Protein AF-A0A9P6XFN0-F1 (afdb_monomer_lite)

Foldseek 3Di:
DQVVVCVVVLADDLVQLLLQLLLVLVVLVVCVVQQKAQQADDSVQWDADQLGHTDGHDSVVMDRHDVPDFDQAQDYDLLQFALCNLVSHGDGNLSVLSSSLQRSQCNHRSDGQQDDPDSVSSNVCLNDNDGDHDPPDDPQSVVLSNQSSDNDSVSHQQSDPCRSVSSCPGPSNPVDDSVCSVLVVDRRPDRDDPPDPVQPVVDDPCVSVDDPPDDPPDDDDDPPVVCVVCVPPDPDPQPPQPPPPPPPDDDDDDDDDDDDDDDDDDDDDDDDDDDDDDDDDDDDDDDDDDDDDDDDDDDDDDDDDDDDDDPDPDDPDDDDDPDDDPVVVPPDDDDDPAPCVSSVLGLLVVLLVVLVVVCVVCVVPDDPPDDPPDDPPVVPPPPPLPDFDFDDQVVVCVVSVHNDDPVSVVSSVVSLVSQSPHDPPRDPVSVVVNVVGGDDPPPPPPPPPQQAADPQRWQWFWFFFAFKIKIKTKHFAQQFEAEQNHGLCVLDVDVVLSCLLCVLCVLVVNNRTIYMYMYMDDDDSSRHSLRNLQGVNNSVCNVPVVCVVSCVVSVSNDHDPDYQAAADPQAPRNPHHDDDDPD

Structure (mmCIF, N/CA/C/O backbone):
data_AF-A0A9P6XFN0-F1
#
_entry.id   AF-A0A9P6XFN0-F1
#
loop_
_atom_site.group_PDB
_atom_site.id
_atom_site.type_symbol
_atom_site.label_atom_id
_atom_site.label_alt_id
_atom_site.label_comp_id
_atom_site.label_asym_id
_atom_site.label_entity_id
_atom_site.label_seq_id
_atom_site.pdbx_PDB_ins_code
_atom_site.Cartn_x
_atom_site.Cartn_y
_atom_site.Cartn_z
_atom_site.occupancy
_atom_site.B_iso_or_equiv
_atom_site.auth_seq_id
_atom_site.auth_comp_id
_atom_site.auth_asym_id
_atom_site.auth_atom_id
_atom_site.pdbx_PDB_model_num
ATOM 1 N N . MET A 1 1 ? 27.141 -10.778 -26.499 1.00 54.28 1 MET A N 1
ATOM 2 C CA . MET A 1 1 ? 27.944 -9.956 -27.437 1.00 54.28 1 MET A CA 1
ATOM 3 C C . MET A 1 1 ? 28.769 -8.831 -26.780 1.00 54.28 1 MET A C 1
ATOM 5 O O . MET A 1 1 ? 29.895 -9.132 -26.425 1.00 54.28 1 MET A O 1
ATOM 9 N N . PHE A 1 2 ? 28.316 -7.580 -26.555 1.00 58.19 2 PHE A N 1
ATOM 10 C CA . PHE A 1 2 ? 29.213 -6.512 -26.017 1.00 58.19 2 PHE A CA 1
ATOM 11 C C . PHE A 1 2 ? 29.704 -6.796 -24.589 1.00 58.19 2 PHE A C 1
ATOM 13 O O . PHE A 1 2 ? 30.880 -6.642 -24.286 1.00 58.19 2 PHE A O 1
ATOM 20 N N . THR A 1 3 ? 28.809 -7.280 -23.727 1.00 56.69 3 THR A N 1
ATOM 21 C CA . THR A 1 3 ? 29.100 -7.700 -22.348 1.00 56.69 3 THR A CA 1
ATOM 22 C C . THR A 1 3 ? 30.159 -8.798 -22.304 1.00 56.69 3 THR A C 1
ATOM 24 O O . THR A 1 3 ? 31.064 -8.771 -21.483 1.00 56.69 3 THR A O 1
ATOM 27 N N . GLU A 1 4 ? 30.061 -9.747 -23.227 1.00 57.72 4 GLU A N 1
ATOM 28 C CA . GLU A 1 4 ? 30.961 -10.889 -23.337 1.00 57.72 4 GLU A CA 1
ATOM 29 C C . GLU A 1 4 ? 32.335 -10.462 -23.850 1.00 57.72 4 GLU A C 1
ATOM 31 O O . GLU A 1 4 ? 33.343 -10.892 -23.310 1.00 57.72 4 GLU A O 1
ATOM 36 N N . ILE A 1 5 ? 32.392 -9.512 -24.786 1.00 60.41 5 ILE A N 1
ATOM 37 C CA . ILE A 1 5 ? 33.644 -8.874 -25.207 1.00 60.41 5 ILE A CA 1
ATOM 38 C C . ILE A 1 5 ? 34.283 -8.113 -24.031 1.00 60.41 5 ILE A C 1
ATOM 40 O O . ILE A 1 5 ? 35.482 -8.254 -23.804 1.00 60.41 5 ILE A O 1
ATOM 44 N N . CYS A 1 6 ? 33.505 -7.367 -23.234 1.00 58.19 6 CYS A N 1
ATOM 45 C CA . CYS A 1 6 ? 34.009 -6.724 -22.012 1.00 58.19 6 CYS A CA 1
ATOM 46 C C . CYS A 1 6 ? 34.572 -7.746 -21.003 1.00 58.19 6 CYS A C 1
ATOM 48 O O . CYS A 1 6 ? 35.574 -7.474 -20.343 1.00 58.19 6 CYS A O 1
ATOM 50 N N . ILE A 1 7 ? 33.937 -8.918 -20.881 1.00 56.66 7 ILE A N 1
ATOM 51 C CA . ILE A 1 7 ? 34.341 -9.998 -19.966 1.00 56.66 7 ILE A CA 1
ATOM 52 C C . ILE A 1 7 ? 35.586 -10.741 -20.482 1.00 56.66 7 ILE A C 1
ATOM 54 O O . ILE A 1 7 ? 36.475 -11.059 -19.688 1.00 56.66 7 ILE A O 1
ATOM 58 N N . LEU A 1 8 ? 35.667 -10.996 -21.790 1.00 55.03 8 LEU A N 1
ATOM 59 C CA . LEU A 1 8 ? 36.766 -11.710 -22.445 1.00 55.03 8 LEU A CA 1
ATOM 60 C C . LEU A 1 8 ? 38.043 -10.863 -22.509 1.00 55.03 8 LEU A C 1
ATOM 62 O O . LEU A 1 8 ? 39.114 -11.354 -22.154 1.00 55.03 8 LEU A O 1
ATOM 66 N N . GLU A 1 9 ? 37.935 -9.588 -22.891 1.00 60.16 9 GLU A N 1
ATOM 67 C CA . GLU A 1 9 ? 39.082 -8.669 -22.980 1.00 60.16 9 GLU A CA 1
ATOM 68 C C . GLU A 1 9 ? 39.552 -8.181 -21.599 1.00 60.16 9 GLU A C 1
ATOM 70 O O . GLU A 1 9 ? 40.695 -7.749 -21.450 1.00 60.16 9 GLU A O 1
ATOM 75 N N . ARG A 1 10 ? 38.693 -8.262 -20.569 1.00 61.78 10 ARG A N 1
ATOM 76 C CA . ARG A 1 10 ? 38.857 -7.725 -19.199 1.00 61.78 10 ARG A CA 1
ATOM 77 C C . ARG A 1 10 ? 39.078 -6.208 -19.108 1.00 61.78 10 ARG A C 1
ATOM 79 O O . ARG A 1 10 ? 38.571 -5.600 -18.175 1.00 61.78 10 ARG A O 1
ATOM 86 N N . MET A 1 11 ? 39.824 -5.589 -20.020 1.00 75.62 11 MET A N 1
ATOM 87 C CA . MET A 1 11 ? 40.107 -4.154 -20.096 1.00 75.62 11 MET A CA 1
ATOM 88 C C . MET A 1 11 ? 40.271 -3.747 -21.563 1.00 75.62 11 MET A C 1
ATOM 90 O O . MET A 1 11 ? 41.107 -4.305 -22.270 1.00 75.62 11 MET A O 1
ATOM 94 N N . PHE A 1 12 ? 39.546 -2.727 -22.020 1.00 81.31 12 PHE A N 1
ATOM 95 C CA . PHE A 1 12 ? 39.750 -2.198 -23.365 1.00 81.31 12 PHE A CA 1
ATOM 96 C C . PHE A 1 12 ? 40.944 -1.250 -23.430 1.00 81.31 12 PHE A C 1
ATOM 98 O O . PHE A 1 12 ? 41.208 -0.469 -22.513 1.00 81.31 12 PHE A O 1
ATOM 105 N N . SER A 1 13 ? 41.620 -1.242 -24.581 1.00 86.00 13 SER A N 1
ATOM 106 C CA . SER A 1 13 ? 42.547 -0.160 -24.902 1.00 86.00 13 SER A CA 1
ATOM 107 C C . SER A 1 13 ? 41.789 1.168 -25.017 1.00 86.00 13 SER A C 1
ATOM 109 O O . SER A 1 13 ? 40.619 1.211 -25.410 1.00 86.00 13 SER A O 1
ATOM 111 N N . GLU A 1 14 ? 42.455 2.284 -24.710 1.00 87.38 14 GLU A N 1
ATOM 112 C CA . GLU A 1 14 ? 41.813 3.603 -24.783 1.00 87.38 14 GLU A CA 1
ATOM 113 C C . GLU A 1 14 ? 41.296 3.936 -26.188 1.00 87.38 14 GLU A C 1
ATOM 115 O O . GLU A 1 14 ? 40.333 4.687 -26.317 1.00 87.38 14 GLU A O 1
ATOM 120 N N . ASP A 1 15 ? 41.920 3.400 -27.241 1.00 87.69 15 ASP A N 1
ATOM 121 C CA . ASP A 1 15 ? 41.473 3.612 -28.617 1.00 87.69 15 ASP A CA 1
ATOM 122 C C . ASP A 1 15 ? 40.148 2.879 -28.906 1.00 87.69 15 ASP A C 1
ATOM 124 O O . ASP A 1 15 ? 39.245 3.487 -29.484 1.00 87.69 15 ASP A O 1
ATOM 128 N N . VAL A 1 16 ? 39.986 1.642 -28.419 1.00 88.62 16 VAL A N 1
ATOM 129 C CA . VAL A 1 16 ? 38.734 0.869 -28.523 1.00 88.62 16 VAL A CA 1
ATOM 130 C C . VAL A 1 16 ? 37.634 1.494 -27.664 1.00 88.62 16 VAL A C 1
ATOM 132 O O . VAL A 1 16 ? 36.535 1.755 -28.155 1.00 88.62 16 VAL A O 1
ATOM 135 N N . ALA A 1 17 ? 37.938 1.804 -26.399 1.00 89.94 17 ALA A N 1
ATOM 136 C CA . ALA A 1 17 ? 36.980 2.424 -25.488 1.00 89.94 17 ALA A CA 1
ATOM 137 C C . ALA A 1 17 ? 36.488 3.775 -26.023 1.00 89.94 17 ALA A C 1
ATOM 139 O O . ALA A 1 17 ? 35.295 4.062 -25.975 1.00 89.94 17 ALA A O 1
ATOM 140 N N . ARG A 1 18 ? 37.380 4.595 -26.592 1.00 92.44 18 ARG A N 1
ATOM 141 C CA . ARG A 1 18 ? 37.016 5.894 -27.173 1.00 92.44 18 ARG A CA 1
ATOM 142 C C . ARG A 1 18 ? 36.014 5.771 -28.315 1.00 92.44 18 ARG A C 1
ATOM 144 O O . ARG A 1 18 ? 35.121 6.610 -28.389 1.00 92.44 18 ARG A O 1
ATOM 151 N N . PHE A 1 19 ? 36.163 4.772 -29.185 1.00 90.88 19 PHE A N 1
ATOM 152 C CA . PHE A 1 19 ? 35.249 4.561 -30.308 1.00 90.88 19 PHE A CA 1
ATOM 153 C C . PHE A 1 19 ? 33.827 4.271 -29.810 1.00 90.88 19 PHE A C 1
ATOM 155 O O . PHE A 1 19 ? 32.903 5.025 -30.106 1.00 90.88 19 PHE A O 1
ATOM 162 N N . TYR A 1 20 ? 33.664 3.256 -28.960 1.00 90.50 20 TYR A N 1
ATOM 163 C CA . TYR A 1 20 ? 32.345 2.866 -28.455 1.00 90.50 20 TYR A CA 1
ATOM 164 C C . TYR A 1 20 ? 31.723 3.903 -27.520 1.00 90.50 20 TYR A C 1
ATOM 166 O O . TYR A 1 20 ? 30.520 4.147 -27.579 1.00 90.50 20 TYR A O 1
ATOM 174 N N . LEU A 1 21 ? 32.528 4.585 -26.698 1.00 92.75 21 LEU A N 1
ATOM 175 C CA . LEU A 1 21 ? 32.042 5.705 -25.890 1.00 92.75 21 LEU A CA 1
ATOM 176 C C . LEU A 1 21 ? 31.565 6.873 -26.762 1.00 92.75 21 LEU A C 1
ATOM 178 O O . LEU A 1 21 ? 30.620 7.560 -26.383 1.00 92.75 21 LEU A O 1
ATOM 182 N N . ALA A 1 22 ? 32.177 7.106 -27.926 1.00 92.50 22 ALA A N 1
ATOM 183 C CA . ALA A 1 22 ? 31.711 8.134 -28.849 1.00 92.50 22 ALA A CA 1
ATOM 184 C C . ALA A 1 22 ? 30.362 7.761 -29.493 1.00 92.50 22 ALA A C 1
ATOM 186 O O . ALA A 1 22 ? 29.479 8.615 -29.576 1.00 92.50 22 ALA A O 1
ATOM 187 N N . GLU A 1 23 ? 30.157 6.497 -29.874 1.00 91.31 23 GLU A N 1
ATOM 188 C CA . GLU A 1 23 ? 28.864 6.020 -30.397 1.00 91.31 23 GLU A CA 1
ATOM 189 C C . GLU A 1 23 ? 27.754 6.098 -29.347 1.00 91.31 23 GLU A C 1
ATOM 191 O O . GLU A 1 23 ? 26.661 6.601 -29.615 1.00 91.31 23 GLU A O 1
ATOM 196 N N . LEU A 1 24 ? 28.056 5.674 -28.119 1.00 91.44 24 LEU A N 1
ATOM 197 C CA . LEU A 1 24 ? 27.133 5.769 -26.992 1.00 91.44 24 LEU A CA 1
ATOM 198 C C . LEU A 1 24 ? 26.755 7.217 -26.677 1.00 91.44 24 LEU A C 1
ATOM 200 O O . LEU A 1 24 ? 25.596 7.496 -26.373 1.00 91.44 24 LEU A O 1
ATOM 204 N N . LEU A 1 25 ? 27.703 8.152 -26.783 1.00 93.06 25 LEU A N 1
ATOM 205 C CA . LEU A 1 25 ? 27.431 9.570 -26.566 1.00 93.06 25 LEU A CA 1
ATOM 206 C C . LEU A 1 25 ? 26.485 10.143 -27.635 1.00 93.06 25 LEU A C 1
ATOM 208 O O . LEU A 1 25 ? 25.581 10.897 -27.282 1.00 93.06 25 LEU A O 1
ATOM 212 N N . LEU A 1 26 ? 26.644 9.756 -28.908 1.00 91.31 26 LEU A N 1
ATOM 213 C CA . LEU A 1 26 ? 25.718 10.133 -29.988 1.00 91.31 26 LEU A CA 1
ATOM 214 C C . LEU A 1 26 ? 24.315 9.551 -29.764 1.00 91.31 26 LEU A C 1
ATOM 216 O O . LEU A 1 26 ? 23.311 10.231 -29.984 1.00 91.31 26 LEU A O 1
ATOM 220 N N . ALA A 1 27 ? 24.230 8.308 -29.290 1.00 89.94 27 ALA A N 1
ATOM 221 C CA . ALA A 1 27 ? 22.952 7.681 -28.973 1.00 89.94 27 ALA A CA 1
ATOM 222 C C . ALA A 1 27 ? 22.237 8.402 -27.814 1.00 89.94 27 ALA A C 1
ATOM 224 O O . ALA A 1 27 ? 21.047 8.711 -27.917 1.00 89.94 27 ALA A O 1
ATOM 225 N N . LEU A 1 28 ? 22.962 8.737 -26.739 1.00 89.94 28 LEU A N 1
ATOM 226 C CA . LEU A 1 28 ? 22.424 9.515 -25.618 1.00 89.94 28 LEU A CA 1
ATOM 227 C C . LEU A 1 28 ? 21.982 10.916 -26.046 1.00 89.94 28 LEU A C 1
ATOM 229 O O . LEU A 1 28 ? 20.913 11.362 -25.639 1.00 89.94 28 LEU A O 1
ATOM 233 N N . GLU A 1 29 ? 22.759 11.590 -26.893 1.00 90.44 29 GLU A N 1
ATOM 234 C CA . GLU A 1 29 ? 22.402 12.898 -27.445 1.00 90.44 29 GLU A CA 1
ATOM 235 C C . GLU A 1 29 ? 21.069 12.863 -28.186 1.00 90.44 29 GLU A C 1
ATOM 237 O O . GLU A 1 29 ? 20.204 13.708 -27.948 1.00 90.44 29 GLU A O 1
ATOM 242 N N . HIS A 1 30 ? 20.878 11.859 -29.041 1.00 88.12 30 HIS A N 1
ATOM 243 C CA . HIS A 1 30 ? 19.638 11.692 -29.783 1.00 88.12 30 HIS A CA 1
ATOM 244 C C . HIS A 1 30 ? 18.440 11.464 -28.849 1.00 88.12 30 HIS A C 1
ATOM 246 O O . HIS A 1 30 ? 17.406 12.121 -28.989 1.00 88.12 30 HIS A O 1
ATOM 252 N N . LEU A 1 31 ? 18.587 10.595 -27.843 1.00 86.44 31 LEU A N 1
ATOM 253 C CA . LEU A 1 31 ? 17.541 10.358 -26.841 1.00 86.44 31 LEU A CA 1
ATOM 254 C C . LEU A 1 31 ? 17.223 11.626 -26.044 1.00 86.44 31 LEU A C 1
ATOM 256 O O . LEU A 1 31 ? 16.056 11.974 -25.848 1.00 86.44 31 LEU A O 1
ATOM 260 N N . HIS A 1 32 ? 18.256 12.356 -25.630 1.00 87.00 32 HIS A N 1
ATOM 261 C CA . HIS A 1 32 ? 18.117 13.597 -24.880 1.00 87.00 32 HIS A CA 1
ATOM 262 C C . HIS A 1 32 ? 17.456 14.692 -25.720 1.00 87.00 32 HIS A C 1
ATOM 264 O O . HIS A 1 32 ? 16.636 15.433 -25.173 1.00 87.00 32 HIS A O 1
ATOM 270 N N . ALA A 1 33 ? 17.731 14.779 -27.022 1.00 84.69 33 ALA A N 1
ATOM 271 C CA . ALA A 1 33 ? 17.059 15.701 -27.941 1.00 84.69 33 ALA A CA 1
ATOM 272 C C . ALA A 1 33 ? 15.552 15.410 -28.059 1.00 84.69 33 ALA A C 1
ATOM 274 O O . ALA A 1 33 ? 14.748 16.337 -28.117 1.00 84.69 33 ALA A O 1
ATOM 275 N N . LEU A 1 34 ? 15.157 14.136 -27.988 1.00 83.81 34 LEU A N 1
ATOM 276 C CA . LEU A 1 34 ? 13.753 13.700 -27.944 1.00 83.81 34 LEU A CA 1
ATOM 277 C C . LEU A 1 34 ? 13.107 13.830 -26.551 1.00 83.81 34 LEU A C 1
ATOM 279 O O . LEU A 1 34 ? 11.956 13.441 -26.356 1.00 83.81 34 LEU A O 1
ATOM 283 N N . GLY A 1 35 ? 13.836 14.352 -25.561 1.00 79.50 35 GLY A N 1
ATOM 284 C CA . GLY A 1 35 ? 13.353 14.487 -24.187 1.00 79.50 35 GLY A CA 1
ATOM 285 C C . GLY A 1 35 ? 13.335 13.176 -23.397 1.00 79.50 35 GLY A C 1
ATOM 286 O O . GLY A 1 35 ? 12.745 13.131 -22.323 1.00 79.50 35 GLY A O 1
ATOM 287 N N . ILE A 1 36 ? 13.977 12.112 -23.875 1.00 81.12 36 ILE A N 1
ATOM 288 C CA . ILE A 1 36 ? 14.002 10.798 -23.221 1.00 81.12 36 ILE A CA 1
ATOM 289 C C . ILE A 1 36 ? 15.226 10.705 -22.301 1.00 81.12 36 ILE A C 1
ATOM 291 O O . ILE A 1 36 ? 16.336 11.027 -22.712 1.00 81.12 36 ILE A O 1
ATOM 295 N N . VAL A 1 37 ? 15.029 10.252 -21.059 1.00 84.25 37 VAL A N 1
ATOM 296 C CA . VAL A 1 37 ? 16.111 9.876 -20.128 1.00 84.25 37 VAL A CA 1
ATOM 297 C C . VAL A 1 37 ? 16.214 8.353 -20.109 1.00 84.25 37 VAL A C 1
ATOM 299 O O . VAL A 1 37 ? 15.202 7.681 -19.876 1.00 84.25 37 VAL A O 1
ATOM 302 N N . TYR A 1 38 ? 17.403 7.809 -20.356 1.00 82.75 38 TYR A N 1
ATOM 303 C CA . TYR A 1 38 ? 17.604 6.376 -20.581 1.00 82.75 38 TYR A CA 1
ATOM 304 C C . TYR A 1 38 ? 17.648 5.563 -19.277 1.00 82.75 38 TYR A C 1
ATOM 306 O O . TYR A 1 38 ? 16.896 4.602 -19.129 1.00 82.75 38 TYR A O 1
ATOM 314 N N . ARG A 1 39 ? 18.433 6.009 -18.288 1.00 81.69 39 ARG A N 1
ATOM 315 C CA . ARG A 1 39 ? 18.479 5.535 -16.887 1.00 81.69 39 ARG A CA 1
ATOM 316 C C . ARG A 1 39 ? 18.977 4.110 -16.624 1.00 81.69 39 ARG A C 1
ATOM 318 O O . ARG A 1 39 ? 19.095 3.757 -15.452 1.00 81.69 39 ARG A O 1
ATOM 325 N N . ASP A 1 40 ? 19.300 3.318 -17.643 1.00 80.56 40 ASP A N 1
ATOM 326 C CA . ASP A 1 40 ? 19.864 1.968 -17.465 1.00 80.56 40 ASP A CA 1
ATOM 327 C C . ASP A 1 40 ? 21.045 1.705 -18.411 1.00 80.56 40 ASP A C 1
ATOM 329 O O . ASP A 1 40 ? 21.101 0.702 -19.119 1.00 80.56 40 ASP A O 1
ATOM 333 N N . LEU A 1 41 ? 21.990 2.651 -18.464 1.00 84.44 41 LEU A N 1
ATOM 334 C CA . LEU A 1 41 ? 23.224 2.486 -19.232 1.00 84.44 41 LEU A CA 1
ATOM 335 C C . LEU A 1 41 ? 24.211 1.599 -18.477 1.00 84.44 41 LEU A C 1
ATOM 337 O O . LEU A 1 41 ? 24.763 2.000 -17.452 1.00 84.44 41 LEU A O 1
ATOM 341 N N . LYS A 1 42 ? 24.409 0.399 -19.022 1.00 83.25 42 LYS A N 1
ATOM 342 C CA . LYS A 1 42 ? 25.270 -0.668 -18.512 1.00 83.25 42 LYS A CA 1
ATOM 343 C C . LYS A 1 42 ? 25.703 -1.582 -19.675 1.00 83.25 42 LYS A C 1
ATOM 345 O O . LYS A 1 42 ? 25.005 -1.597 -20.695 1.00 83.25 42 LYS A O 1
ATOM 350 N N . PRO A 1 43 ? 26.818 -2.325 -19.559 1.00 80.31 43 PRO A N 1
ATOM 351 C CA . PRO A 1 43 ? 27.337 -3.156 -20.648 1.00 80.31 43 PRO A CA 1
ATOM 352 C C . PRO A 1 43 ? 26.348 -4.207 -21.174 1.00 80.31 43 PRO A C 1
ATOM 354 O O . PRO A 1 43 ? 26.451 -4.616 -22.327 1.00 80.31 43 PRO A O 1
ATOM 357 N N . GLU A 1 44 ? 25.395 -4.655 -20.354 1.00 77.88 44 GLU A N 1
ATOM 358 C CA . GLU A 1 44 ? 24.369 -5.633 -20.737 1.00 77.88 44 GLU A CA 1
ATOM 359 C C . GLU A 1 44 ? 23.357 -5.067 -21.743 1.00 77.88 44 GLU A C 1
ATOM 361 O O . GLU A 1 44 ? 22.824 -5.814 -22.557 1.00 77.88 44 GLU A O 1
ATOM 366 N N . ASN A 1 45 ? 23.115 -3.751 -21.716 1.00 82.81 45 ASN A N 1
ATOM 367 C CA . ASN A 1 45 ? 22.128 -3.092 -22.579 1.00 82.81 45 ASN A CA 1
ATOM 368 C C . ASN A 1 45 ? 22.752 -2.473 -23.843 1.00 82.81 45 ASN A C 1
ATOM 370 O O . ASN A 1 45 ? 22.038 -1.925 -24.688 1.00 82.81 45 ASN A O 1
ATOM 374 N N . CYS A 1 46 ? 24.075 -2.552 -23.979 1.00 83.75 46 CYS A N 1
ATOM 375 C CA . CYS A 1 46 ? 24.799 -2.191 -25.190 1.00 83.75 46 CYS A CA 1
ATOM 376 C C . CYS A 1 46 ? 24.993 -3.466 -26.017 1.00 83.75 46 CYS A C 1
ATOM 378 O O . CYS A 1 46 ? 25.632 -4.403 -25.553 1.00 83.75 46 CYS A O 1
ATOM 380 N N . LEU A 1 47 ? 24.454 -3.532 -27.231 1.00 81.62 47 LEU A N 1
ATOM 381 C CA . LEU A 1 47 ? 24.701 -4.629 -28.172 1.00 81.62 47 LEU A CA 1
ATOM 382 C C . LEU A 1 47 ? 25.606 -4.153 -29.308 1.00 81.62 47 LEU A C 1
ATOM 384 O O . LEU A 1 47 ? 25.730 -2.953 -29.528 1.00 81.62 47 LEU A O 1
ATOM 388 N N . LEU A 1 48 ? 26.227 -5.088 -30.026 1.00 79.94 48 LEU A N 1
ATOM 389 C CA . LEU A 1 48 ? 26.906 -4.800 -31.290 1.00 79.94 48 LEU A CA 1
ATOM 390 C C . LEU A 1 48 ? 26.071 -5.359 -32.442 1.00 79.94 48 LEU A C 1
ATOM 392 O O . LEU A 1 48 ? 25.500 -6.444 -32.313 1.00 79.94 48 LEU A O 1
ATOM 396 N N . ASP A 1 49 ? 25.981 -4.616 -33.541 1.00 77.62 49 ASP A N 1
ATOM 397 C CA . ASP A 1 49 ? 25.447 -5.135 -34.800 1.00 77.62 49 ASP A CA 1
ATOM 398 C C . ASP A 1 49 ? 26.483 -6.000 -35.546 1.00 77.62 49 ASP A C 1
ATOM 400 O O . ASP A 1 49 ? 27.638 -6.110 -35.134 1.00 77.62 49 ASP A O 1
ATOM 404 N N . GLU A 1 50 ? 26.070 -6.636 -36.647 1.00 75.25 50 GLU A N 1
ATOM 405 C CA . GLU A 1 50 ? 26.937 -7.495 -37.477 1.00 75.25 50 GLU A CA 1
ATOM 406 C C . GLU A 1 50 ? 28.186 -6.756 -37.988 1.00 75.25 50 GLU A C 1
ATOM 408 O O . GLU A 1 50 ? 29.250 -7.350 -38.156 1.00 75.25 50 GLU A O 1
ATOM 413 N N . ALA A 1 51 ? 28.077 -5.442 -38.197 1.00 76.38 51 ALA A N 1
ATOM 414 C CA . ALA A 1 51 ? 29.189 -4.615 -38.636 1.00 76.38 51 ALA A CA 1
ATOM 415 C C . ALA A 1 51 ? 30.137 -4.235 -37.486 1.00 76.38 51 ALA A C 1
ATOM 417 O O . ALA A 1 51 ? 31.282 -3.884 -37.770 1.00 76.38 51 ALA A O 1
ATOM 418 N N . GLY A 1 52 ? 29.707 -4.347 -36.223 1.00 77.94 52 GLY A N 1
ATOM 419 C CA . GLY A 1 52 ? 30.478 -4.014 -35.021 1.00 77.94 52 GLY A CA 1
ATOM 420 C C . GLY A 1 52 ? 30.155 -2.646 -34.410 1.00 77.94 52 GLY A C 1
ATOM 421 O O . GLY A 1 52 ? 30.942 -2.153 -33.606 1.00 77.94 52 GLY A O 1
ATOM 422 N N . HIS A 1 53 ? 29.038 -2.012 -34.775 1.00 84.25 53 HIS A N 1
ATOM 423 C CA . HIS A 1 53 ? 28.584 -0.740 -34.198 1.00 84.25 53 HIS A CA 1
ATOM 424 C C . HIS A 1 53 ? 27.658 -0.949 -33.000 1.00 84.25 53 HIS A C 1
ATOM 426 O O . HIS A 1 53 ? 26.886 -1.911 -32.950 1.00 84.25 53 HIS A O 1
ATOM 432 N N . VAL A 1 54 ? 27.687 -0.018 -32.046 1.00 85.06 54 VAL A N 1
ATOM 433 C CA . VAL A 1 54 ? 26.879 -0.110 -30.825 1.00 85.06 54 VAL A CA 1
ATOM 434 C C . VAL A 1 54 ? 25.406 0.214 -31.075 1.00 85.06 54 VAL A C 1
ATOM 436 O O . VAL A 1 54 ? 25.044 1.231 -31.669 1.00 85.06 54 VAL A O 1
ATOM 439 N N . LEU A 1 55 ? 24.538 -0.633 -30.525 1.00 82.06 55 LEU A N 1
ATOM 440 C CA . LEU A 1 55 ? 23.094 -0.461 -30.445 1.00 82.06 55 LEU A CA 1
ATOM 441 C C . LEU A 1 55 ? 22.658 -0.442 -28.977 1.00 82.06 55 LEU A C 1
ATOM 443 O O . LEU A 1 55 ? 22.943 -1.370 -28.222 1.00 82.06 55 LEU A O 1
ATOM 447 N N . LEU A 1 56 ? 21.933 0.602 -28.570 1.00 83.38 56 LEU A N 1
ATOM 448 C CA . LEU A 1 56 ? 21.277 0.636 -27.261 1.00 83.38 56 LEU A CA 1
ATOM 449 C C . LEU A 1 56 ? 19.975 -0.164 -27.301 1.00 83.38 56 LEU A C 1
ATOM 451 O O . LEU A 1 56 ? 19.155 0.005 -28.207 1.00 83.38 56 LEU A O 1
ATOM 455 N N . THR A 1 57 ? 19.778 -1.009 -26.297 1.00 76.12 57 THR A N 1
ATOM 456 C CA . THR A 1 57 ? 18.614 -1.893 -26.157 1.00 76.12 57 THR A CA 1
ATOM 457 C C . THR A 1 57 ? 18.004 -1.781 -24.762 1.00 76.12 57 THR A C 1
ATOM 459 O O . THR A 1 57 ? 18.568 -1.135 -23.901 1.00 76.12 57 THR A O 1
ATOM 462 N N . ASP A 1 58 ? 16.833 -2.375 -24.529 1.00 70.50 58 ASP A N 1
ATOM 463 C CA . ASP A 1 58 ? 16.129 -2.319 -23.236 1.00 70.50 58 ASP A CA 1
ATOM 464 C C . ASP A 1 58 ? 15.765 -0.898 -22.743 1.00 70.50 58 ASP A C 1
ATOM 466 O O . ASP A 1 58 ? 16.310 -0.328 -21.799 1.00 70.50 58 ASP A O 1
ATOM 470 N N . PHE A 1 59 ? 14.724 -0.335 -23.360 1.00 71.69 59 PHE A N 1
ATOM 471 C CA . PHE A 1 59 ? 14.103 0.924 -22.935 1.00 71.69 59 PHE A CA 1
ATOM 472 C C . PHE A 1 59 ? 13.123 0.751 -21.758 1.00 71.69 59 PHE A C 1
ATOM 474 O O . PHE A 1 59 ? 12.377 1.688 -21.450 1.00 71.69 59 PHE A O 1
ATOM 481 N N . GLY A 1 60 ? 13.105 -0.408 -21.082 1.00 53.44 60 GLY A N 1
ATOM 482 C CA . GLY A 1 60 ? 12.143 -0.744 -20.024 1.00 53.44 60 GLY A CA 1
ATOM 483 C C . GLY A 1 60 ? 12.196 0.180 -18.801 1.00 53.44 60 GLY A C 1
ATOM 484 O O . GLY A 1 60 ? 11.202 0.331 -18.088 1.00 53.44 60 GLY A O 1
ATOM 485 N N . LEU A 1 61 ? 13.329 0.856 -18.592 1.00 58.41 61 LEU A N 1
ATOM 486 C CA . LEU A 1 61 ? 13.526 1.864 -17.547 1.00 58.41 61 LEU A CA 1
ATOM 487 C C . LEU A 1 61 ? 13.635 3.297 -18.093 1.00 58.41 61 LEU A C 1
ATOM 489 O O . LEU A 1 61 ? 13.841 4.227 -17.310 1.00 58.41 61 LEU A O 1
ATOM 493 N N . SER A 1 62 ? 13.438 3.522 -19.391 1.00 59.81 62 SER A N 1
ATOM 494 C CA . SER A 1 62 ? 13.475 4.868 -19.976 1.00 59.81 62 SER A CA 1
ATOM 495 C C . SER A 1 62 ? 12.241 5.698 -19.588 1.00 59.81 62 SER A C 1
ATOM 497 O O . SER A 1 62 ? 11.186 5.160 -19.236 1.00 59.81 62 SER A O 1
ATOM 499 N N . LYS A 1 63 ? 12.357 7.031 -19.575 1.00 62.53 63 LYS A N 1
ATOM 500 C CA . LYS A 1 63 ? 11.227 7.927 -19.270 1.00 62.53 63 LYS A CA 1
ATOM 501 C C . LYS A 1 63 ? 11.267 9.198 -20.108 1.00 62.53 63 LYS A C 1
ATOM 503 O O . LYS A 1 63 ? 12.302 9.851 -20.196 1.00 62.53 63 LYS A O 1
ATOM 508 N N . VAL A 1 64 ? 10.114 9.573 -20.665 1.00 61.75 64 VAL A N 1
ATOM 509 C CA . VAL A 1 64 ? 9.923 10.855 -21.355 1.00 61.75 64 VAL A CA 1
ATOM 510 C C . VAL A 1 64 ? 9.870 11.969 -20.308 1.00 61.75 64 VAL A C 1
ATOM 512 O O . VAL A 1 64 ? 8.992 11.992 -19.442 1.00 61.75 64 VAL A O 1
ATOM 515 N N . SER A 1 65 ? 10.842 12.868 -20.364 1.00 47.03 65 SER A N 1
ATOM 516 C CA . SER A 1 65 ? 10.888 14.100 -19.590 1.00 47.03 65 SER A CA 1
ATOM 517 C C . SER A 1 65 ? 10.086 15.164 -20.336 1.00 47.03 65 SER A C 1
ATOM 519 O O . SER A 1 65 ? 10.554 15.736 -21.317 1.00 47.03 65 SER A O 1
ATOM 521 N N . ILE A 1 66 ? 8.851 15.405 -19.895 1.00 43.31 66 ILE A N 1
ATOM 522 C CA . ILE A 1 66 ? 8.083 16.587 -20.308 1.00 43.31 66 ILE A CA 1
ATOM 523 C C . ILE A 1 66 ? 8.810 17.803 -19.719 1.00 43.31 66 ILE A C 1
ATOM 525 O O . ILE A 1 66 ? 9.195 17.758 -18.548 1.00 43.31 66 ILE A O 1
ATOM 529 N N . GLU A 1 67 ? 9.047 18.858 -20.501 1.00 37.22 67 GLU A N 1
ATOM 530 C CA . GLU A 1 67 ? 9.782 20.048 -20.047 1.00 37.22 67 GLU A CA 1
ATOM 531 C C . GLU A 1 67 ? 9.269 20.537 -18.676 1.00 37.22 67 GLU A C 1
ATOM 533 O O . GLU A 1 67 ? 8.102 20.881 -18.512 1.00 37.22 67 GLU A O 1
ATOM 538 N N . GLY A 1 68 ? 10.141 20.498 -17.658 1.00 44.00 68 GLY A N 1
ATOM 539 C CA . GLY A 1 68 ? 9.832 20.876 -16.268 1.00 44.00 68 GLY A CA 1
ATOM 540 C C . GLY A 1 68 ? 9.483 19.727 -15.305 1.00 44.00 68 GLY A C 1
ATOM 541 O O . GLY A 1 68 ? 9.468 19.935 -14.090 1.00 44.00 68 GLY A O 1
ATOM 542 N N . SER A 1 69 ? 9.271 18.502 -15.791 1.00 36.56 69 SER A N 1
ATOM 543 C CA . SER A 1 69 ? 8.952 17.328 -14.963 1.00 36.56 69 SER A CA 1
ATOM 544 C C . SER A 1 69 ? 10.219 16.664 -14.404 1.00 36.56 69 SER A C 1
ATOM 546 O O . SER A 1 69 ? 10.845 15.819 -15.046 1.00 36.56 69 SER A O 1
ATOM 548 N N . ARG A 1 70 ? 10.561 16.983 -13.155 1.00 46.81 70 ARG A N 1
ATOM 549 C CA . ARG A 1 70 ? 11.582 16.263 -12.378 1.00 46.81 70 ARG A CA 1
ATOM 550 C C . ARG A 1 70 ? 11.042 14.918 -11.871 1.00 46.81 70 ARG A C 1
ATOM 552 O O . ARG A 1 70 ? 9.874 14.820 -11.499 1.00 46.81 70 ARG A O 1
ATOM 559 N N . THR A 1 71 ? 11.869 13.869 -11.869 1.00 49.28 71 THR A N 1
ATOM 560 C CA . THR A 1 71 ? 11.430 12.495 -11.540 1.00 49.28 71 THR A CA 1
ATOM 561 C C . THR A 1 71 ? 12.138 11.937 -10.297 1.00 49.28 71 THR A C 1
ATOM 563 O O . THR A 1 71 ? 13.289 12.281 -10.066 1.00 49.28 71 THR A O 1
ATOM 566 N N . ASN A 1 72 ? 11.450 11.092 -9.503 1.00 47.22 72 ASN A N 1
ATOM 567 C CA . ASN A 1 72 ? 11.902 10.608 -8.176 1.00 47.22 72 ASN A CA 1
ATOM 568 C C . ASN A 1 72 ? 11.948 9.067 -8.033 1.00 47.22 72 ASN A C 1
ATOM 570 O O . ASN A 1 72 ? 11.944 8.537 -6.921 1.00 47.22 72 ASN A O 1
ATOM 574 N N . THR A 1 73 ? 11.933 8.316 -9.137 1.00 45.75 73 THR A N 1
ATOM 575 C CA . THR A 1 73 ? 11.893 6.841 -9.100 1.00 45.75 73 THR A CA 1
ATOM 576 C C . THR A 1 73 ? 13.306 6.262 -8.991 1.00 45.75 73 THR A C 1
ATOM 578 O O . THR A 1 73 ? 14.166 6.622 -9.792 1.00 45.75 73 THR A O 1
ATOM 581 N N . VAL A 1 74 ? 13.533 5.357 -8.031 1.00 50.66 74 VAL A N 1
ATOM 582 C CA . VAL A 1 74 ? 14.791 4.600 -7.875 1.00 50.66 74 VAL A CA 1
ATOM 583 C C . VAL A 1 74 ? 14.733 3.360 -8.773 1.00 50.66 74 VAL A C 1
ATOM 585 O O . VAL A 1 74 ? 13.978 2.436 -8.480 1.00 50.66 74 VAL A O 1
ATOM 588 N N . CYS A 1 75 ? 15.493 3.342 -9.868 1.00 49.16 75 CYS A N 1
ATOM 589 C CA . CYS A 1 75 ? 15.593 2.218 -10.811 1.00 49.16 75 CYS A CA 1
ATOM 590 C C . CYS A 1 75 ? 17.024 2.108 -11.384 1.00 49.16 75 CYS A C 1
ATOM 592 O O . CYS A 1 75 ? 17.720 3.121 -11.425 1.00 49.16 75 CYS A O 1
ATOM 594 N N . GLY A 1 76 ? 17.461 0.896 -11.771 1.00 56.28 76 GLY A N 1
ATOM 595 C CA . GLY A 1 76 ? 18.791 0.590 -12.348 1.00 56.28 76 GLY A CA 1
ATOM 596 C C . GLY A 1 76 ? 19.602 -0.487 -11.593 1.00 56.28 76 GLY A C 1
ATOM 597 O O . GLY A 1 76 ? 19.202 -0.942 -10.515 1.00 56.28 76 GLY A O 1
ATOM 598 N N . THR A 1 77 ? 20.763 -0.889 -12.122 1.00 64.38 77 THR A N 1
ATOM 599 C CA . THR A 1 77 ? 21.758 -1.709 -11.393 1.00 64.38 77 THR A CA 1
ATOM 600 C C . THR A 1 77 ? 22.531 -0.829 -10.403 1.00 64.38 77 THR A C 1
ATOM 602 O O . THR A 1 77 ? 23.073 0.209 -10.776 1.00 64.38 77 THR A O 1
ATOM 605 N N . ALA A 1 78 ? 22.594 -1.224 -9.123 1.00 72.94 78 ALA A N 1
ATOM 606 C CA . ALA A 1 78 ? 23.057 -0.365 -8.020 1.00 72.94 78 ALA A CA 1
ATOM 607 C C . ALA A 1 78 ? 24.460 0.254 -8.198 1.00 72.94 78 ALA A C 1
ATOM 609 O O . ALA A 1 78 ? 24.740 1.269 -7.570 1.00 72.94 78 ALA A O 1
ATOM 610 N N . GLU A 1 79 ? 25.327 -0.338 -9.024 1.00 82.62 79 GLU A N 1
ATOM 611 C CA . GLU A 1 79 ? 26.700 0.132 -9.267 1.00 82.62 79 GLU A CA 1
ATOM 612 C C . GLU A 1 79 ? 26.780 1.317 -10.245 1.00 82.62 79 GLU A C 1
ATOM 614 O O . GLU A 1 79 ? 27.723 2.104 -10.169 1.00 82.62 79 GLU A O 1
ATOM 619 N N . TYR A 1 80 ? 25.773 1.482 -11.108 1.00 85.56 80 TYR A N 1
ATOM 620 C CA . TYR A 1 80 ? 25.721 2.527 -12.138 1.00 85.56 80 TYR A CA 1
ATOM 621 C C . TYR A 1 80 ? 24.862 3.726 -11.714 1.00 85.56 80 TYR A C 1
ATOM 623 O O . TYR A 1 80 ? 24.951 4.795 -12.311 1.00 85.56 80 TYR A O 1
ATOM 631 N N . MET A 1 81 ? 24.055 3.586 -10.657 1.00 86.69 81 MET A N 1
ATOM 632 C CA . MET A 1 81 ? 23.138 4.637 -10.206 1.00 86.69 81 MET A CA 1
ATOM 633 C C . MET A 1 81 ? 23.861 5.928 -9.798 1.00 86.69 81 MET A C 1
ATOM 635 O O . MET A 1 81 ? 24.821 5.914 -9.025 1.00 86.69 81 MET A O 1
ATOM 639 N N . ALA A 1 82 ? 23.326 7.063 -10.255 1.00 88.19 82 ALA A N 1
ATOM 640 C CA . ALA A 1 82 ? 23.791 8.383 -9.849 1.00 88.19 82 ALA A CA 1
ATOM 641 C C . ALA A 1 82 ? 23.433 8.697 -8.376 1.00 88.19 82 ALA A C 1
ATOM 643 O O . ALA A 1 82 ? 22.383 8.255 -7.891 1.00 88.19 82 ALA A O 1
ATOM 644 N N . PRO A 1 83 ? 24.249 9.488 -7.649 1.00 88.69 83 PRO A N 1
ATOM 645 C CA . PRO A 1 83 ? 23.999 9.850 -6.251 1.00 88.69 83 PRO A CA 1
ATOM 646 C C . PRO A 1 83 ? 22.609 10.449 -6.003 1.00 88.69 83 PRO A C 1
ATOM 648 O O . PRO A 1 83 ? 21.962 10.130 -5.009 1.00 88.69 83 PRO A O 1
ATOM 651 N N . GLU A 1 84 ? 22.121 11.285 -6.915 1.00 87.50 84 GLU A N 1
ATOM 652 C CA . GLU A 1 84 ? 20.808 11.929 -6.846 1.00 87.50 84 GLU A CA 1
ATOM 653 C C . GLU A 1 84 ? 19.635 10.938 -6.943 1.00 87.50 84 GLU A C 1
ATOM 655 O O . GLU A 1 84 ? 18.634 11.119 -6.245 1.00 87.50 84 GLU A O 1
ATOM 660 N N . ILE A 1 85 ? 19.784 9.847 -7.708 1.00 84.81 85 ILE A N 1
ATOM 661 C CA . ILE A 1 85 ? 18.795 8.758 -7.772 1.00 84.81 85 ILE A CA 1
ATOM 662 C C . ILE A 1 85 ? 18.725 8.061 -6.407 1.00 84.81 85 ILE A C 1
ATOM 664 O O . ILE A 1 85 ? 17.636 7.814 -5.887 1.00 84.81 85 ILE A O 1
ATOM 668 N N . LEU A 1 86 ? 19.879 7.797 -5.784 1.00 84.31 86 LEU A N 1
ATOM 669 C CA . LEU A 1 86 ? 19.962 7.154 -4.465 1.00 84.31 86 LEU A CA 1
ATOM 670 C C . LEU A 1 86 ? 19.399 8.029 -3.341 1.00 84.31 86 LEU A C 1
ATOM 672 O O . LEU A 1 86 ? 18.767 7.522 -2.412 1.00 84.31 86 LEU A O 1
ATOM 676 N N . LEU A 1 87 ? 19.608 9.342 -3.435 1.00 82.69 87 LEU A N 1
ATOM 677 C CA . LEU A 1 87 ? 19.096 10.332 -2.488 1.00 82.69 87 LEU A CA 1
ATOM 678 C C . LEU A 1 87 ? 17.610 10.660 -2.706 1.00 82.69 87 LEU A C 1
ATOM 680 O O . LEU A 1 87 ? 17.053 11.440 -1.936 1.00 82.69 87 LEU A O 1
ATOM 684 N N . LYS A 1 88 ? 16.961 10.057 -3.717 1.00 78.12 88 LYS A N 1
ATOM 685 C CA . LYS A 1 88 ? 15.559 10.311 -4.098 1.00 78.12 88 LYS A CA 1
ATOM 686 C C . LYS A 1 88 ? 15.277 11.794 -4.350 1.00 78.12 88 LYS A C 1
ATOM 688 O O . LYS A 1 88 ? 14.188 12.286 -4.053 1.00 78.12 88 LYS A O 1
ATOM 693 N N . VAL A 1 89 ? 16.275 12.503 -4.869 1.00 77.00 89 VAL A N 1
ATOM 694 C CA . VAL A 1 89 ? 16.149 13.905 -5.255 1.00 77.00 89 VAL A CA 1
ATOM 695 C C . VAL A 1 89 ? 15.716 13.959 -6.711 1.00 77.00 89 VAL A C 1
ATOM 697 O O . VAL A 1 89 ? 16.145 13.153 -7.528 1.00 77.00 89 VAL A O 1
ATOM 700 N N . ASN A 1 90 ? 14.891 14.949 -7.023 1.00 73.50 90 ASN A N 1
ATOM 701 C CA . ASN A 1 90 ? 14.501 15.319 -8.373 1.00 73.50 90 ASN A CA 1
ATOM 702 C C . ASN A 1 90 ? 15.718 15.406 -9.314 1.00 73.50 90 ASN A C 1
ATOM 704 O O . ASN A 1 90 ? 16.542 16.312 -9.167 1.00 73.50 90 ASN A O 1
ATOM 708 N N . TYR A 1 91 ? 15.789 14.512 -10.299 1.00 78.44 91 TYR A N 1
ATOM 709 C CA . TYR A 1 91 ? 16.889 14.438 -11.265 1.00 78.44 91 TYR A CA 1
ATOM 710 C C . TYR A 1 91 ? 16.427 14.683 -12.713 1.00 78.44 91 TYR A C 1
ATOM 712 O O . TYR A 1 91 ? 15.228 14.647 -13.009 1.00 78.44 91 TYR A O 1
ATOM 720 N N . ASP A 1 92 ? 17.387 14.955 -13.600 1.00 79.25 92 ASP A N 1
ATOM 721 C CA . ASP A 1 92 ? 17.205 15.270 -15.024 1.00 79.25 92 ASP A CA 1
ATOM 722 C C . ASP A 1 92 ? 18.099 14.377 -15.916 1.00 79.25 92 ASP A C 1
ATOM 724 O O . ASP A 1 92 ? 18.565 13.326 -15.481 1.00 79.25 92 ASP A O 1
ATOM 728 N N . LYS A 1 93 ? 18.334 14.781 -17.171 1.00 85.06 93 LYS A N 1
ATOM 729 C CA . LYS A 1 93 ? 19.162 14.060 -18.157 1.00 85.06 93 LYS A CA 1
ATOM 730 C C . LYS A 1 93 ? 20.618 13.840 -17.698 1.00 85.06 93 LYS A C 1
ATOM 732 O O . LYS A 1 93 ? 21.292 12.956 -18.221 1.00 85.06 93 LYS A O 1
ATOM 737 N N . SER A 1 94 ? 21.104 14.586 -16.699 1.00 87.19 94 SER A N 1
ATOM 738 C CA . SER A 1 94 ? 22.480 14.479 -16.185 1.00 87.19 94 SER A CA 1
ATOM 739 C C . SER A 1 94 ? 22.799 13.144 -15.500 1.00 87.19 94 SER A C 1
ATOM 741 O O . SER A 1 94 ? 23.980 12.826 -15.318 1.00 87.19 94 SER A O 1
ATOM 743 N N . VAL A 1 95 ? 21.786 12.344 -15.144 1.00 88.94 95 VAL A N 1
ATOM 744 C CA . VAL A 1 95 ? 21.987 10.992 -14.591 1.00 88.94 95 VAL A CA 1
ATOM 745 C C . VAL A 1 95 ? 22.589 10.034 -15.615 1.00 88.94 95 VAL A C 1
ATOM 747 O O . VAL A 1 95 ? 23.423 9.210 -15.246 1.00 88.94 95 VAL A O 1
ATOM 750 N N . ASP A 1 96 ? 22.245 10.192 -16.897 1.00 89.88 96 ASP A N 1
ATOM 751 C CA . ASP A 1 96 ? 22.776 9.348 -17.973 1.00 89.88 96 ASP A CA 1
ATOM 752 C C . ASP A 1 96 ? 24.270 9.635 -18.219 1.00 89.88 96 ASP A C 1
ATOM 754 O O . ASP A 1 96 ? 25.042 8.757 -18.603 1.00 89.88 96 ASP A O 1
ATOM 758 N N . LEU A 1 97 ? 24.710 10.863 -17.926 1.00 92.19 97 LEU A N 1
ATOM 759 C CA . LEU A 1 97 ? 26.111 11.283 -18.033 1.00 92.19 97 LEU A CA 1
ATOM 760 C C . LEU A 1 97 ? 26.957 10.740 -16.877 1.00 92.19 97 LEU A C 1
ATOM 762 O O . LEU A 1 97 ? 28.135 10.429 -17.058 1.00 92.19 97 LEU A O 1
ATOM 766 N N . TRP A 1 98 ? 26.350 10.572 -15.697 1.00 93.12 98 TRP A N 1
ATOM 767 C CA . TRP A 1 98 ? 26.977 9.830 -14.606 1.00 93.12 98 TRP A CA 1
ATOM 768 C C . TRP A 1 98 ? 27.156 8.360 -14.988 1.00 93.12 98 TRP A C 1
ATOM 770 O O . TRP A 1 98 ? 28.270 7.846 -14.889 1.00 93.12 98 TRP A O 1
ATOM 780 N N . THR A 1 99 ? 26.099 7.694 -15.469 1.00 91.94 99 THR A N 1
ATOM 781 C CA . THR A 1 99 ? 26.183 6.285 -15.895 1.00 91.94 99 THR A CA 1
ATOM 782 C C . THR A 1 99 ? 27.184 6.100 -17.035 1.00 91.94 99 THR A C 1
ATOM 784 O O . THR A 1 99 ? 27.947 5.139 -17.021 1.00 91.94 99 THR A O 1
ATOM 787 N N . PHE A 1 100 ? 27.268 7.058 -17.963 1.00 93.88 100 PHE A N 1
ATOM 788 C CA . PHE A 1 100 ? 28.281 7.087 -19.020 1.00 93.88 100 PHE A CA 1
ATOM 789 C C . PHE A 1 100 ? 29.707 7.144 -18.452 1.00 93.88 100 PHE A C 1
ATOM 791 O O . PHE A 1 100 ? 30.592 6.427 -18.914 1.00 93.88 100 PHE A O 1
ATOM 798 N N . GLY A 1 101 ? 29.931 7.935 -17.398 1.00 94.00 101 GLY A N 1
ATOM 799 C CA . GLY A 1 101 ? 31.209 7.974 -16.684 1.00 94.00 101 GLY A CA 1
ATOM 800 C C . GLY A 1 101 ? 31.548 6.668 -15.954 1.00 94.00 101 GLY A C 1
ATOM 801 O O . GLY A 1 101 ? 32.715 6.277 -15.924 1.00 94.00 101 GLY A O 1
ATOM 802 N N . ILE A 1 102 ? 30.553 5.979 -15.382 1.00 93.56 102 ILE A N 1
ATOM 803 C CA . ILE A 1 102 ? 30.754 4.664 -14.747 1.00 93.56 102 ILE A CA 1
ATOM 804 C C . ILE A 1 102 ? 31.139 3.625 -15.802 1.00 93.56 102 ILE A C 1
ATOM 806 O O . ILE A 1 102 ? 32.111 2.900 -15.602 1.00 93.56 102 ILE A O 1
ATOM 810 N N . LEU A 1 103 ? 30.440 3.613 -16.939 1.00 91.94 103 LEU A N 1
ATOM 811 C CA . LEU A 1 103 ? 30.730 2.719 -18.056 1.00 91.94 103 LEU A CA 1
ATOM 812 C C . LEU A 1 103 ? 32.121 2.984 -18.650 1.00 91.94 103 LEU A C 1
ATOM 814 O O . LEU A 1 103 ? 32.874 2.047 -18.885 1.00 91.94 103 LEU A O 1
ATOM 818 N N . MET A 1 104 ? 32.514 4.253 -18.817 1.00 93.56 104 MET A N 1
ATOM 819 C CA . MET A 1 104 ? 33.876 4.612 -19.230 1.00 93.56 104 MET A CA 1
ATOM 820 C C . MET A 1 104 ? 34.928 4.068 -18.258 1.00 93.56 104 MET A C 1
ATOM 822 O O . MET A 1 104 ? 35.956 3.554 -18.691 1.00 93.56 104 MET A O 1
ATOM 826 N N . TYR A 1 105 ? 34.695 4.190 -16.949 1.00 92.81 105 TYR A N 1
ATOM 827 C CA . TYR A 1 105 ? 35.624 3.672 -15.946 1.00 92.81 105 TYR A CA 1
ATOM 828 C C . TYR A 1 105 ? 35.743 2.148 -16.045 1.00 92.81 105 TYR A C 1
ATOM 830 O O . TYR A 1 105 ? 36.853 1.620 -16.049 1.00 92.81 105 TYR A O 1
ATOM 838 N N . GLU A 1 106 ? 34.616 1.452 -16.163 1.00 91.00 106 GLU A N 1
ATOM 839 C CA . GLU A 1 106 ? 34.575 -0.003 -16.279 1.00 91.00 106 GLU A CA 1
ATOM 840 C C . GLU A 1 106 ? 35.265 -0.499 -17.551 1.00 91.00 106 GLU A C 1
ATOM 842 O O . GLU A 1 106 ? 36.108 -1.383 -17.477 1.00 91.00 106 GLU A O 1
ATOM 847 N N . MET A 1 107 ? 35.024 0.132 -18.700 1.00 88.75 107 MET A N 1
ATOM 848 C CA . MET A 1 107 ? 35.704 -0.216 -19.952 1.00 88.75 107 MET A CA 1
ATOM 849 C C . MET A 1 107 ? 37.231 -0.063 -19.866 1.00 88.75 107 MET A C 1
ATOM 851 O O . MET A 1 107 ? 37.959 -0.828 -20.493 1.00 88.75 107 MET A O 1
ATOM 855 N N . LEU A 1 108 ? 37.722 0.914 -19.094 1.00 89.88 108 LEU A N 1
ATOM 856 C CA . LEU A 1 108 ? 39.154 1.205 -18.950 1.00 89.88 108 LEU A CA 1
ATOM 857 C C . LEU A 1 108 ? 39.850 0.417 -17.830 1.00 89.88 108 LEU A C 1
ATOM 859 O O . LEU A 1 108 ? 41.078 0.362 -17.814 1.00 89.88 108 LEU A O 1
ATOM 863 N N . THR A 1 109 ? 39.106 -0.134 -16.867 1.00 86.81 109 THR A N 1
ATOM 864 C CA . THR A 1 109 ? 39.674 -0.780 -15.663 1.00 86.81 109 THR A CA 1
ATOM 865 C C . THR A 1 109 ? 39.201 -2.211 -15.427 1.00 86.81 109 THR A C 1
ATOM 867 O O . THR A 1 109 ? 39.819 -2.912 -14.629 1.00 86.81 109 THR A O 1
ATOM 870 N N . GLY A 1 110 ? 38.133 -2.641 -16.098 1.00 84.19 110 GLY A N 1
ATOM 871 C CA . GLY A 1 110 ? 37.487 -3.944 -15.935 1.00 84.19 110 GLY A CA 1
ATOM 872 C C . GLY A 1 110 ? 36.499 -4.044 -14.770 1.00 84.19 110 GLY A C 1
ATOM 873 O O . GLY A 1 110 ? 35.804 -5.048 -14.652 1.00 84.19 110 GLY A O 1
ATOM 874 N N . ASP A 1 111 ? 36.406 -3.023 -13.913 1.00 84.06 111 ASP A N 1
ATOM 875 C CA . ASP A 1 111 ? 35.537 -3.014 -12.731 1.00 84.06 111 ASP A CA 1
ATOM 876 C C . ASP A 1 111 ? 34.870 -1.647 -12.534 1.00 84.06 111 ASP A C 1
ATOM 878 O O . ASP A 1 111 ? 35.386 -0.618 -12.955 1.00 84.06 111 ASP A O 1
ATOM 882 N N . THR A 1 112 ? 33.736 -1.592 -11.829 1.00 89.44 112 THR A N 1
ATOM 883 C CA . THR A 1 112 ? 33.089 -0.310 -11.500 1.00 89.44 112 THR A CA 1
ATOM 884 C C . THR A 1 112 ? 33.785 0.386 -10.309 1.00 89.44 112 THR A C 1
ATOM 886 O O . THR A 1 112 ? 34.227 -0.267 -9.357 1.00 89.44 112 THR A O 1
ATOM 889 N N . PRO A 1 113 ? 33.858 1.735 -10.269 1.00 88.81 113 PRO A N 1
ATOM 890 C CA . PRO A 1 113 ? 34.705 2.468 -9.309 1.00 88.81 113 PRO A CA 1
ATOM 891 C C . PRO A 1 113 ? 34.252 2.355 -7.843 1.00 88.81 113 PRO A C 1
ATOM 893 O O . PRO A 1 113 ? 35.023 2.608 -6.904 1.00 88.81 113 PRO A O 1
ATOM 896 N N . PHE A 1 114 ? 32.982 2.005 -7.630 1.00 90.19 114 PHE A N 1
ATOM 897 C CA . PHE A 1 114 ? 32.352 1.931 -6.312 1.00 90.19 114 PHE A CA 1
ATOM 898 C C . PHE A 1 114 ? 31.928 0.509 -5.919 1.00 90.19 114 PHE A C 1
ATOM 900 O O . PHE A 1 114 ? 31.301 0.353 -4.866 1.00 90.19 114 PHE A O 1
ATOM 907 N N . ARG A 1 115 ? 32.301 -0.519 -6.701 1.00 84.12 115 ARG A N 1
ATOM 908 C CA . ARG A 1 115 ? 32.017 -1.927 -6.391 1.00 84.12 115 ARG A CA 1
ATOM 909 C C . ARG A 1 115 ? 32.526 -2.298 -5.001 1.00 84.12 115 ARG A C 1
ATOM 911 O O . ARG A 1 115 ? 33.607 -1.895 -4.563 1.00 84.12 115 ARG A O 1
ATOM 918 N N . SER A 1 116 ? 31.725 -3.072 -4.280 1.00 83.19 116 SER A N 1
ATOM 919 C CA . SER A 1 116 ? 32.092 -3.608 -2.973 1.00 83.19 116 SER A CA 1
ATOM 920 C C . SER A 1 116 ? 31.376 -4.931 -2.720 1.00 83.19 116 SER A C 1
ATOM 922 O O . SER A 1 116 ? 30.393 -5.252 -3.381 1.00 83.19 116 SER A O 1
ATOM 924 N N . SER A 1 117 ? 31.820 -5.679 -1.709 1.00 76.94 117 SER A N 1
ATOM 925 C CA . SER A 1 117 ? 31.252 -6.991 -1.373 1.00 76.94 117 SER A CA 1
ATOM 926 C C . SER A 1 117 ? 29.800 -6.966 -0.880 1.00 76.94 117 SER A C 1
ATOM 928 O O . SER A 1 117 ? 29.174 -8.016 -0.771 1.00 76.94 117 SER A O 1
ATOM 930 N N . ASN A 1 118 ? 29.245 -5.797 -0.541 1.00 78.44 118 ASN A N 1
ATOM 931 C CA . ASN A 1 118 ? 27.879 -5.683 -0.035 1.00 78.44 118 ASN A CA 1
ATOM 932 C C . ASN A 1 118 ? 27.160 -4.502 -0.689 1.00 78.44 118 ASN A C 1
ATOM 934 O O . ASN A 1 118 ? 27.649 -3.377 -0.632 1.00 78.44 118 ASN A O 1
ATOM 938 N N . LYS A 1 119 ? 25.940 -4.733 -1.191 1.00 77.06 119 LYS A N 1
ATOM 939 C CA . LYS A 1 119 ? 25.077 -3.700 -1.790 1.00 77.06 119 LYS A CA 1
ATOM 940 C C . LYS A 1 119 ? 25.012 -2.421 -0.947 1.00 77.06 119 LYS A C 1
ATOM 942 O O . LYS A 1 119 ? 25.178 -1.332 -1.480 1.00 77.06 119 LYS A O 1
ATOM 947 N N . LYS A 1 120 ? 24.861 -2.524 0.380 1.00 79.38 120 LYS A N 1
ATOM 948 C CA . LYS A 1 120 ? 24.802 -1.347 1.270 1.00 79.38 120 LYS A CA 1
ATOM 949 C C . LYS A 1 120 ? 26.118 -0.560 1.306 1.00 79.38 120 LYS A C 1
ATOM 951 O O . LYS A 1 120 ? 26.091 0.664 1.378 1.00 79.38 120 LYS A O 1
ATOM 956 N N . LYS A 1 121 ? 27.258 -1.255 1.243 1.00 84.44 121 LYS A N 1
ATOM 957 C CA . LYS A 1 121 ? 28.588 -0.630 1.187 1.00 84.44 121 LYS A CA 1
ATOM 958 C C . LYS A 1 121 ? 28.832 0.035 -0.170 1.00 84.44 121 LYS A C 1
ATOM 960 O O . LYS A 1 121 ? 29.411 1.114 -0.195 1.00 84.44 121 LYS A O 1
ATOM 965 N N . THR A 1 122 ? 28.334 -0.548 -1.260 1.00 84.94 122 THR A N 1
ATOM 966 C CA . THR A 1 122 ? 28.404 0.037 -2.610 1.00 84.94 122 THR A CA 1
ATOM 967 C C . THR A 1 122 ? 27.612 1.342 -2.680 1.00 84.94 122 THR A C 1
ATOM 969 O O . THR A 1 122 ? 28.141 2.359 -3.117 1.00 84.94 122 THR A O 1
ATOM 972 N N . LEU A 1 123 ? 26.387 1.359 -2.143 1.00 86.69 123 LEU A N 1
ATOM 973 C CA . LEU A 1 123 ? 25.575 2.579 -2.062 1.00 86.69 123 LEU A CA 1
ATOM 974 C C . LEU A 1 123 ? 26.261 3.680 -1.235 1.00 86.69 123 LEU A C 1
ATOM 976 O O . LEU A 1 123 ? 26.306 4.837 -1.651 1.00 86.69 123 LEU A O 1
ATOM 980 N N . ASP A 1 124 ? 26.841 3.330 -0.082 1.00 87.12 124 ASP A N 1
ATOM 981 C CA . ASP A 1 124 ? 27.573 4.297 0.749 1.00 87.12 124 ASP A CA 1
ATOM 982 C C . ASP A 1 124 ? 28.858 4.791 0.055 1.00 87.12 124 ASP A C 1
ATOM 984 O O . ASP A 1 124 ? 29.227 5.962 0.173 1.00 87.12 124 ASP A O 1
ATOM 988 N N . ALA A 1 125 ? 29.509 3.933 -0.738 1.00 87.62 125 ALA A N 1
ATOM 989 C CA . ALA A 1 125 ? 30.670 4.300 -1.540 1.00 87.62 125 ALA A CA 1
ATOM 990 C C . ALA A 1 125 ? 30.311 5.312 -2.638 1.00 87.62 125 ALA A C 1
ATOM 992 O O . ALA A 1 125 ? 31.000 6.328 -2.751 1.00 87.62 125 ALA A O 1
ATOM 993 N N . ILE A 1 126 ? 29.209 5.105 -3.366 1.00 89.75 126 ILE A N 1
ATOM 994 C CA . ILE A 1 126 ? 28.708 6.055 -4.374 1.00 89.75 126 ILE A CA 1
ATOM 995 C C . ILE A 1 126 ? 28.477 7.435 -3.739 1.00 89.75 126 ILE A C 1
ATOM 997 O O . ILE A 1 126 ? 28.911 8.459 -4.272 1.00 89.75 126 ILE A O 1
ATOM 1001 N N . LEU A 1 127 ? 27.883 7.480 -2.543 1.00 88.62 127 LEU A N 1
ATOM 1002 C CA . LEU A 1 127 ? 27.591 8.738 -1.851 1.00 88.62 127 LEU A CA 1
ATOM 1003 C C . LEU A 1 127 ? 28.835 9.399 -1.244 1.00 88.62 127 LEU A C 1
ATOM 1005 O O . LEU A 1 127 ? 29.012 10.609 -1.383 1.00 88.62 127 LEU A O 1
ATOM 1009 N N . LYS A 1 128 ? 29.769 8.650 -0.641 1.00 87.38 128 LYS A N 1
ATOM 1010 C CA . LYS A 1 128 ? 30.844 9.232 0.199 1.00 87.38 128 LYS A CA 1
ATOM 1011 C C . LYS A 1 128 ? 32.273 9.005 -0.292 1.00 87.38 128 LYS A C 1
ATOM 1013 O O . LYS A 1 128 ? 33.096 9.908 -0.160 1.00 87.38 128 LYS A O 1
ATOM 1018 N N . LYS A 1 129 ? 32.581 7.872 -0.929 1.00 90.19 129 LYS A N 1
ATOM 1019 C CA . LYS A 1 129 ? 33.952 7.525 -1.355 1.00 90.19 129 LYS A CA 1
ATOM 1020 C C . LYS A 1 129 ? 34.445 8.458 -2.469 1.00 90.19 129 LYS A C 1
ATOM 1022 O O . LYS A 1 129 ? 33.677 8.821 -3.359 1.00 90.19 129 LYS A O 1
ATOM 1027 N N . LYS A 1 130 ? 35.715 8.868 -2.415 1.00 88.38 130 LYS A N 1
ATOM 1028 C CA . LYS A 1 130 ? 36.374 9.605 -3.509 1.00 88.38 130 LYS A CA 1
ATOM 1029 C C . LYS A 1 130 ? 36.735 8.637 -4.642 1.00 88.38 130 LYS A C 1
ATOM 1031 O O . LYS A 1 130 ? 37.102 7.496 -4.363 1.00 88.38 130 LYS A O 1
ATOM 1036 N N . LEU A 1 131 ? 36.634 9.096 -5.889 1.00 90.81 131 LEU A N 1
ATOM 1037 C CA . LEU A 1 131 ? 37.006 8.316 -7.071 1.00 90.81 131 LEU A CA 1
ATOM 1038 C C . LEU A 1 131 ? 38.505 7.983 -7.031 1.00 90.81 131 LEU A C 1
ATOM 1040 O O . LEU A 1 131 ? 39.325 8.875 -6.822 1.00 90.81 131 LEU A O 1
ATOM 1044 N N . GLN A 1 132 ? 38.843 6.709 -7.220 1.00 89.81 132 GLN A N 1
ATOM 1045 C CA . GLN A 1 132 ? 40.221 6.223 -7.306 1.00 89.81 132 GLN A CA 1
ATOM 1046 C C . GLN A 1 132 ? 40.476 5.774 -8.741 1.00 89.81 132 GLN A C 1
ATOM 1048 O O . GLN A 1 132 ? 39.795 4.869 -9.219 1.00 89.81 132 GLN A O 1
ATOM 1053 N N . ILE A 1 133 ? 41.417 6.417 -9.434 1.00 89.69 133 ILE A N 1
ATOM 1054 C CA . ILE A 1 133 ? 41.745 6.098 -10.827 1.00 89.69 133 ILE A CA 1
ATOM 1055 C C . ILE A 1 133 ? 43.157 5.502 -10.874 1.00 89.69 133 ILE A C 1
ATOM 1057 O O . ILE A 1 133 ? 44.089 6.154 -10.394 1.00 89.69 133 ILE A O 1
ATOM 1061 N N . PRO A 1 134 ? 43.338 4.297 -11.439 1.00 88.81 134 PRO A N 1
ATOM 1062 C CA . PRO A 1 134 ? 44.650 3.675 -11.568 1.00 88.81 134 PRO A CA 1
ATOM 1063 C C . PRO A 1 134 ? 45.674 4.525 -12.335 1.00 88.81 134 PRO A C 1
ATOM 1065 O O . PRO A 1 134 ? 45.337 5.352 -13.189 1.00 88.81 134 PRO A O 1
ATOM 1068 N N . TYR A 1 135 ? 46.961 4.310 -12.050 1.00 88.25 135 TYR A N 1
ATOM 1069 C CA . TYR A 1 135 ? 48.045 5.095 -12.647 1.00 88.25 135 TYR A CA 1
ATOM 1070 C C . TYR A 1 135 ? 48.168 4.886 -14.163 1.00 88.25 135 TYR A C 1
ATOM 1072 O O . TYR A 1 135 ? 48.533 5.837 -14.849 1.00 88.25 135 TYR A O 1
ATOM 1080 N N . TYR A 1 136 ? 47.792 3.708 -14.672 1.00 87.69 136 TYR A N 1
ATOM 1081 C CA . TYR A 1 136 ? 47.910 3.320 -16.081 1.00 87.69 136 TYR A CA 1
ATOM 1082 C C . TYR A 1 136 ? 46.925 4.023 -17.033 1.00 87.69 136 TYR A C 1
ATOM 1084 O O . TYR A 1 136 ? 47.103 3.947 -18.242 1.00 87.69 136 TYR A O 1
ATOM 1092 N N . ILE A 1 137 ? 45.913 4.729 -16.516 1.00 90.50 137 ILE A N 1
ATOM 1093 C CA . ILE A 1 137 ? 44.972 5.507 -17.339 1.00 90.50 137 ILE A CA 1
ATOM 1094 C C . ILE A 1 137 ? 45.599 6.849 -17.743 1.00 90.50 137 ILE A C 1
ATOM 1096 O O . ILE A 1 137 ? 46.235 7.514 -16.912 1.00 90.50 137 ILE A O 1
ATOM 1100 N N . SER A 1 138 ? 45.403 7.283 -18.991 1.00 93.19 138 SER A N 1
ATOM 1101 C CA . SER A 1 138 ? 45.943 8.547 -19.499 1.00 93.19 138 SER A CA 1
ATOM 1102 C C . SER A 1 138 ? 45.407 9.772 -18.751 1.00 93.19 138 SER A C 1
ATOM 1104 O O . SER A 1 138 ? 44.337 9.761 -18.138 1.00 93.19 138 SER A O 1
ATOM 1106 N N . ALA A 1 139 ? 46.166 10.871 -18.796 1.00 92.44 139 ALA A N 1
ATOM 1107 C CA . ALA A 1 139 ? 45.769 12.129 -18.162 1.00 92.44 139 ALA A CA 1
ATOM 1108 C C . ALA A 1 139 ? 44.456 12.687 -18.745 1.00 92.44 139 ALA A C 1
ATOM 1110 O O . ALA A 1 139 ? 43.631 13.209 -17.997 1.00 92.44 139 ALA A O 1
ATOM 1111 N N . ASP A 1 140 ? 44.235 12.523 -20.054 1.00 93.12 140 ASP A N 1
ATOM 1112 C CA . ASP A 1 140 ? 43.007 12.964 -20.721 1.00 93.12 140 ASP A CA 1
ATOM 1113 C C . ASP A 1 140 ? 41.797 12.111 -20.309 1.00 93.12 140 ASP A C 1
ATOM 1115 O O . ASP A 1 140 ? 40.728 12.653 -20.033 1.00 93.12 140 ASP A O 1
ATOM 1119 N N . ALA A 1 141 ? 41.948 10.788 -20.199 1.00 93.00 141 ALA A N 1
ATOM 1120 C CA . ALA A 1 141 ? 40.879 9.922 -19.703 1.00 93.00 141 ALA A CA 1
ATOM 1121 C C . ALA A 1 141 ? 40.563 10.192 -18.218 1.00 93.00 141 ALA A C 1
ATOM 1123 O O . ALA A 1 141 ? 39.394 10.267 -17.833 1.00 93.00 141 ALA A O 1
ATOM 1124 N N . LYS A 1 142 ? 41.594 10.423 -17.391 1.00 93.44 142 LYS A N 1
ATOM 1125 C CA . LYS A 1 142 ? 41.456 10.833 -15.981 1.00 93.44 142 LYS A CA 1
ATOM 1126 C C . LYS A 1 142 ? 40.678 12.138 -15.831 1.00 93.44 142 LYS A C 1
ATOM 1128 O O . LYS A 1 142 ? 39.761 12.196 -15.013 1.00 93.44 142 LYS A O 1
ATOM 1133 N N . ASP A 1 143 ? 41.024 13.169 -16.602 1.00 94.44 143 ASP A N 1
ATOM 1134 C CA . ASP A 1 143 ? 40.341 14.470 -16.554 1.00 94.44 143 ASP A CA 1
ATOM 1135 C C . ASP A 1 143 ? 38.855 14.330 -16.921 1.00 94.44 143 ASP A C 1
ATOM 1137 O O . ASP A 1 143 ? 37.990 14.838 -16.203 1.00 94.44 143 ASP A O 1
ATOM 1141 N N . LEU A 1 144 ? 38.541 13.553 -17.964 1.00 94.69 144 LEU A N 1
ATOM 1142 C CA . LEU A 1 144 ? 37.157 13.296 -18.365 1.00 94.69 144 LEU A CA 1
ATOM 1143 C C . LEU A 1 144 ? 36.364 12.563 -17.268 1.00 94.69 144 LEU A C 1
ATOM 1145 O O . LEU A 1 144 ? 35.279 13.011 -16.889 1.00 94.69 144 LEU A O 1
ATOM 1149 N N . LEU A 1 145 ? 36.927 11.490 -16.700 1.00 94.75 145 LEU A N 1
ATOM 1150 C CA . LEU A 1 145 ? 36.307 10.712 -15.620 1.00 94.75 145 LEU A CA 1
ATOM 1151 C C . LEU A 1 145 ? 36.036 11.557 -14.370 1.00 94.75 145 LEU A C 1
ATOM 1153 O O . LEU A 1 145 ? 34.944 11.495 -13.807 1.00 94.75 145 LEU A O 1
ATOM 1157 N N . ILE A 1 146 ? 36.998 12.382 -13.946 1.00 93.56 146 ILE A N 1
ATOM 1158 C CA . ILE A 1 146 ? 36.849 13.258 -12.772 1.00 93.56 146 ILE A CA 1
ATOM 1159 C C . ILE A 1 146 ? 35.711 14.262 -12.977 1.00 93.56 146 ILE A C 1
ATOM 1161 O O . ILE A 1 146 ? 35.007 14.599 -12.023 1.00 93.56 146 ILE A O 1
ATOM 1165 N N . ARG A 1 147 ? 35.531 14.757 -14.204 1.00 93.06 147 ARG A N 1
ATOM 1166 C CA . ARG A 1 147 ? 34.502 15.744 -14.546 1.00 93.06 147 ARG A CA 1
ATOM 1167 C C . ARG A 1 147 ? 33.105 15.129 -14.699 1.00 93.06 147 ARG A C 1
ATOM 1169 O O . ARG A 1 147 ? 32.136 15.762 -14.273 1.00 93.06 147 ARG A O 1
ATOM 1176 N N . LEU A 1 148 ? 33.003 13.918 -15.252 1.00 92.62 148 LEU A N 1
ATOM 1177 C CA . LEU A 1 148 ? 31.745 13.167 -15.397 1.00 92.62 148 LEU A CA 1
ATOM 1178 C C . LEU A 1 148 ? 31.255 12.575 -14.066 1.00 92.62 148 LEU A C 1
ATOM 1180 O O . LEU A 1 148 ? 30.065 12.618 -13.768 1.00 92.62 148 LEU A O 1
ATOM 1184 N N . LEU A 1 149 ? 32.160 12.087 -13.213 1.00 93.25 149 LEU A N 1
ATOM 1185 C CA . LEU A 1 149 ? 31.825 11.445 -11.932 1.00 93.25 149 LEU A CA 1
ATOM 1186 C C . LEU A 1 149 ? 31.804 12.426 -10.748 1.00 93.25 149 LEU A C 1
ATOM 1188 O O . LEU A 1 149 ? 32.091 12.073 -9.597 1.00 93.25 149 LEU A O 1
ATOM 1192 N N . ARG A 1 150 ? 31.421 13.683 -11.003 1.00 92.06 150 ARG A N 1
ATOM 1193 C CA . ARG A 1 150 ? 31.121 14.649 -9.939 1.00 92.06 150 ARG A CA 1
ATOM 1194 C C . ARG A 1 150 ? 29.767 14.336 -9.316 1.00 92.06 150 ARG A C 1
ATOM 1196 O O . ARG A 1 150 ? 28.747 14.255 -10.000 1.00 92.06 150 ARG A O 1
ATOM 1203 N N . LYS A 1 151 ? 29.756 14.185 -7.990 1.00 89.31 151 LYS A N 1
ATOM 1204 C CA . LYS A 1 151 ? 28.551 13.799 -7.237 1.00 89.31 151 LYS A CA 1
ATOM 1205 C C . LYS A 1 151 ? 27.459 14.858 -7.258 1.00 89.31 151 LYS A C 1
ATOM 1207 O O . LYS A 1 151 ? 26.289 14.514 -7.236 1.00 89.31 151 LYS A O 1
ATOM 1212 N N . ASN A 1 152 ? 27.844 16.132 -7.295 1.00 88.12 152 ASN A N 1
ATOM 1213 C CA . ASN A 1 152 ? 26.899 17.225 -7.463 1.00 88.12 152 ASN A CA 1
ATOM 1214 C C . ASN A 1 152 ? 26.607 17.407 -8.968 1.00 88.12 152 ASN A C 1
ATOM 1216 O O . ASN A 1 152 ? 27.542 17.738 -9.705 1.00 88.12 152 ASN A O 1
ATOM 1220 N N . PRO A 1 153 ? 25.354 17.214 -9.422 1.00 87.25 153 PRO A N 1
ATOM 1221 C CA . PRO A 1 153 ? 24.996 17.294 -10.836 1.00 87.25 153 PRO A CA 1
ATOM 1222 C C . PRO A 1 153 ? 25.221 18.690 -11.428 1.00 87.25 153 PRO A C 1
ATOM 1224 O O . PRO A 1 153 ? 25.630 18.791 -12.577 1.00 87.25 153 PRO A O 1
ATOM 1227 N N . ASN A 1 154 ? 25.074 19.770 -10.651 1.00 84.88 154 ASN A N 1
ATOM 1228 C CA . ASN A 1 154 ? 25.197 21.146 -11.160 1.00 84.88 154 ASN A CA 1
ATOM 1229 C C . ASN A 1 154 ? 26.616 21.512 -11.621 1.00 84.88 154 ASN A C 1
ATOM 1231 O O . ASN A 1 154 ? 26.796 22.431 -12.407 1.00 84.88 154 ASN A O 1
ATOM 1235 N N . VAL A 1 155 ? 27.631 20.819 -11.101 1.00 88.12 155 VAL A N 1
ATOM 1236 C CA . VAL A 1 155 ? 29.045 21.034 -11.458 1.00 88.12 155 VAL A CA 1
ATOM 1237 C C . VAL A 1 155 ? 29.605 19.893 -12.306 1.00 88.12 155 VAL A C 1
ATOM 1239 O O . VAL A 1 155 ? 30.814 19.869 -12.561 1.00 88.12 155 VAL A O 1
ATOM 1242 N N . ARG A 1 156 ? 28.759 18.921 -12.671 1.00 91.88 156 ARG A N 1
ATOM 1243 C CA . ARG A 1 156 ? 29.098 17.754 -13.486 1.00 91.88 156 ARG A CA 1
ATOM 1244 C C . ARG A 1 156 ? 29.177 18.169 -14.950 1.00 91.88 156 ARG A C 1
ATOM 1246 O O . ARG A 1 156 ? 28.335 18.919 -15.442 1.00 91.88 156 ARG A O 1
ATOM 1253 N N . LEU A 1 157 ? 30.203 17.685 -15.643 1.00 86.81 157 LEU A N 1
ATOM 1254 C CA . LEU A 1 157 ? 30.353 17.956 -17.067 1.00 86.81 157 LEU A CA 1
ATOM 1255 C C . LEU A 1 157 ? 29.173 17.352 -17.825 1.00 86.81 157 LEU A C 1
ATOM 1257 O O . LEU A 1 157 ? 28.897 16.163 -17.693 1.00 86.81 157 LEU A O 1
ATOM 1261 N N . GLY A 1 158 ? 28.496 18.194 -18.601 1.00 81.19 158 GLY A N 1
ATOM 1262 C CA . GLY A 1 158 ? 27.368 17.781 -19.418 1.00 81.19 158 GLY A CA 1
ATOM 1263 C C . GLY A 1 158 ? 25.977 18.145 -18.881 1.00 81.19 158 GLY A C 1
ATOM 1264 O O . GLY A 1 158 ? 25.008 18.019 -19.618 1.00 81.19 158 GLY A O 1
ATOM 1265 N N . SER A 1 159 ? 25.863 18.655 -17.650 1.00 80.38 159 SER A N 1
ATOM 1266 C CA . SER A 1 159 ? 24.568 19.057 -17.059 1.00 80.38 159 SER A CA 1
ATOM 1267 C C . SER A 1 159 ? 24.029 20.411 -17.546 1.00 80.38 159 SER A C 1
ATOM 1269 O O . SER A 1 159 ? 22.917 20.802 -17.204 1.00 80.38 159 SER A O 1
ATOM 1271 N N . GLU A 1 160 ? 24.823 21.164 -18.305 1.00 78.25 160 GLU A N 1
ATOM 1272 C CA . GLU A 1 160 ? 24.433 22.456 -18.879 1.00 78.25 160 GLU A CA 1
ATOM 1273 C C . GLU A 1 160 ? 23.685 22.270 -20.214 1.00 78.25 160 GLU A C 1
ATOM 1275 O O . GLU A 1 160 ? 23.730 21.193 -20.804 1.00 78.25 160 GLU A O 1
ATOM 1280 N N . LYS A 1 161 ? 23.021 23.322 -20.725 1.00 69.88 161 LYS A N 1
ATOM 1281 C CA . LYS A 1 161 ? 22.200 23.249 -21.955 1.00 69.88 161 LYS A CA 1
ATOM 1282 C C . LYS A 1 161 ? 22.958 22.710 -23.182 1.00 69.88 161 LYS A C 1
ATOM 1284 O O . LYS A 1 161 ? 22.392 21.905 -23.908 1.00 69.88 161 LYS A O 1
ATOM 1289 N N . ASP A 1 162 ? 24.238 23.061 -23.333 1.00 73.75 162 ASP A N 1
ATOM 1290 C CA . ASP A 1 162 ? 25.133 22.565 -24.400 1.00 73.75 162 ASP A CA 1
ATOM 1291 C C . ASP A 1 162 ? 26.137 21.522 -23.873 1.00 73.75 162 ASP A C 1
ATOM 1293 O O . ASP A 1 162 ? 27.293 21.431 -24.298 1.00 73.75 162 ASP A O 1
ATOM 1297 N N . GLY A 1 163 ? 25.734 20.767 -22.854 1.00 80.75 163 GLY A N 1
ATOM 1298 C CA . GLY A 1 163 ? 26.629 19.912 -22.089 1.00 80.75 163 GLY A CA 1
ATOM 1299 C C . GLY A 1 163 ? 27.285 18.788 -22.898 1.00 80.75 163 GLY A C 1
ATOM 1300 O O . GLY A 1 163 ? 28.466 18.504 -22.692 1.00 80.75 163 GLY A O 1
ATOM 1301 N N . ILE A 1 164 ? 26.552 18.174 -23.829 1.00 86.81 164 ILE A N 1
ATOM 1302 C CA . ILE A 1 164 ? 27.061 17.072 -24.660 1.00 86.81 164 ILE A CA 1
ATOM 1303 C C . ILE A 1 164 ? 28.136 17.567 -25.634 1.00 86.81 164 ILE A C 1
ATOM 1305 O O . ILE A 1 164 ? 29.170 16.916 -25.777 1.00 86.81 164 ILE A O 1
ATOM 1309 N N . GLU A 1 165 ? 27.971 18.758 -26.214 1.00 88.50 165 GLU A N 1
ATOM 1310 C CA . GLU A 1 165 ? 28.985 19.375 -27.081 1.00 88.50 165 GLU A CA 1
ATOM 1311 C C . GLU A 1 165 ? 30.308 19.609 -26.334 1.00 88.50 165 GLU A C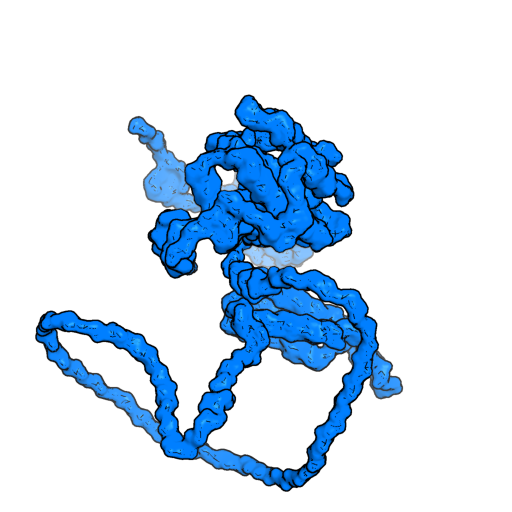 1
ATOM 1313 O O . GLU A 1 165 ? 31.394 19.331 -26.850 1.00 88.50 165 GLU A O 1
ATOM 1318 N N . LYS A 1 166 ? 30.244 20.003 -25.054 1.00 88.62 166 LYS A N 1
ATOM 1319 C CA . LYS A 1 166 ? 31.446 20.117 -24.212 1.00 88.62 166 LYS A CA 1
ATOM 1320 C C . LYS A 1 166 ? 32.138 18.770 -23.993 1.00 88.62 166 LYS A C 1
ATOM 1322 O O . LYS A 1 166 ? 33.369 18.736 -23.957 1.00 88.62 166 LYS A O 1
ATOM 1327 N N . ILE A 1 167 ? 31.388 17.671 -23.890 1.00 92.25 167 ILE A N 1
ATOM 1328 C CA . ILE A 1 167 ? 31.960 16.319 -23.793 1.00 92.25 167 ILE A CA 1
ATOM 1329 C C . ILE A 1 167 ? 32.615 15.935 -25.125 1.00 92.25 167 ILE A C 1
ATOM 1331 O O . ILE A 1 167 ? 33.756 15.473 -25.116 1.00 92.25 167 ILE A O 1
ATOM 1335 N N . LYS A 1 168 ? 31.962 16.203 -26.265 1.00 91.44 168 LYS A N 1
ATOM 1336 C CA . LYS A 1 168 ? 32.526 15.939 -27.601 1.00 91.44 168 LYS A CA 1
ATOM 1337 C C . LYS A 1 168 ? 33.829 16.693 -27.864 1.00 91.44 168 LYS A C 1
ATOM 1339 O O . LYS A 1 168 ? 34.745 16.143 -28.470 1.00 91.44 168 LYS A O 1
ATOM 1344 N N . SER A 1 169 ? 33.933 17.932 -27.381 1.00 90.81 169 SER A N 1
ATOM 1345 C CA . SER A 1 169 ? 35.135 18.767 -27.532 1.00 90.81 169 SER A CA 1
ATOM 1346 C C . SER A 1 169 ? 36.303 18.373 -26.612 1.00 90.81 169 SER A C 1
ATOM 1348 O O . SER A 1 169 ? 37.389 18.952 -26.692 1.00 90.81 169 SER A O 1
ATOM 1350 N N . HIS A 1 170 ? 36.106 17.406 -25.711 1.00 94.44 170 HIS A N 1
ATOM 1351 C CA . HIS A 1 170 ? 37.130 16.995 -24.759 1.00 94.44 170 HIS A CA 1
ATOM 1352 C C . HIS A 1 170 ? 38.344 16.351 -25.454 1.00 94.44 170 HIS A C 1
ATOM 1354 O O . HIS A 1 170 ? 38.196 15.567 -26.391 1.00 94.44 170 HIS A O 1
ATOM 1360 N N . ARG A 1 171 ? 39.559 16.588 -24.930 1.00 93.38 171 ARG A N 1
ATOM 1361 C CA . ARG A 1 171 ? 40.825 16.050 -25.486 1.00 93.38 171 ARG A CA 1
ATOM 1362 C C . ARG A 1 171 ? 40.829 14.531 -25.649 1.00 93.38 171 ARG A C 1
ATOM 1364 O O . ARG A 1 171 ? 41.453 14.019 -26.575 1.00 93.38 171 ARG A O 1
ATOM 1371 N N . PHE A 1 172 ? 40.090 13.827 -24.792 1.00 93.75 172 PHE A N 1
ATOM 1372 C CA . PHE A 1 172 ? 39.902 12.381 -24.896 1.00 93.75 172 PHE A CA 1
ATOM 1373 C C . PHE A 1 172 ? 39.323 11.969 -26.257 1.00 93.75 172 PHE A C 1
ATOM 1375 O O . PHE A 1 172 ? 39.777 10.975 -26.803 1.00 93.75 172 PHE A O 1
ATOM 1382 N N . PHE A 1 173 ? 38.410 12.741 -26.854 1.00 93.44 173 PHE A N 1
ATOM 1383 C CA . PHE A 1 173 ? 37.782 12.425 -28.143 1.00 93.44 173 PHE A CA 1
ATOM 1384 C C . PHE A 1 173 ? 38.461 13.081 -29.356 1.00 93.44 173 PHE A C 1
ATOM 1386 O O . PHE A 1 173 ? 37.949 12.980 -30.466 1.00 93.44 173 PHE A O 1
ATOM 1393 N N . ARG A 1 174 ? 39.647 13.690 -29.202 1.00 89.44 174 ARG A N 1
ATOM 1394 C CA . ARG A 1 174 ? 40.336 14.435 -30.282 1.00 89.44 174 ARG A CA 1
ATOM 1395 C C . ARG A 1 174 ? 40.575 13.651 -31.581 1.00 89.44 174 ARG A C 1
ATOM 1397 O O . ARG A 1 174 ? 40.761 14.258 -32.625 1.00 89.44 174 ARG A O 1
ATOM 1404 N N . LYS A 1 175 ? 40.648 12.316 -31.497 1.00 86.88 175 LYS A N 1
ATOM 1405 C CA . LYS A 1 175 ? 40.895 11.418 -32.637 1.00 86.88 175 LYS A CA 1
ATOM 1406 C C . LYS A 1 175 ? 39.607 10.998 -33.367 1.00 86.88 175 LYS A C 1
ATOM 1408 O O . LYS A 1 175 ? 39.699 10.298 -34.366 1.00 86.88 175 LYS A O 1
ATOM 1413 N N . ILE A 1 176 ? 38.428 11.352 -32.851 1.00 90.56 176 ILE A N 1
ATOM 1414 C CA . ILE A 1 176 ? 37.138 10.917 -33.395 1.00 90.56 176 ILE A CA 1
ATOM 1415 C C . ILE A 1 176 ? 36.601 11.960 -34.371 1.00 90.56 176 ILE A C 1
ATOM 1417 O O . ILE A 1 176 ? 36.455 13.132 -34.025 1.00 90.56 176 ILE A O 1
ATOM 1421 N N . ASN A 1 177 ? 36.242 11.512 -35.574 1.00 90.56 177 ASN A N 1
ATOM 1422 C CA . ASN A 1 177 ? 35.456 12.309 -36.502 1.00 90.56 177 ASN A CA 1
ATOM 1423 C C . ASN A 1 177 ? 33.960 12.056 -36.266 1.00 90.56 177 ASN A C 1
ATOM 1425 O O . ASN A 1 177 ? 33.394 11.070 -36.732 1.00 90.56 177 ASN A O 1
ATOM 1429 N N . TRP A 1 178 ? 33.308 12.969 -35.546 1.00 89.62 178 TRP A N 1
ATOM 1430 C CA . TRP A 1 178 ? 31.897 12.845 -35.167 1.00 89.62 178 TRP A CA 1
ATOM 1431 C C . TRP A 1 178 ? 30.932 12.757 -36.357 1.00 89.62 178 TRP A C 1
ATOM 1433 O O . TRP A 1 178 ? 29.888 12.120 -36.240 1.00 89.62 178 TRP A O 1
ATOM 1443 N N . LYS A 1 179 ? 31.264 13.375 -37.501 1.00 88.25 179 LYS A N 1
ATOM 1444 C CA . LYS A 1 179 ? 30.407 13.343 -38.699 1.00 88.25 179 LYS A CA 1
ATOM 1445 C C . LYS A 1 179 ? 30.427 11.970 -39.362 1.00 88.25 179 LYS A C 1
ATOM 1447 O O . LYS A 1 179 ? 29.371 11.437 -39.682 1.00 88.25 179 LYS A O 1
ATOM 1452 N N . GLU A 1 180 ? 31.618 11.403 -39.527 1.00 86.19 180 GLU A N 1
ATOM 1453 C CA . GLU A 1 180 ? 31.797 10.059 -40.086 1.00 86.19 180 GLU A CA 1
ATOM 1454 C C . GLU A 1 180 ? 31.220 8.986 -39.155 1.00 86.19 180 GLU A C 1
ATOM 1456 O O . GLU A 1 180 ? 30.578 8.040 -39.612 1.00 86.19 180 GLU A O 1
ATOM 1461 N N . LEU A 1 181 ? 31.368 9.172 -37.838 1.00 87.44 181 LEU A N 1
ATOM 1462 C CA . LEU A 1 181 ? 30.802 8.263 -36.846 1.00 87.44 181 LEU A CA 1
ATOM 1463 C C . LEU A 1 181 ? 29.266 8.253 -36.903 1.00 87.44 181 LEU A C 1
ATOM 1465 O O . LEU A 1 181 ? 28.658 7.188 -36.935 1.00 87.44 181 LEU A O 1
ATOM 1469 N N . ALA A 1 182 ? 28.632 9.427 -37.002 1.00 85.12 182 ALA A N 1
ATOM 1470 C CA . ALA A 1 182 ? 27.178 9.537 -37.140 1.00 85.12 182 ALA A CA 1
ATOM 1471 C C . ALA A 1 182 ? 26.649 8.931 -38.454 1.00 85.12 182 ALA A C 1
ATOM 1473 O O . ALA A 1 182 ? 25.532 8.418 -38.487 1.00 85.12 182 ALA A O 1
ATOM 1474 N N . GLN A 1 183 ? 27.449 8.968 -39.523 1.00 85.06 183 GLN A N 1
ATOM 1475 C CA . GLN A 1 183 ? 27.133 8.359 -40.821 1.00 85.06 183 GLN A CA 1
ATOM 1476 C C . GLN A 1 183 ? 27.487 6.865 -40.895 1.00 85.06 183 GLN A C 1
ATOM 1478 O O . GLN A 1 183 ? 27.235 6.242 -41.924 1.00 85.06 183 GLN A O 1
ATOM 1483 N N . ARG A 1 184 ? 28.054 6.287 -39.823 1.00 82.81 184 ARG A N 1
ATOM 1484 C CA . ARG A 1 184 ? 28.543 4.898 -39.757 1.00 82.81 184 ARG A CA 1
ATOM 1485 C C . ARG A 1 184 ? 29.568 4.556 -40.848 1.00 82.81 184 ARG A C 1
ATOM 1487 O O . ARG A 1 184 ? 29.622 3.430 -41.330 1.00 82.81 184 ARG A O 1
ATOM 1494 N N . THR A 1 185 ? 30.387 5.528 -41.256 1.00 79.19 185 THR A N 1
ATOM 1495 C CA . THR A 1 185 ? 31.438 5.322 -42.271 1.00 79.19 185 THR A CA 1
ATOM 1496 C C . THR A 1 185 ? 32.786 4.940 -41.660 1.00 79.19 185 THR A C 1
ATOM 1498 O O . THR A 1 185 ? 33.669 4.465 -42.371 1.00 79.19 185 THR A O 1
ATOM 1501 N N . CYS A 1 186 ? 32.970 5.142 -40.351 1.00 79.69 186 CYS A N 1
ATOM 1502 C CA . CYS A 1 186 ? 34.168 4.705 -39.636 1.00 79.69 186 CYS A CA 1
ATOM 1503 C C . CYS A 1 186 ? 34.169 3.182 -39.445 1.00 79.69 186 CYS A C 1
ATOM 1505 O O . CYS A 1 186 ? 33.156 2.603 -39.067 1.00 79.69 186 CYS A O 1
ATOM 1507 N N . THR A 1 187 ? 35.321 2.535 -39.624 1.00 80.25 187 THR A N 1
ATOM 1508 C CA . THR A 1 187 ? 35.461 1.097 -39.363 1.00 80.25 187 THR A CA 1
ATOM 1509 C C . THR A 1 187 ? 35.503 0.817 -37.855 1.00 80.25 187 THR A C 1
ATOM 1511 O O . THR A 1 187 ? 36.414 1.327 -37.193 1.00 80.25 187 THR A O 1
ATOM 1514 N N . PRO A 1 188 ? 34.586 0.000 -37.306 1.00 83.69 188 PRO A N 1
ATOM 1515 C CA . PRO A 1 188 ? 34.593 -0.333 -35.887 1.00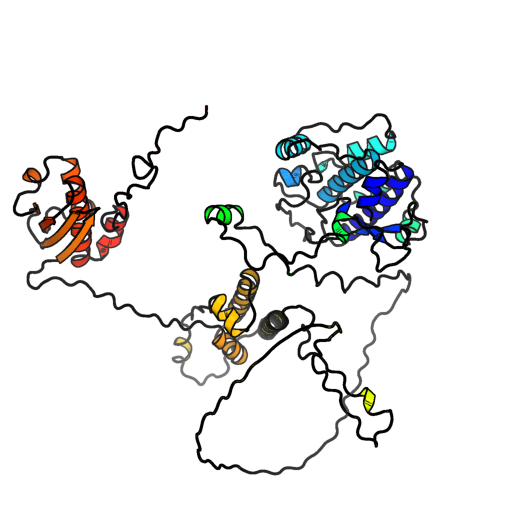 83.69 188 PRO A CA 1
ATOM 1516 C C . PRO A 1 188 ? 35.772 -1.251 -35.527 1.00 83.69 188 PRO A C 1
ATOM 1518 O O . PRO A 1 188 ? 36.208 -2.056 -36.357 1.00 83.69 188 PRO A O 1
ATOM 1521 N N . PRO A 1 189 ? 36.307 -1.132 -34.298 1.00 82.19 189 PRO A N 1
ATOM 1522 C CA . PRO A 1 189 ? 37.526 -1.819 -33.887 1.00 82.19 189 PRO A CA 1
ATOM 1523 C C . PRO A 1 189 ? 37.332 -3.312 -33.596 1.00 82.19 189 PRO A C 1
ATOM 1525 O O . PRO A 1 189 ? 38.298 -4.064 -33.685 1.00 82.19 189 PRO A O 1
ATOM 1528 N N . ILE A 1 190 ? 36.116 -3.749 -33.246 1.00 77.94 190 ILE A N 1
ATOM 1529 C CA . ILE A 1 190 ? 35.802 -5.161 -32.996 1.00 77.94 190 ILE A CA 1
ATOM 1530 C C . ILE A 1 190 ? 34.662 -5.551 -33.926 1.00 77.94 190 ILE A C 1
ATOM 1532 O O . ILE A 1 190 ? 33.599 -4.938 -33.894 1.00 77.94 190 ILE A O 1
ATOM 1536 N N . ARG A 1 191 ? 34.892 -6.571 -34.753 1.00 70.25 191 ARG A N 1
ATOM 1537 C CA . ARG A 1 191 ? 33.865 -7.156 -35.616 1.00 70.25 191 ARG A CA 1
ATOM 1538 C C . ARG A 1 191 ? 33.503 -8.537 -35.080 1.00 70.25 191 ARG A C 1
ATOM 1540 O O . ARG A 1 191 ? 34.406 -9.371 -34.984 1.00 70.25 191 ARG A O 1
ATOM 1547 N N . PRO A 1 192 ? 32.239 -8.782 -34.704 1.00 66.94 192 PRO A N 1
ATOM 1548 C CA . PRO A 1 192 ? 31.822 -10.103 -34.258 1.00 66.94 192 PRO A CA 1
ATOM 1549 C C . PRO A 1 192 ? 31.923 -11.096 -35.424 1.00 66.94 192 PRO A C 1
ATOM 1551 O O . PRO A 1 192 ? 31.534 -10.789 -36.549 1.00 66.94 192 PRO A O 1
ATOM 1554 N N . ILE A 1 193 ? 32.460 -12.290 -35.168 1.00 63.03 193 ILE A N 1
ATOM 1555 C CA . ILE A 1 193 ? 32.499 -13.366 -36.164 1.00 63.03 193 ILE A CA 1
ATOM 1556 C C . ILE A 1 193 ? 31.154 -14.089 -36.079 1.00 63.03 193 ILE A C 1
ATOM 1558 O O . ILE A 1 193 ? 30.847 -14.704 -35.061 1.00 63.03 193 ILE A O 1
ATOM 1562 N N . VAL A 1 194 ? 30.329 -13.982 -37.121 1.00 60.59 194 VAL A N 1
ATOM 1563 C CA . VAL A 1 194 ? 29.040 -14.683 -37.206 1.00 60.59 194 VAL A CA 1
ATOM 1564 C C . VAL A 1 194 ? 29.168 -15.786 -38.252 1.00 60.59 194 VAL A C 1
ATOM 1566 O O . VAL A 1 194 ? 29.126 -15.519 -39.449 1.00 60.59 194 VAL A O 1
ATOM 1569 N N . THR A 1 195 ? 29.380 -17.021 -37.799 1.00 58.53 195 THR A N 1
ATOM 1570 C CA . THR A 1 195 ? 29.502 -18.208 -38.662 1.00 58.53 195 THR A CA 1
ATOM 1571 C C . THR A 1 195 ? 28.140 -18.804 -39.022 1.00 58.53 195 THR A C 1
ATOM 1573 O O . THR A 1 195 ? 27.918 -19.137 -40.184 1.00 58.53 195 THR A O 1
ATOM 1576 N N . ASP A 1 196 ? 27.203 -18.861 -38.069 1.00 54.38 196 ASP A N 1
ATOM 1577 C CA . ASP A 1 196 ? 25.802 -19.241 -38.296 1.00 54.38 196 ASP A CA 1
ATOM 1578 C C . ASP A 1 196 ? 24.858 -18.414 -37.389 1.00 54.38 196 ASP A C 1
ATOM 1580 O O . ASP A 1 196 ? 24.961 -18.492 -36.158 1.00 54.38 196 ASP A O 1
ATOM 1584 N N . PRO A 1 197 ? 23.914 -17.629 -37.949 1.00 57.53 197 PRO A N 1
ATOM 1585 C CA . PRO A 1 197 ? 22.928 -16.873 -37.173 1.00 57.53 197 PRO A CA 1
ATOM 1586 C C . PRO A 1 197 ? 22.059 -17.736 -36.245 1.00 57.53 197 PRO A C 1
ATOM 1588 O O . PRO A 1 197 ? 21.562 -17.228 -35.239 1.00 57.53 197 PRO A O 1
ATOM 1591 N N . ALA A 1 198 ? 21.856 -19.021 -36.563 1.00 53.88 198 ALA A N 1
ATOM 1592 C CA . ALA A 1 198 ? 21.009 -19.921 -35.780 1.00 53.88 198 ALA A CA 1
ATOM 1593 C C . ALA A 1 198 ? 21.707 -20.497 -34.535 1.00 53.88 198 ALA A C 1
ATOM 1595 O O . ALA A 1 198 ? 21.026 -20.895 -33.590 1.00 53.88 198 ALA A O 1
ATOM 1596 N N . LEU A 1 199 ? 23.044 -20.534 -34.518 1.00 54.00 199 LEU A N 1
ATOM 1597 C CA . LEU A 1 199 ? 23.826 -21.140 -33.434 1.00 54.00 199 LEU A CA 1
ATOM 1598 C C . LEU A 1 199 ? 24.087 -20.189 -32.256 1.00 54.00 199 LEU A C 1
ATOM 1600 O O . LEU A 1 199 ? 24.518 -20.648 -31.202 1.00 54.00 199 LEU A O 1
ATOM 1604 N N . ALA A 1 200 ? 23.799 -18.887 -32.406 1.00 57.66 200 ALA A N 1
ATOM 1605 C CA . ALA A 1 200 ? 23.952 -17.875 -31.353 1.00 57.66 200 ALA A CA 1
ATOM 1606 C C . ALA A 1 200 ? 25.326 -17.920 -30.640 1.00 57.66 200 ALA A C 1
ATOM 1608 O O . ALA A 1 200 ? 25.422 -17.668 -29.444 1.00 57.66 200 ALA A O 1
ATOM 1609 N N . GLU A 1 201 ? 26.399 -18.202 -31.385 1.00 56.72 201 GLU A N 1
ATOM 1610 C CA . GLU A 1 201 ? 27.747 -18.519 -30.869 1.00 56.72 201 GLU A CA 1
ATOM 1611 C C . GLU A 1 201 ? 28.441 -17.358 -30.125 1.00 56.72 201 GLU A C 1
ATOM 1613 O O . GLU A 1 201 ? 29.465 -17.557 -29.483 1.00 56.72 201 GLU A O 1
ATOM 1618 N N . ASN A 1 202 ? 27.881 -16.145 -30.198 1.00 54.47 202 ASN A N 1
ATOM 1619 C CA . ASN A 1 202 ? 28.373 -14.919 -29.550 1.00 54.47 202 ASN A CA 1
ATOM 1620 C C . ASN A 1 202 ? 27.537 -14.516 -28.311 1.00 54.47 202 ASN A C 1
ATOM 1622 O O . ASN A 1 202 ? 27.402 -13.319 -27.991 1.00 54.47 202 ASN A O 1
ATOM 1626 N N . PHE A 1 203 ? 26.881 -15.504 -27.703 1.00 57.66 203 PHE A N 1
ATOM 1627 C CA . PHE A 1 203 ? 26.127 -15.395 -26.462 1.00 57.66 203 PHE A CA 1
ATOM 1628 C C . PHE A 1 203 ? 26.626 -16.448 -25.472 1.00 57.66 203 PHE A C 1
ATOM 1630 O O . PHE A 1 203 ? 26.901 -17.581 -25.861 1.00 57.66 203 PHE A O 1
ATOM 1637 N N . ASP A 1 204 ? 26.672 -16.073 -24.192 1.00 55.00 204 ASP A N 1
ATOM 1638 C CA . ASP A 1 204 ? 27.167 -16.923 -23.109 1.00 55.00 204 ASP A CA 1
ATOM 1639 C C . ASP A 1 204 ? 26.503 -18.312 -23.133 1.00 55.00 204 ASP A C 1
ATOM 1641 O O . ASP A 1 204 ? 25.275 -18.440 -23.197 1.00 55.00 204 ASP A O 1
ATOM 1645 N N . ASP A 1 205 ? 27.331 -19.353 -23.031 1.00 54.69 205 ASP A N 1
ATOM 1646 C CA . ASP A 1 205 ? 26.931 -20.756 -22.926 1.00 54.69 205 ASP A CA 1
ATOM 1647 C C . ASP A 1 205 ? 25.891 -20.991 -21.818 1.00 54.69 205 ASP A C 1
ATOM 1649 O O . ASP A 1 205 ? 25.065 -21.898 -21.923 1.00 54.69 205 ASP A O 1
ATOM 1653 N N . GLN A 1 206 ? 25.903 -20.186 -20.749 1.00 53.03 206 GLN A N 1
ATOM 1654 C CA . GLN A 1 206 ? 24.879 -20.244 -19.703 1.00 53.03 206 GLN A CA 1
ATOM 1655 C C . GLN A 1 206 ? 23.485 -19.871 -20.213 1.00 53.03 206 GLN A C 1
ATOM 1657 O O . GLN A 1 206 ? 22.511 -20.447 -19.736 1.00 53.03 206 GLN A O 1
ATOM 1662 N N . PHE A 1 207 ? 23.389 -18.948 -21.172 1.00 51.50 207 PHE A N 1
ATOM 1663 C CA . PHE A 1 207 ? 22.129 -18.471 -21.746 1.00 51.50 207 PHE A CA 1
ATOM 1664 C C . PHE A 1 207 ? 21.636 -19.389 -22.871 1.00 51.50 207 PHE A C 1
ATOM 1666 O O . PHE A 1 207 ? 20.444 -19.674 -22.964 1.00 51.50 207 PHE A O 1
ATOM 1673 N N . THR A 1 208 ? 22.544 -19.905 -23.705 1.00 55.69 208 THR A N 1
ATOM 1674 C CA . THR A 1 208 ? 22.198 -20.798 -24.828 1.00 55.69 208 THR A CA 1
ATOM 1675 C C . THR A 1 208 ? 21.919 -22.239 -24.386 1.00 55.69 208 THR A C 1
ATOM 1677 O O . THR A 1 208 ? 21.138 -22.938 -25.034 1.00 55.69 208 THR A O 1
ATOM 1680 N N . LYS A 1 209 ? 22.503 -22.689 -23.265 1.00 58.47 209 LYS A N 1
ATOM 1681 C CA . LYS A 1 209 ? 22.256 -24.018 -22.663 1.00 58.47 209 LYS A CA 1
ATOM 1682 C C . LYS A 1 209 ? 21.206 -23.989 -21.554 1.00 58.47 209 LYS A C 1
ATOM 1684 O O . LYS A 1 209 ? 20.895 -25.041 -20.984 1.00 58.47 209 LYS A O 1
ATOM 1689 N N . GLU A 1 210 ? 20.656 -22.819 -21.227 1.00 46.97 210 GLU A N 1
ATOM 1690 C CA . GLU A 1 210 ? 19.553 -22.732 -20.280 1.00 46.97 210 GLU A CA 1
ATOM 1691 C C . GLU A 1 210 ? 18.319 -23.409 -20.886 1.00 46.97 210 GLU A C 1
ATOM 1693 O O . GLU A 1 210 ? 17.810 -23.024 -21.938 1.00 46.97 210 GLU A O 1
ATOM 1698 N N . ILE A 1 211 ? 17.822 -24.455 -20.222 1.00 49.78 211 ILE A N 1
ATOM 1699 C CA . ILE A 1 211 ? 16.520 -25.031 -20.561 1.00 49.78 211 ILE A CA 1
ATOM 1700 C C . ILE A 1 211 ? 15.512 -23.898 -20.409 1.00 49.78 211 ILE A C 1
ATOM 1702 O O . ILE A 1 211 ? 15.440 -23.323 -19.321 1.00 49.78 211 ILE A O 1
ATOM 1706 N N . ILE A 1 212 ? 14.740 -23.605 -21.463 1.00 44.75 212 ILE A N 1
ATOM 1707 C CA . ILE A 1 212 ? 13.633 -22.644 -21.422 1.00 44.75 212 ILE A CA 1
ATOM 1708 C C . ILE A 1 212 ? 12.701 -23.072 -20.284 1.00 44.75 212 ILE A C 1
ATOM 1710 O O . ILE A 1 212 ? 11.852 -23.951 -20.429 1.00 44.75 212 ILE A O 1
ATOM 1714 N N . LYS A 1 213 ? 12.904 -22.487 -19.107 1.00 41.53 213 LYS A N 1
ATOM 1715 C CA . LYS A 1 213 ? 11.997 -22.610 -17.981 1.00 41.53 213 LYS A CA 1
ATOM 1716 C C . LYS A 1 213 ? 10.960 -21.540 -18.206 1.00 41.53 213 LYS A C 1
ATOM 1718 O O . LYS A 1 213 ? 11.182 -20.375 -17.874 1.00 41.53 213 LYS A O 1
ATOM 1723 N N . GLU A 1 214 ? 9.824 -21.937 -18.768 1.00 40.88 214 GLU A N 1
ATOM 1724 C CA . GLU A 1 214 ? 8.625 -21.135 -18.587 1.00 40.88 214 GLU A CA 1
ATOM 1725 C C . GLU A 1 214 ? 8.501 -20.825 -17.094 1.00 40.88 214 GLU A C 1
ATOM 1727 O O . GLU A 1 214 ? 8.690 -21.693 -16.232 1.00 40.88 214 GLU A O 1
ATOM 1732 N N . SER A 1 215 ? 8.284 -19.549 -16.786 1.00 40.78 215 SER A N 1
ATOM 1733 C CA . SER A 1 215 ? 8.055 -19.116 -15.415 1.00 40.78 215 SER A CA 1
ATOM 1734 C C . SER A 1 215 ? 6.941 -19.999 -14.838 1.00 40.78 215 SER A C 1
ATOM 1736 O O . SER A 1 215 ? 5.900 -20.098 -15.487 1.00 40.78 215 SER A O 1
ATOM 1738 N N . PRO A 1 216 ? 7.130 -20.673 -13.684 1.00 38.75 216 PRO A N 1
ATOM 1739 C CA . PRO A 1 216 ? 6.124 -21.590 -13.164 1.00 38.75 216 PRO A CA 1
ATOM 1740 C C . PRO A 1 216 ? 4.779 -20.872 -13.068 1.00 38.75 216 PRO A C 1
ATOM 1742 O O . PRO A 1 216 ? 4.665 -19.863 -12.371 1.00 38.75 216 PRO A O 1
ATOM 1745 N N . ILE A 1 217 ? 3.779 -21.383 -13.787 1.00 44.69 217 ILE A N 1
ATOM 1746 C CA . ILE A 1 217 ? 2.410 -20.849 -13.772 1.00 44.69 217 ILE A CA 1
ATOM 1747 C C . ILE A 1 217 ? 1.794 -21.036 -12.372 1.00 44.69 217 ILE A C 1
ATOM 1749 O O . ILE A 1 217 ? 0.969 -20.235 -11.938 1.00 44.69 217 ILE A O 1
ATOM 1753 N N . ASP A 1 218 ? 2.300 -22.009 -11.610 1.00 46.06 218 ASP A N 1
ATOM 1754 C CA . ASP A 1 218 ? 1.870 -22.312 -10.251 1.00 46.06 218 ASP A CA 1
ATOM 1755 C C . ASP A 1 218 ? 2.994 -22.033 -9.242 1.00 46.06 218 ASP A C 1
ATOM 1757 O O . ASP A 1 218 ? 3.919 -22.824 -9.047 1.00 46.06 218 ASP A O 1
ATOM 1761 N N . GLY A 1 219 ? 2.932 -20.876 -8.582 1.00 39.22 219 GLY A N 1
ATOM 1762 C CA . GLY A 1 219 ? 3.828 -20.559 -7.470 1.00 39.22 219 GLY A CA 1
ATOM 1763 C C . GLY A 1 219 ? 3.465 -21.348 -6.200 1.00 39.22 219 GLY A C 1
ATOM 1764 O O . GLY A 1 219 ? 2.278 -21.478 -5.884 1.00 39.22 219 GLY A O 1
ATOM 1765 N N . PRO A 1 220 ? 4.440 -21.823 -5.397 1.00 40.66 220 PRO A N 1
ATOM 1766 C CA . PRO A 1 220 ? 4.152 -22.261 -4.038 1.00 40.66 220 PRO A CA 1
ATOM 1767 C C . PRO A 1 220 ? 3.673 -21.049 -3.227 1.00 40.66 220 PRO A C 1
ATOM 1769 O O . PRO A 1 220 ? 4.228 -19.958 -3.345 1.00 40.66 220 PRO A O 1
ATOM 1772 N N . ASN A 1 221 ? 2.622 -21.248 -2.428 1.00 46.94 221 ASN A N 1
ATOM 1773 C CA . ASN A 1 221 ? 1.980 -20.253 -1.563 1.00 46.94 221 ASN A CA 1
ATOM 1774 C C . ASN A 1 221 ? 2.994 -19.284 -0.915 1.00 46.94 221 ASN A C 1
ATOM 1776 O O . ASN A 1 221 ? 3.662 -19.624 0.061 1.00 46.94 221 ASN A O 1
ATOM 1780 N N . LEU A 1 222 ? 3.101 -18.068 -1.456 1.00 46.41 222 LEU A N 1
ATOM 1781 C CA . LEU A 1 222 ? 3.898 -16.995 -0.866 1.00 46.41 222 LEU A CA 1
ATOM 1782 C C . LEU A 1 222 ? 3.186 -16.488 0.396 1.00 46.41 222 LEU A C 1
ATOM 1784 O O . LEU A 1 222 ? 2.069 -15.967 0.311 1.00 46.41 222 LEU A O 1
ATOM 1788 N N . ASP A 1 223 ? 3.849 -16.644 1.545 1.00 48.22 223 ASP A N 1
ATOM 1789 C CA . ASP A 1 223 ? 3.425 -16.158 2.864 1.00 48.22 223 ASP A CA 1
ATOM 1790 C C . ASP A 1 223 ? 2.901 -14.711 2.792 1.00 48.22 223 ASP A C 1
ATOM 1792 O O . ASP A 1 223 ? 3.530 -13.839 2.190 1.00 48.22 223 ASP A O 1
ATOM 1796 N N . GLU A 1 224 ? 1.774 -14.421 3.453 1.00 51.94 224 GLU A N 1
ATOM 1797 C CA . GLU A 1 224 ? 1.098 -13.108 3.411 1.00 51.94 224 GLU A CA 1
ATOM 1798 C C . GLU A 1 224 ? 2.010 -11.932 3.788 1.00 51.94 224 GLU A C 1
ATOM 1800 O O . GLU A 1 224 ? 1.856 -10.835 3.258 1.00 51.94 224 GLU A O 1
ATOM 1805 N N . LYS A 1 225 ? 3.027 -12.166 4.625 1.00 44.34 225 LYS A N 1
ATOM 1806 C CA . LYS A 1 225 ? 4.028 -11.146 4.968 1.00 44.34 225 LYS A CA 1
ATOM 1807 C C . LYS A 1 225 ? 4.948 -10.770 3.809 1.00 44.34 225 LYS A C 1
ATOM 1809 O O . LYS A 1 225 ? 5.457 -9.657 3.808 1.00 44.34 225 LYS A O 1
ATOM 1814 N N . MET A 1 226 ? 5.179 -11.655 2.835 1.00 42.31 226 MET A N 1
ATOM 1815 C CA . MET A 1 226 ? 5.976 -11.333 1.646 1.00 42.31 226 MET A CA 1
ATOM 1816 C C . MET A 1 226 ? 5.216 -10.444 0.659 1.00 42.31 226 MET A C 1
ATOM 1818 O O . MET A 1 226 ? 5.843 -9.620 0.000 1.00 42.31 226 MET A O 1
ATOM 1822 N N . LYS A 1 227 ? 3.881 -10.531 0.599 1.00 47.31 227 LYS A N 1
ATOM 1823 C CA . LYS A 1 227 ? 3.055 -9.692 -0.290 1.00 47.31 227 LYS A CA 1
ATOM 1824 C C . LYS A 1 227 ? 3.134 -8.203 0.064 1.00 47.31 227 LYS A C 1
ATOM 1826 O O . LYS A 1 227 ? 3.178 -7.377 -0.844 1.00 47.31 227 LYS A O 1
ATOM 1831 N N . ASP A 1 228 ? 3.272 -7.873 1.348 1.00 48.84 228 ASP A N 1
ATOM 1832 C CA . ASP A 1 228 ? 3.462 -6.490 1.810 1.00 48.84 228 ASP A CA 1
ATOM 1833 C C . ASP A 1 228 ? 4.804 -5.880 1.379 1.00 48.84 228 ASP A C 1
ATOM 1835 O O . ASP A 1 228 ? 4.881 -4.679 1.118 1.00 48.84 228 ASP A O 1
ATOM 1839 N N . TYR A 1 229 ? 5.856 -6.691 1.219 1.00 41.06 229 TYR A N 1
ATOM 1840 C CA . TYR A 1 229 ? 7.165 -6.204 0.764 1.00 41.06 229 TYR A CA 1
ATOM 1841 C C . TYR A 1 229 ? 7.220 -5.898 -0.743 1.00 41.06 229 TYR A C 1
ATOM 1843 O O . TYR A 1 229 ? 8.102 -5.156 -1.174 1.00 41.06 229 TYR A O 1
ATOM 1851 N N . PHE A 1 230 ? 6.274 -6.413 -1.538 1.00 44.19 230 PHE A N 1
ATOM 1852 C CA . PHE A 1 230 ? 6.231 -6.255 -3.001 1.00 44.19 230 PHE A CA 1
ATOM 1853 C C . PHE A 1 230 ? 4.961 -5.556 -3.507 1.00 44.19 230 PHE A C 1
ATOM 1855 O O . PHE A 1 230 ? 4.674 -5.593 -4.701 1.00 44.19 230 PHE A O 1
ATOM 1862 N N . LEU A 1 231 ? 4.231 -4.855 -2.632 1.00 39.94 231 LEU A N 1
ATOM 1863 C CA . LEU A 1 231 ? 2.933 -4.218 -2.914 1.00 39.94 231 LEU A CA 1
ATOM 1864 C C . LEU A 1 231 ? 2.953 -3.148 -4.036 1.00 39.94 231 LEU A C 1
ATOM 1866 O O . LEU A 1 231 ? 1.899 -2.657 -4.428 1.00 39.94 231 LEU A O 1
ATOM 1870 N N . ASN A 1 232 ? 4.135 -2.823 -4.578 1.00 34.88 232 ASN A N 1
ATOM 1871 C CA . ASN A 1 232 ? 4.367 -1.896 -5.692 1.00 34.88 232 ASN A CA 1
ATOM 1872 C C . ASN A 1 232 ? 5.344 -2.431 -6.765 1.00 34.88 232 ASN A C 1
ATOM 1874 O O . ASN A 1 232 ? 5.797 -1.659 -7.608 1.00 34.88 232 ASN A O 1
ATOM 1878 N N . PHE A 1 233 ? 5.698 -3.719 -6.752 1.00 29.08 233 PHE A N 1
ATOM 1879 C CA . PHE A 1 233 ? 6.457 -4.326 -7.849 1.00 29.08 233 PHE A CA 1
ATOM 1880 C C . PHE A 1 233 ? 5.481 -4.838 -8.915 1.00 29.08 233 PHE A C 1
ATOM 1882 O O . PHE A 1 233 ? 4.677 -5.730 -8.654 1.00 29.08 233 PHE A O 1
ATOM 1889 N N . SER A 1 234 ? 5.536 -4.279 -10.126 1.00 38.50 234 SER A N 1
ATOM 1890 C CA . SER A 1 234 ? 4.839 -4.839 -11.286 1.00 38.50 234 SER A CA 1
ATOM 1891 C C . SER A 1 234 ? 5.718 -5.912 -11.922 1.00 38.50 234 SER A C 1
ATOM 1893 O O . SER A 1 234 ? 6.752 -5.587 -12.499 1.00 38.50 234 SER A O 1
ATOM 1895 N N . TYR A 1 235 ? 5.311 -7.178 -11.858 1.00 37.28 235 TYR A N 1
ATOM 1896 C CA . TYR A 1 235 ? 5.826 -8.178 -12.793 1.00 37.28 235 TYR A CA 1
ATOM 1897 C C . TYR A 1 235 ? 5.100 -7.949 -14.125 1.00 37.28 235 TYR A C 1
ATOM 1899 O O . TYR A 1 235 ? 3.882 -8.113 -14.190 1.00 37.28 235 TYR A O 1
ATOM 1907 N N . SER A 1 236 ? 5.801 -7.478 -15.158 1.00 33.25 236 SER A N 1
ATOM 1908 C CA . SER A 1 236 ? 5.210 -7.212 -16.474 1.00 33.25 236 SER A CA 1
ATOM 1909 C C . SER A 1 236 ? 5.788 -8.168 -17.511 1.00 33.25 236 SER A C 1
ATOM 1911 O O . SER A 1 236 ? 6.898 -7.958 -17.986 1.00 33.25 236 SER A O 1
ATOM 1913 N N . TYR A 1 237 ? 5.008 -9.176 -17.901 1.00 32.25 237 TYR A N 1
ATOM 1914 C CA . TYR A 1 237 ? 5.279 -9.984 -19.098 1.00 32.25 237 TYR A CA 1
ATOM 1915 C C . TYR A 1 237 ? 4.808 -9.281 -20.395 1.00 32.25 237 TYR A C 1
ATOM 1917 O O . TYR A 1 237 ? 5.019 -9.778 -21.491 1.00 32.25 237 TYR A O 1
ATOM 1925 N N . GLU A 1 238 ? 4.168 -8.106 -20.294 1.00 35.25 238 GLU A N 1
ATOM 1926 C CA . GLU A 1 238 ? 3.397 -7.503 -21.398 1.00 35.25 238 GLU A CA 1
ATOM 1927 C C . GLU A 1 238 ? 4.094 -6.380 -22.192 1.00 35.25 238 GLU A C 1
ATOM 1929 O O . GLU A 1 238 ? 3.463 -5.785 -23.060 1.00 35.25 238 GLU A O 1
ATOM 1934 N N . LEU A 1 239 ? 5.376 -6.070 -21.964 1.00 34.38 239 LEU A N 1
ATOM 1935 C CA . LEU A 1 239 ? 6.075 -5.044 -22.770 1.00 34.38 239 LEU A CA 1
ATOM 1936 C C . LEU A 1 239 ? 7.166 -5.588 -23.699 1.00 34.38 239 LEU A C 1
ATOM 1938 O O . LEU A 1 239 ? 7.720 -4.822 -24.484 1.00 34.38 239 LEU A O 1
ATOM 1942 N N . PHE A 1 240 ? 7.418 -6.899 -23.693 1.00 31.23 240 PHE A N 1
ATOM 1943 C CA . PHE A 1 240 ? 8.511 -7.481 -24.475 1.00 31.23 240 PHE A CA 1
ATOM 1944 C C . PHE A 1 240 ? 8.208 -7.601 -25.986 1.00 31.23 240 PHE A C 1
ATOM 1946 O O . PHE A 1 240 ? 9.134 -7.629 -26.787 1.00 31.23 240 PHE A O 1
ATOM 1953 N N . ASN A 1 241 ? 6.935 -7.564 -26.412 1.00 27.97 241 ASN A N 1
ATOM 1954 C CA . ASN A 1 241 ? 6.565 -7.844 -27.813 1.00 27.97 241 ASN A CA 1
ATOM 1955 C C . ASN A 1 241 ? 6.124 -6.644 -28.673 1.00 27.97 241 ASN A C 1
ATOM 1957 O O . ASN A 1 241 ? 5.892 -6.824 -29.864 1.00 27.97 241 ASN A O 1
ATOM 1961 N N . VAL A 1 242 ? 6.036 -5.417 -28.143 1.00 29.73 242 VAL A N 1
ATOM 1962 C CA . VAL A 1 242 ? 5.576 -4.258 -28.952 1.00 29.73 242 VAL A CA 1
ATOM 1963 C C . VAL A 1 242 ? 6.721 -3.348 -29.417 1.00 29.73 242 VAL A C 1
ATOM 1965 O O . VAL A 1 242 ? 6.571 -2.643 -30.413 1.00 29.73 242 VAL A O 1
ATOM 1968 N N . PHE A 1 243 ? 7.897 -3.393 -28.781 1.00 26.30 243 PHE A N 1
ATOM 1969 C CA . PHE A 1 243 ? 9.010 -2.496 -29.133 1.00 26.30 243 PHE A CA 1
ATOM 1970 C C . PHE A 1 243 ? 10.007 -3.053 -30.165 1.00 26.30 243 PHE A C 1
ATOM 1972 O O . PHE A 1 243 ? 10.755 -2.273 -30.748 1.00 26.30 243 PHE A O 1
ATOM 1979 N N . MET A 1 244 ? 9.991 -4.360 -30.456 1.00 28.39 244 MET A N 1
ATOM 1980 C CA . MET A 1 244 ? 10.984 -4.991 -31.348 1.00 28.39 244 MET A CA 1
ATOM 1981 C C . MET A 1 244 ? 10.606 -5.023 -32.839 1.00 28.39 244 MET A C 1
ATOM 1983 O O . MET A 1 244 ? 11.468 -5.283 -33.668 1.00 28.39 244 MET A O 1
ATOM 1987 N N . LEU A 1 245 ? 9.362 -4.713 -33.225 1.00 27.80 245 LEU A N 1
ATOM 1988 C CA . LEU A 1 245 ? 8.916 -4.870 -34.624 1.00 27.80 245 LEU A CA 1
ATOM 1989 C C . LEU A 1 245 ? 8.751 -3.569 -35.422 1.00 27.80 245 LEU A C 1
ATOM 1991 O O . LEU A 1 245 ? 8.263 -3.606 -36.549 1.00 27.80 245 LEU A O 1
ATOM 1995 N N . ARG A 1 246 ? 9.172 -2.412 -34.891 1.00 29.44 246 ARG A N 1
ATOM 1996 C CA . ARG A 1 246 ? 9.084 -1.136 -35.632 1.00 29.44 246 ARG A CA 1
ATOM 1997 C C . ARG A 1 246 ? 10.395 -0.414 -35.922 1.00 29.44 246 ARG A C 1
ATOM 1999 O O . ARG A 1 246 ? 10.343 0.600 -36.600 1.00 29.44 246 ARG A O 1
ATOM 2006 N N . ASN A 1 247 ? 11.546 -0.947 -35.512 1.00 30.11 247 ASN A N 1
ATOM 2007 C CA . ASN A 1 247 ? 12.845 -0.305 -35.753 1.00 30.11 247 ASN A CA 1
ATOM 2008 C C . ASN A 1 247 ? 13.883 -1.253 -36.373 1.00 30.11 247 ASN A C 1
ATOM 2010 O O . ASN A 1 247 ? 15.009 -1.351 -35.901 1.00 30.11 247 ASN A O 1
ATOM 2014 N N . ILE A 1 248 ? 13.520 -1.901 -37.482 1.00 30.22 248 ILE A N 1
ATOM 2015 C CA . ILE A 1 248 ? 14.494 -2.414 -38.459 1.00 30.22 248 ILE A CA 1
ATOM 2016 C C . ILE A 1 248 ? 14.154 -1.805 -39.823 1.00 30.22 248 ILE A C 1
ATOM 2018 O O . ILE A 1 248 ? 13.677 -2.483 -40.724 1.00 30.22 248 ILE A O 1
ATOM 2022 N N . HIS A 1 249 ? 14.310 -0.485 -39.933 1.00 28.20 249 HIS A N 1
ATOM 2023 C CA . HIS A 1 249 ? 14.652 0.226 -41.173 1.00 28.20 249 HIS A CA 1
ATOM 2024 C C . HIS A 1 249 ? 14.876 1.705 -40.842 1.00 28.20 249 HIS A C 1
ATOM 2026 O O . HIS A 1 249 ? 13.985 2.539 -40.969 1.00 28.20 249 HIS A O 1
ATOM 2032 N N . PHE A 1 250 ? 16.086 2.035 -40.398 1.00 25.66 250 PHE A N 1
ATOM 2033 C CA . PHE A 1 250 ? 16.605 3.395 -40.503 1.00 25.66 250 PHE A CA 1
ATOM 2034 C C . PHE A 1 250 ? 17.839 3.333 -41.401 1.00 25.66 250 PHE A C 1
ATOM 2036 O O . PHE A 1 250 ? 18.971 3.221 -40.940 1.00 25.66 250 PHE A O 1
ATOM 2043 N N . GLN A 1 251 ? 17.596 3.330 -42.713 1.00 26.66 251 GLN A N 1
ATOM 2044 C CA . GLN A 1 251 ? 18.621 3.676 -43.687 1.00 26.66 251 GLN A CA 1
ATOM 2045 C C . GLN A 1 251 ? 18.751 5.199 -43.722 1.00 26.66 251 GLN A C 1
ATOM 2047 O O . GLN A 1 251 ? 17.780 5.926 -43.926 1.00 26.66 251 GLN A O 1
ATOM 2052 N N . PHE A 1 252 ? 19.979 5.664 -43.516 1.00 25.98 252 PHE A N 1
ATOM 2053 C CA . PHE A 1 252 ? 20.410 7.009 -43.858 1.00 25.98 252 PHE A CA 1
ATOM 2054 C C . PHE A 1 252 ? 20.317 7.196 -45.376 1.00 25.98 252 PHE A C 1
ATOM 2056 O O . PHE A 1 252 ? 21.071 6.574 -46.117 1.00 25.98 252 PHE A O 1
ATOM 2063 N N . THR A 1 253 ? 19.479 8.122 -45.836 1.00 26.88 253 THR A N 1
ATOM 2064 C CA . THR A 1 253 ? 19.739 8.862 -47.078 1.00 26.88 253 THR A CA 1
ATOM 2065 C C . THR A 1 253 ? 19.392 10.325 -46.854 1.00 26.88 253 THR A C 1
ATOM 2067 O O . THR A 1 253 ? 18.257 10.664 -46.520 1.00 26.88 253 THR A O 1
ATOM 2070 N N . GLY A 1 254 ? 20.404 11.181 -46.985 1.00 24.81 254 GLY A N 1
ATOM 2071 C CA . GLY A 1 254 ? 20.273 12.626 -46.887 1.00 24.81 254 GLY A CA 1
ATOM 2072 C C . GLY A 1 254 ? 19.641 13.264 -48.125 1.00 24.81 254 GLY A C 1
ATOM 2073 O O . GLY A 1 254 ? 19.627 12.684 -49.207 1.00 24.81 254 GLY A O 1
ATOM 2074 N N . ASN A 1 255 ? 19.219 14.512 -47.906 1.00 27.44 255 ASN A N 1
ATOM 2075 C CA . ASN A 1 255 ? 18.692 15.511 -48.836 1.00 27.44 255 ASN A CA 1
ATOM 2076 C C . ASN A 1 255 ? 17.361 15.184 -49.519 1.00 27.44 255 ASN A C 1
ATOM 2078 O O . ASN A 1 255 ? 17.308 14.359 -50.411 1.00 27.44 255 ASN A O 1
ATOM 2082 N N . PHE A 1 256 ? 16.331 15.978 -49.215 1.00 24.33 256 PHE A N 1
ATOM 2083 C CA . PHE A 1 256 ? 15.713 16.843 -50.224 1.00 24.33 256 PHE A CA 1
ATOM 2084 C C . PHE A 1 256 ? 14.964 17.995 -49.540 1.00 24.33 256 PHE A C 1
ATOM 2086 O O . PHE A 1 256 ? 14.128 17.803 -48.659 1.00 24.33 256 PHE A O 1
ATOM 2093 N N . GLN A 1 257 ? 15.323 19.212 -49.945 1.00 28.09 257 GLN A N 1
ATOM 2094 C CA . GLN A 1 257 ? 14.547 20.427 -49.733 1.00 28.09 257 GLN A CA 1
ATOM 2095 C C . GLN A 1 257 ? 13.185 20.315 -50.435 1.00 28.09 257 GLN A C 1
ATOM 2097 O O . GLN A 1 257 ? 13.084 19.673 -51.475 1.00 28.09 257 GLN A O 1
ATOM 2102 N N . ASN A 1 258 ? 12.209 21.069 -49.921 1.00 27.64 258 ASN A N 1
ATOM 2103 C CA . ASN A 1 258 ? 10.962 21.472 -50.579 1.00 27.64 258 ASN A CA 1
ATOM 2104 C C . ASN A 1 258 ? 9.994 20.352 -50.998 1.00 27.64 258 ASN A C 1
ATOM 2106 O O . ASN A 1 258 ? 10.190 19.698 -52.012 1.00 27.64 258 ASN A O 1
ATOM 2110 N N . LEU A 1 259 ? 8.823 20.303 -50.353 1.00 23.48 259 LEU A N 1
ATOM 2111 C CA . LEU A 1 259 ? 7.579 20.555 -51.089 1.00 23.48 259 LEU A CA 1
ATOM 2112 C C . LEU A 1 259 ? 6.440 20.938 -50.134 1.00 23.48 259 LEU A C 1
ATOM 2114 O O . LEU A 1 259 ? 5.957 20.140 -49.334 1.00 23.48 259 LEU A O 1
ATOM 2118 N N . GLN A 1 260 ? 6.000 22.189 -50.257 1.00 23.62 260 GLN A N 1
ATOM 2119 C CA . GLN A 1 260 ? 4.670 22.621 -49.852 1.00 23.62 260 GLN A CA 1
ATOM 2120 C C . GLN A 1 260 ? 3.597 21.960 -50.735 1.00 23.62 260 GLN A C 1
ATOM 2122 O O . GLN A 1 260 ? 3.806 21.746 -51.924 1.00 23.62 260 GLN A O 1
ATOM 2127 N N . LEU A 1 261 ? 2.433 21.722 -50.121 1.00 27.25 261 LEU A N 1
ATOM 2128 C CA . LEU A 1 261 ? 1.072 21.780 -50.677 1.00 27.25 261 LEU A CA 1
ATOM 2129 C C . LEU A 1 261 ? 0.870 21.398 -52.158 1.00 27.25 261 LEU A C 1
ATOM 2131 O O . LEU A 1 261 ? 1.115 22.196 -53.056 1.00 27.25 261 LEU A O 1
ATOM 2135 N N . SER A 1 262 ? 0.119 20.318 -52.400 1.00 20.94 262 SER A N 1
ATOM 2136 C CA . SER A 1 262 ? -0.975 20.413 -53.376 1.00 20.94 262 SER A CA 1
ATOM 2137 C C . SER A 1 262 ? -2.158 19.508 -53.020 1.00 20.94 262 SER A C 1
ATOM 2139 O O . SER A 1 262 ? -2.047 18.300 -52.835 1.00 20.94 262 SER A O 1
ATOM 2141 N N . LYS A 1 263 ? -3.328 20.147 -52.912 1.00 29.19 263 LYS A N 1
ATOM 2142 C CA . LYS A 1 263 ? -4.652 19.524 -52.942 1.00 29.19 263 LYS A CA 1
ATOM 2143 C C . LYS A 1 263 ? -4.845 18.871 -54.310 1.00 29.19 263 LYS A C 1
ATOM 2145 O O . LYS A 1 263 ? -4.719 19.583 -55.302 1.00 29.19 263 LYS A O 1
ATOM 2150 N N . ARG A 1 264 ? -5.315 17.622 -54.382 1.00 22.19 264 ARG A N 1
ATOM 2151 C CA . ARG A 1 264 ? -6.114 17.156 -55.530 1.00 22.19 264 ARG A CA 1
ATOM 2152 C C . ARG A 1 264 ? -7.224 16.201 -55.093 1.00 22.19 264 ARG A C 1
ATOM 2154 O O . ARG A 1 264 ? -6.985 15.128 -54.558 1.00 22.19 264 ARG A O 1
ATOM 2161 N N . LYS A 1 265 ? -8.447 16.678 -55.335 1.00 25.11 265 LYS A N 1
ATOM 2162 C CA . LYS A 1 265 ? -9.716 15.950 -55.352 1.00 25.11 265 LYS A CA 1
ATOM 2163 C C . LYS A 1 265 ? -9.634 14.808 -56.369 1.00 25.11 265 LYS A C 1
ATOM 2165 O O . LYS A 1 265 ? -9.174 15.057 -57.478 1.00 25.11 265 LYS A O 1
ATOM 2170 N N . TYR A 1 266 ? -10.203 13.649 -56.051 1.00 22.19 266 TYR A N 1
ATOM 2171 C CA . TYR A 1 266 ? -10.834 12.800 -57.060 1.00 22.19 266 TYR A CA 1
ATOM 2172 C C . TYR A 1 266 ? -12.214 12.365 -56.579 1.00 22.19 266 TYR A C 1
ATOM 2174 O O . TYR A 1 266 ? -12.429 12.057 -55.409 1.00 22.19 266 TYR A O 1
ATOM 2182 N N . ALA A 1 267 ? -13.154 12.509 -57.504 1.00 23.56 267 ALA A N 1
ATOM 2183 C CA . ALA A 1 267 ? -14.584 12.490 -57.310 1.00 23.56 267 ALA A CA 1
ATOM 2184 C C . ALA A 1 267 ? -15.154 11.070 -57.276 1.00 23.56 267 ALA A C 1
ATOM 2186 O O . ALA A 1 267 ? -14.647 10.150 -57.913 1.00 23.56 267 ALA A O 1
ATOM 2187 N N . LEU A 1 268 ? -16.271 10.963 -56.559 1.00 23.72 268 LEU A N 1
ATOM 2188 C CA . LEU A 1 268 ? -17.238 9.877 -56.616 1.00 23.72 268 LEU A CA 1
ATOM 2189 C C . LEU A 1 268 ? -17.661 9.570 -58.059 1.00 23.72 268 LEU A C 1
ATOM 2191 O O . LEU A 1 268 ? -18.056 10.475 -58.795 1.00 23.72 268 LEU A O 1
ATOM 2195 N N . SER A 1 269 ? -17.722 8.284 -58.398 1.00 22.58 269 SER A N 1
ATOM 2196 C CA . SER A 1 269 ? -18.629 7.781 -59.428 1.00 22.58 269 SER A CA 1
ATOM 2197 C C . SER A 1 269 ? -19.564 6.745 -58.798 1.00 22.58 269 SER A C 1
ATOM 2199 O O . SER A 1 269 ? -19.136 5.793 -58.152 1.00 22.58 269 SER A O 1
ATOM 2201 N N . LYS A 1 270 ? -20.870 7.010 -58.920 1.00 24.30 270 LYS A N 1
ATOM 2202 C CA . LYS A 1 270 ? -21.964 6.061 -58.669 1.00 24.30 270 LYS A CA 1
ATOM 2203 C C . LYS A 1 270 ? -22.069 5.091 -59.856 1.00 24.30 270 LYS A C 1
ATOM 2205 O O . LYS A 1 270 ? -21.679 5.464 -60.963 1.00 24.30 270 LYS A O 1
ATOM 2210 N N . PRO A 1 271 ? -22.773 3.964 -59.676 1.00 22.92 271 PRO A N 1
ATOM 2211 C CA . PRO A 1 271 ? -24.060 3.872 -60.369 1.00 22.92 271 PRO A CA 1
ATOM 2212 C C . PRO A 1 271 ? -25.247 3.445 -59.479 1.00 22.92 271 PRO A C 1
ATOM 2214 O O . PRO A 1 271 ? -25.115 2.727 -58.496 1.00 22.92 271 PRO A O 1
ATOM 2217 N N . LYS A 1 272 ? -26.412 3.979 -59.876 1.00 21.66 272 LYS A N 1
ATOM 2218 C CA . LYS A 1 272 ? -27.820 3.595 -59.614 1.00 21.66 272 LYS A CA 1
ATOM 2219 C C . LYS A 1 272 ? -28.120 2.232 -60.303 1.00 21.66 272 LYS A C 1
ATOM 2221 O O . LYS A 1 272 ? -27.390 1.918 -61.232 1.00 21.66 272 LYS A O 1
ATOM 2226 N N . ARG A 1 273 ? -29.157 1.418 -60.041 1.00 24.89 273 ARG A N 1
ATOM 2227 C CA . ARG A 1 273 ? -30.469 1.538 -59.366 1.00 24.89 273 ARG A CA 1
ATOM 2228 C C . ARG A 1 273 ? -31.117 0.130 -59.262 1.00 24.89 273 ARG A C 1
ATOM 2230 O O . ARG A 1 273 ? -30.873 -0.677 -60.147 1.00 24.89 273 ARG A O 1
ATOM 2237 N N . GLU A 1 274 ? -31.955 -0.041 -58.230 1.00 22.83 274 GLU A N 1
ATOM 2238 C CA . GLU A 1 274 ? -33.266 -0.744 -58.137 1.00 22.83 274 GLU A CA 1
ATOM 2239 C C . GLU A 1 274 ? -33.457 -2.189 -58.658 1.00 22.83 274 GLU A C 1
ATOM 2241 O O . GLU A 1 274 ? -33.292 -2.451 -59.844 1.00 22.83 274 GLU A O 1
ATOM 2246 N N . CYS A 1 275 ? -33.952 -3.085 -57.783 1.00 22.88 275 CYS A N 1
ATOM 2247 C CA . CYS A 1 275 ? -35.327 -3.630 -57.827 1.00 22.88 275 CYS A CA 1
ATOM 2248 C C . CYS A 1 275 ? -35.683 -4.353 -56.505 1.00 22.88 275 CYS A C 1
ATOM 2250 O O . CYS A 1 275 ? -34.881 -5.117 -55.968 1.00 22.88 275 CYS A O 1
ATOM 2252 N N . ASP A 1 276 ? -36.892 -4.073 -56.018 1.00 20.42 276 ASP A N 1
ATOM 2253 C CA . ASP A 1 276 ? -37.585 -4.614 -54.840 1.00 20.42 276 ASP A CA 1
ATOM 2254 C C . ASP A 1 276 ? -38.061 -6.065 -55.026 1.00 20.42 276 ASP A C 1
ATOM 2256 O O . ASP A 1 276 ? -38.358 -6.444 -56.157 1.00 20.42 276 ASP A O 1
ATOM 2260 N N . CYS A 1 277 ? -38.225 -6.833 -53.934 1.00 23.23 277 CYS A N 1
ATOM 2261 C CA . CYS A 1 277 ? -39.498 -7.488 -53.548 1.00 23.23 277 CYS A CA 1
ATOM 2262 C C . CYS A 1 277 ? -39.397 -8.331 -52.248 1.00 23.23 277 CYS A C 1
ATOM 2264 O O . CYS A 1 277 ? -38.326 -8.766 -51.832 1.00 23.23 277 CYS A O 1
ATOM 2266 N N . GLU A 1 278 ? -40.554 -8.467 -51.593 1.00 21.45 278 GLU A N 1
ATOM 2267 C CA . GLU A 1 278 ? -40.848 -8.861 -50.207 1.00 21.45 278 GLU A CA 1
ATOM 2268 C C . GLU A 1 278 ? -41.089 -10.379 -49.961 1.00 21.45 278 GLU A C 1
ATOM 2270 O O . GLU A 1 278 ? -41.230 -11.152 -50.904 1.00 21.45 278 GLU A O 1
ATOM 2275 N N . LEU A 1 279 ? -41.280 -10.710 -48.664 1.00 23.97 279 LEU A N 1
ATOM 2276 C CA . LEU A 1 279 ? -42.177 -11.724 -48.044 1.00 23.97 279 LEU A CA 1
ATOM 2277 C C . LEU A 1 279 ? -41.611 -13.051 -47.454 1.00 23.97 279 LEU A C 1
ATOM 2279 O O . LEU A 1 279 ? -41.184 -13.959 -48.156 1.00 23.97 279 LEU A O 1
ATOM 2283 N N . ASP A 1 280 ? -41.762 -13.122 -46.117 1.00 21.44 280 ASP A N 1
ATOM 2284 C CA . ASP A 1 280 ? -42.403 -14.150 -45.261 1.00 21.44 280 ASP A CA 1
ATOM 2285 C C . ASP A 1 280 ? -41.786 -15.521 -44.850 1.00 21.44 280 ASP A C 1
ATOM 2287 O O . ASP A 1 280 ? -41.336 -16.346 -45.638 1.00 21.44 280 ASP A O 1
ATOM 2291 N N . LEU A 1 281 ? -41.883 -15.751 -43.521 1.00 24.58 281 LEU A N 1
ATOM 2292 C CA . LEU A 1 281 ? -41.816 -16.989 -42.695 1.00 24.58 281 LEU A CA 1
ATOM 2293 C C . LEU A 1 281 ? -42.925 -18.032 -43.072 1.00 24.58 281 LEU A C 1
ATOM 2295 O O . LEU A 1 281 ? -43.798 -17.621 -43.830 1.00 24.58 281 LEU A O 1
ATOM 2299 N N . PRO A 1 282 ? -43.049 -19.296 -42.527 1.00 37.62 282 PRO A N 1
ATOM 2300 C CA . PRO A 1 282 ? -42.642 -19.811 -41.187 1.00 37.62 282 PRO A CA 1
ATOM 2301 C C . PRO A 1 282 ? -42.281 -21.341 -41.007 1.00 37.62 282 PRO A C 1
ATOM 2303 O O . PRO A 1 282 ? -42.423 -22.164 -41.899 1.00 37.62 282 PRO A O 1
ATOM 2306 N N . LEU A 1 283 ? -41.863 -21.700 -39.770 1.00 25.97 283 LEU A N 1
ATOM 2307 C CA . LEU A 1 283 ? -42.109 -22.922 -38.936 1.00 25.97 283 LEU A CA 1
ATOM 2308 C C . LEU A 1 283 ? -42.293 -24.346 -39.541 1.00 25.97 283 LEU A C 1
ATOM 2310 O O . LEU A 1 283 ? -43.278 -24.594 -40.222 1.00 25.97 283 LEU A O 1
ATOM 2314 N N . LEU A 1 284 ? -41.572 -25.350 -38.986 1.00 26.06 284 LEU A N 1
ATOM 2315 C CA . LEU A 1 284 ? -42.201 -26.524 -38.325 1.00 26.06 284 LEU A CA 1
ATOM 2316 C C . LEU A 1 284 ? -41.262 -27.313 -37.372 1.00 26.06 284 LEU A C 1
ATOM 2318 O O . LEU A 1 284 ? -40.080 -27.515 -37.630 1.00 26.06 284 LEU A O 1
ATOM 2322 N N . ARG A 1 285 ? -41.851 -27.768 -36.257 1.00 24.97 285 ARG A N 1
ATOM 2323 C CA . ARG A 1 285 ? -41.322 -28.627 -35.178 1.00 24.97 285 ARG A CA 1
ATOM 2324 C C . ARG A 1 285 ? -41.275 -30.117 -35.573 1.00 24.97 285 ARG A C 1
ATOM 2326 O O . ARG A 1 285 ? -42.167 -30.566 -36.279 1.00 24.97 285 ARG A O 1
ATOM 2333 N N . GLY A 1 286 ? -40.454 -30.905 -34.861 1.00 25.14 286 GLY A N 1
ATOM 2334 C CA . GLY A 1 286 ? -41.017 -32.019 -34.074 1.00 25.14 286 GLY A CA 1
ATOM 2335 C C . GLY A 1 286 ? -40.344 -33.402 -34.105 1.00 25.14 286 GLY A C 1
ATOM 2336 O O . GLY A 1 286 ? -40.298 -34.054 -35.134 1.00 25.14 286 GLY A O 1
ATOM 2337 N N . LEU A 1 287 ? -40.039 -33.868 -32.882 1.00 24.44 287 LEU A N 1
ATOM 2338 C CA . LEU A 1 287 ? -40.065 -35.250 -32.359 1.00 24.44 287 LEU A CA 1
ATOM 2339 C C . LEU A 1 287 ? -38.827 -36.180 -32.439 1.00 24.44 287 LEU A C 1
ATOM 2341 O O . LEU A 1 287 ? -38.598 -36.892 -33.403 1.00 24.44 287 LEU A O 1
ATOM 2345 N N . LEU A 1 288 ? -38.150 -36.246 -31.277 1.00 23.64 288 LEU A N 1
ATOM 2346 C CA . LEU A 1 288 ? -38.051 -37.399 -30.350 1.00 23.64 288 LEU A CA 1
ATOM 2347 C C . LEU A 1 288 ? -37.497 -38.753 -30.842 1.00 23.64 288 LEU A C 1
ATOM 2349 O O . LEU A 1 288 ? -38.108 -39.436 -31.650 1.00 23.64 288 LEU A O 1
ATOM 2353 N N . GLY A 1 289 ? -36.480 -39.254 -30.123 1.00 24.33 289 GLY A N 1
ATOM 2354 C CA . GLY A 1 289 ? -36.243 -40.698 -29.995 1.00 24.33 289 GLY A CA 1
ATOM 2355 C C . GLY A 1 289 ? -34.919 -41.080 -29.333 1.00 24.33 289 GLY A C 1
ATOM 2356 O O . GLY A 1 289 ? -33.883 -41.083 -29.977 1.00 24.33 289 GLY A O 1
ATOM 2357 N N . ARG A 1 290 ? -34.963 -41.408 -28.037 1.00 25.66 290 ARG A N 1
ATOM 2358 C CA . ARG A 1 290 ? -33.880 -41.983 -27.213 1.00 25.66 290 ARG A CA 1
ATOM 2359 C C . ARG A 1 290 ? -33.293 -43.276 -27.815 1.00 25.66 290 ARG A C 1
ATOM 2361 O O . ARG A 1 290 ? -34.066 -44.061 -28.348 1.00 25.66 290 ARG A O 1
ATOM 2368 N N . LEU A 1 291 ? -32.007 -43.564 -27.552 1.00 24.31 291 LEU A N 1
ATOM 2369 C CA . LEU A 1 291 ? -31.521 -44.728 -26.767 1.00 24.31 291 LEU A CA 1
ATOM 2370 C C . LEU A 1 291 ? -29.970 -44.819 -26.761 1.00 24.31 291 LEU A C 1
ATOM 2372 O O . LEU A 1 291 ? -29.323 -44.793 -27.799 1.00 24.31 291 LEU A O 1
ATOM 2376 N N . LEU A 1 292 ? -29.399 -44.919 -25.554 1.00 22.89 292 LEU A N 1
ATOM 2377 C CA . LEU A 1 292 ? -28.034 -45.382 -25.212 1.00 22.89 292 LEU A CA 1
ATOM 2378 C C . LEU A 1 292 ? -28.041 -46.942 -25.119 1.00 22.89 292 LEU A C 1
ATOM 2380 O O . LEU A 1 292 ? -29.122 -47.521 -25.216 1.00 22.89 292 LEU A O 1
ATOM 2384 N N . PRO A 1 293 ? -26.974 -47.634 -24.656 1.00 42.28 293 PRO A N 1
ATOM 2385 C CA . PRO A 1 293 ? -25.621 -47.826 -25.211 1.00 42.28 293 PRO A CA 1
ATOM 2386 C C . PRO A 1 293 ? -25.218 -49.334 -25.213 1.00 42.28 293 PRO A C 1
ATOM 2388 O O . PRO A 1 293 ? -25.835 -50.127 -24.510 1.00 42.28 293 PRO A O 1
ATOM 2391 N N . VAL A 1 294 ? -24.134 -49.760 -25.881 1.00 25.00 294 VAL A N 1
ATOM 2392 C CA . VAL A 1 294 ? -23.488 -51.063 -25.569 1.00 25.00 294 VAL A CA 1
ATOM 2393 C C . VAL A 1 294 ? -21.967 -50.970 -25.700 1.00 25.00 294 VAL A C 1
ATOM 2395 O O . VAL A 1 294 ? -21.436 -50.531 -26.715 1.00 25.00 294 VAL A O 1
ATOM 2398 N N . ALA A 1 295 ? -21.290 -51.398 -24.636 1.00 24.66 295 ALA A N 1
ATOM 2399 C CA . ALA A 1 295 ? -19.855 -51.611 -24.530 1.00 24.66 295 ALA A CA 1
ATOM 2400 C C . ALA A 1 295 ? -19.511 -53.089 -24.772 1.00 24.66 295 ALA A C 1
ATOM 2402 O O . ALA A 1 295 ? -20.273 -53.955 -24.353 1.00 24.66 295 ALA A O 1
ATOM 2403 N N . THR A 1 296 ? -18.318 -53.376 -25.303 1.00 27.28 296 THR A N 1
ATOM 2404 C CA . THR A 1 296 ? -17.649 -54.680 -25.131 1.00 27.28 296 THR A CA 1
ATOM 2405 C C . THR A 1 296 ? -16.127 -54.527 -25.168 1.00 27.28 296 THR A C 1
ATOM 2407 O O . THR A 1 296 ? -15.565 -53.947 -26.092 1.00 27.28 296 THR A O 1
ATOM 2410 N N . GLN A 1 297 ? -15.488 -55.052 -24.118 1.00 23.66 297 GLN A N 1
ATOM 2411 C CA . GLN A 1 297 ? -14.048 -55.260 -23.926 1.00 23.66 297 GLN A CA 1
ATOM 2412 C C . GLN A 1 297 ? -13.571 -56.559 -24.602 1.00 23.66 297 GLN A C 1
ATOM 2414 O O . GLN A 1 297 ? -14.359 -57.493 -24.693 1.00 23.66 297 GLN A O 1
ATOM 2419 N N . CYS A 1 298 ? -12.274 -56.641 -24.950 1.00 21.56 298 CYS A N 1
ATOM 2420 C CA . CYS A 1 298 ? -11.333 -57.773 -24.722 1.00 21.56 298 CYS A CA 1
ATOM 2421 C C . CYS A 1 298 ? -10.013 -57.496 -25.487 1.00 21.56 298 CYS A C 1
ATOM 2423 O O . CYS A 1 298 ? -10.052 -57.258 -26.683 1.00 21.56 298 CYS A O 1
ATOM 2425 N N . ARG A 1 299 ? -8.866 -57.245 -24.830 1.00 22.16 299 ARG A N 1
ATOM 2426 C CA . ARG A 1 299 ? -7.868 -58.131 -24.164 1.00 22.16 299 ARG A CA 1
ATOM 2427 C C . ARG A 1 299 ? -6.682 -58.559 -25.065 1.00 22.16 299 ARG A C 1
ATOM 2429 O O . ARG A 1 299 ? -6.875 -59.224 -26.070 1.00 22.16 299 ARG A O 1
ATOM 2436 N N . SER A 1 300 ? -5.478 -58.319 -24.517 1.00 24.53 300 SER A N 1
ATOM 2437 C CA . SER A 1 300 ? -4.180 -59.036 -24.640 1.00 24.53 300 SER A CA 1
ATOM 2438 C C . SER A 1 300 ? -3.011 -58.414 -25.451 1.00 24.53 300 SER A C 1
ATOM 2440 O O . SER A 1 300 ? -3.154 -58.002 -26.592 1.00 24.53 300 SER A O 1
ATOM 2442 N N . LEU A 1 301 ? -1.863 -58.335 -24.751 1.00 23.16 301 LEU A N 1
ATOM 2443 C CA . LEU A 1 301 ? -0.483 -57.874 -25.062 1.00 23.16 301 LEU A CA 1
ATOM 2444 C C . LEU A 1 301 ? 0.384 -59.054 -25.619 1.00 23.16 301 LEU A C 1
ATOM 2446 O O . LEU A 1 301 ? -0.187 -60.146 -25.648 1.00 23.16 301 LEU A O 1
ATOM 2450 N N . PRO A 1 302 ? 1.723 -58.983 -25.922 1.00 33.34 302 PRO A N 1
ATOM 2451 C CA . PRO A 1 302 ? 2.731 -57.897 -25.800 1.00 33.34 302 PRO A CA 1
ATOM 2452 C C . PRO A 1 302 ? 3.782 -57.743 -26.961 1.00 33.34 302 PRO A C 1
ATOM 2454 O O . PRO A 1 302 ? 3.883 -58.560 -27.865 1.00 33.34 302 PRO A O 1
ATOM 2457 N N . ALA A 1 303 ? 4.654 -56.731 -26.787 1.00 22.83 303 ALA A N 1
ATOM 2458 C CA . ALA A 1 303 ? 6.095 -56.650 -27.125 1.00 22.83 303 ALA A CA 1
ATOM 2459 C C . ALA A 1 303 ? 6.609 -56.271 -28.546 1.00 22.83 303 ALA A C 1
ATOM 2461 O O . ALA A 1 303 ? 6.577 -57.037 -29.498 1.00 22.83 303 ALA A O 1
ATOM 2462 N N . THR A 1 304 ? 7.290 -55.109 -28.551 1.00 25.11 304 THR A N 1
ATOM 2463 C CA . THR A 1 304 ? 8.539 -54.744 -29.263 1.00 25.11 304 THR A CA 1
ATOM 2464 C C . THR A 1 304 ? 8.565 -54.667 -30.794 1.00 25.11 304 THR A C 1
ATOM 2466 O O . THR A 1 304 ? 8.795 -55.666 -31.457 1.00 25.11 304 THR A O 1
ATOM 2469 N N . GLN A 1 305 ? 8.573 -53.443 -31.337 1.00 26.50 305 GLN A N 1
ATOM 2470 C CA . GLN A 1 305 ? 9.736 -52.836 -32.014 1.00 26.50 305 GLN A CA 1
ATOM 2471 C C . GLN A 1 305 ? 9.416 -51.394 -32.450 1.00 26.50 305 GLN A C 1
ATOM 2473 O O . GLN A 1 305 ? 8.271 -51.030 -32.689 1.00 26.50 305 GLN A O 1
ATOM 2478 N N . ARG A 1 306 ? 10.461 -50.561 -32.459 1.00 26.45 306 ARG A N 1
ATOM 2479 C CA . ARG A 1 306 ? 10.478 -49.126 -32.787 1.00 26.45 306 ARG A CA 1
ATOM 2480 C C . ARG A 1 306 ? 9.790 -48.830 -34.125 1.00 26.45 306 ARG A C 1
ATOM 2482 O O . ARG A 1 306 ? 10.057 -49.561 -35.061 1.00 26.45 306 ARG A O 1
ATOM 2489 N N . PHE A 1 307 ? 9.052 -47.723 -34.230 1.00 23.47 307 PHE A N 1
ATOM 2490 C CA . PHE A 1 307 ? 9.155 -46.709 -35.297 1.00 23.47 307 PHE A CA 1
ATOM 2491 C C . PHE A 1 307 ? 8.218 -45.523 -34.989 1.00 23.47 307 PHE A C 1
ATOM 2493 O O . PHE A 1 307 ? 7.287 -45.628 -34.198 1.00 23.47 307 PHE A O 1
ATOM 2500 N N . ALA A 1 308 ? 8.562 -44.370 -35.553 1.00 26.58 308 ALA A N 1
ATOM 2501 C CA . ALA A 1 308 ? 8.029 -43.041 -35.287 1.00 26.58 308 ALA A CA 1
ATOM 2502 C C . ALA A 1 308 ? 6.524 -42.842 -35.575 1.00 26.58 308 ALA A C 1
ATOM 2504 O O . ALA A 1 308 ? 5.986 -43.385 -36.533 1.00 26.58 308 ALA A O 1
ATOM 2505 N N . SER A 1 309 ? 5.892 -41.939 -34.818 1.00 25.38 309 SER A N 1
ATOM 2506 C CA . SER A 1 309 ? 4.677 -41.195 -35.202 1.00 25.38 309 SER A CA 1
ATOM 2507 C C . SER A 1 309 ? 4.649 -39.903 -34.366 1.00 25.38 309 SER A C 1
ATOM 2509 O O . SER A 1 309 ? 4.609 -39.983 -33.144 1.00 25.38 309 SER A O 1
ATOM 2511 N N . SER A 1 310 ? 4.870 -38.700 -34.905 1.00 26.28 310 SER A N 1
ATOM 2512 C CA . SER A 1 310 ? 3.954 -37.949 -35.779 1.00 26.28 310 SER A CA 1
ATOM 2513 C C . SER A 1 310 ? 2.518 -37.958 -35.243 1.00 26.28 310 SER A C 1
ATOM 2515 O O . SER A 1 310 ? 1.702 -38.789 -35.633 1.00 26.28 310 SER A O 1
ATOM 2517 N N . ALA A 1 311 ? 2.216 -37.034 -34.327 1.00 27.14 311 ALA A N 1
ATOM 2518 C CA . ALA A 1 311 ? 0.844 -36.624 -34.056 1.00 27.14 311 ALA A CA 1
ATOM 2519 C C . ALA A 1 311 ? 0.463 -35.582 -35.113 1.00 27.14 311 ALA A C 1
ATOM 2521 O O . ALA A 1 311 ? 0.788 -34.401 -35.008 1.00 27.14 311 ALA A O 1
ATOM 2522 N N . ALA A 1 312 ? -0.175 -36.069 -36.172 1.00 26.17 312 ALA A N 1
ATOM 2523 C CA . ALA A 1 312 ? -0.766 -35.266 -37.222 1.00 26.17 312 ALA A CA 1
ATOM 2524 C C . ALA A 1 312 ? -1.956 -34.468 -36.665 1.00 26.17 312 ALA A C 1
ATOM 2526 O O . ALA A 1 312 ? -3.058 -34.994 -36.503 1.00 26.17 312 ALA A O 1
ATOM 2527 N N . THR A 1 313 ? -1.753 -33.174 -36.420 1.00 28.72 313 THR A N 1
ATOM 2528 C CA . THR A 1 313 ? -2.851 -32.209 -36.491 1.00 28.72 313 THR A CA 1
ATOM 2529 C C . THR A 1 313 ? -3.361 -32.244 -37.924 1.00 28.72 313 THR A C 1
ATOM 2531 O O . THR A 1 313 ? -2.619 -31.968 -38.863 1.00 28.72 313 THR A O 1
ATOM 2534 N N . THR A 1 314 ? -4.617 -32.652 -38.084 1.00 27.67 314 THR A N 1
ATOM 2535 C CA . THR A 1 314 ? -5.323 -32.714 -39.363 1.00 27.67 314 THR A CA 1
ATOM 2536 C C . THR A 1 314 ? -5.364 -31.321 -39.987 1.00 27.67 314 THR A C 1
ATOM 2538 O O . THR A 1 314 ? -6.256 -30.519 -39.719 1.00 27.67 314 THR A O 1
ATOM 2541 N N . THR A 1 315 ? -4.389 -31.030 -40.841 1.00 30.30 315 THR A N 1
ATOM 2542 C CA . THR A 1 315 ? -4.517 -30.043 -41.902 1.00 30.30 315 THR A CA 1
ATOM 2543 C C . THR A 1 315 ? -5.631 -30.532 -42.819 1.00 30.30 315 THR A C 1
ATOM 2545 O O . THR A 1 315 ? -5.504 -31.552 -43.498 1.00 30.30 315 THR A O 1
ATOM 2548 N N . ARG A 1 316 ? -6.765 -29.823 -42.827 1.00 30.98 316 ARG A N 1
ATOM 2549 C CA . ARG A 1 316 ? -7.735 -29.930 -43.920 1.00 30.98 316 ARG A CA 1
ATOM 2550 C C . ARG A 1 316 ? -7.034 -29.459 -45.193 1.00 30.98 316 ARG A C 1
ATOM 2552 O O . ARG A 1 316 ? -7.028 -28.274 -45.503 1.00 30.98 316 ARG A O 1
ATOM 2559 N N . PHE A 1 317 ? -6.417 -30.388 -45.913 1.00 30.34 317 PHE A N 1
ATOM 2560 C CA . PHE A 1 317 ? -6.005 -30.162 -47.287 1.00 30.34 317 PHE A CA 1
ATOM 2561 C C . PHE A 1 317 ? -7.267 -29.990 -48.134 1.00 30.34 317 PHE A C 1
ATOM 2563 O O . PHE A 1 317 ? -8.058 -30.923 -48.291 1.00 30.34 317 PHE A O 1
ATOM 2570 N N . PHE A 1 318 ? -7.460 -28.787 -48.672 1.00 33.09 318 PHE A N 1
ATOM 2571 C CA . PHE A 1 318 ? -8.346 -28.569 -49.807 1.00 33.09 318 PHE A CA 1
ATOM 2572 C C . PHE A 1 318 ? -7.856 -29.453 -50.962 1.00 33.09 318 PHE A C 1
ATOM 2574 O O . PHE A 1 318 ? -6.738 -29.287 -51.447 1.00 33.09 318 PHE A O 1
ATOM 2581 N N . LYS A 1 319 ? -8.680 -30.412 -51.399 1.00 33.62 319 LYS A N 1
ATOM 2582 C CA . LYS A 1 319 ? -8.506 -31.037 -52.715 1.00 33.62 319 LYS A CA 1
ATOM 2583 C C . LYS A 1 319 ? -8.910 -30.001 -53.770 1.00 33.62 319 LYS A C 1
ATOM 2585 O O . LYS A 1 319 ? -10.036 -29.509 -53.683 1.00 33.62 319 LYS A O 1
ATOM 2590 N N . PRO A 1 320 ? -8.059 -29.669 -54.753 1.00 35.75 320 PRO A N 1
ATOM 2591 C CA . PRO A 1 320 ? -8.486 -28.816 -55.847 1.00 35.75 320 PRO A CA 1
ATOM 2592 C C . PRO A 1 320 ? -9.416 -29.624 -56.759 1.00 35.75 320 PRO A C 1
ATOM 2594 O O . PRO A 1 320 ? -9.079 -30.727 -57.192 1.00 35.75 320 PRO A O 1
ATOM 2597 N N . ASN A 1 321 ? -10.606 -29.085 -57.030 1.00 37.72 321 ASN A N 1
ATOM 2598 C CA . ASN A 1 321 ? -11.414 -29.538 -58.156 1.00 37.72 321 ASN A CA 1
ATOM 2599 C C . ASN A 1 321 ? -10.702 -29.129 -59.449 1.00 37.72 321 ASN A C 1
ATOM 2601 O O . ASN A 1 321 ? -10.197 -28.017 -59.574 1.00 37.72 321 ASN A O 1
ATOM 2605 N N . ASN A 1 322 ? -10.660 -30.053 -60.401 1.00 46.09 322 ASN A N 1
ATOM 2606 C CA . ASN A 1 322 ? -9.698 -30.070 -61.499 1.00 46.09 322 ASN A CA 1
ATOM 2607 C C . ASN A 1 322 ? -10.003 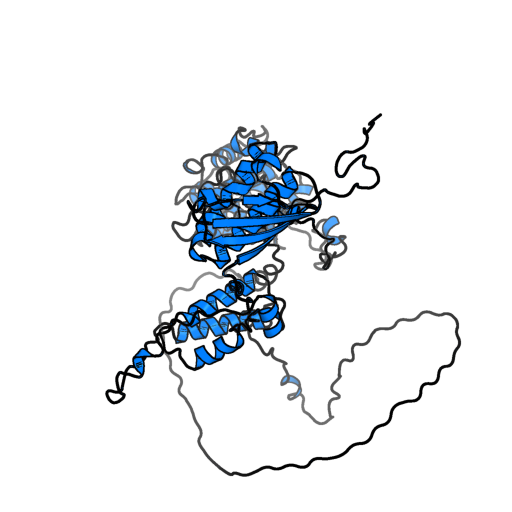-29.107 -62.667 1.00 46.09 322 ASN A C 1
ATOM 2609 O O . ASN A 1 322 ? -9.627 -29.417 -63.788 1.00 46.09 322 ASN A O 1
ATOM 2613 N N . ASN A 1 323 ? -10.673 -27.971 -62.437 1.00 51.38 323 ASN A N 1
ATOM 2614 C CA . ASN A 1 323 ? -11.157 -27.097 -63.519 1.00 51.38 323 ASN A CA 1
ATOM 2615 C C . ASN A 1 323 ? -10.932 -25.582 -63.329 1.00 51.38 323 ASN A C 1
ATOM 2617 O O . ASN A 1 323 ? -11.549 -24.804 -64.052 1.00 51.38 323 ASN A O 1
ATOM 2621 N N . ASN A 1 324 ? -10.044 -25.131 -62.438 1.00 40.88 324 ASN A N 1
ATOM 2622 C CA . ASN A 1 324 ? -9.806 -23.691 -62.271 1.00 40.88 324 ASN A CA 1
ATOM 2623 C C . ASN A 1 324 ? -8.391 -23.297 -62.712 1.00 40.88 324 ASN A C 1
ATOM 2625 O O . ASN A 1 324 ? -7.393 -23.874 -62.279 1.00 40.88 324 ASN A O 1
ATOM 2629 N N . THR A 1 325 ? -8.329 -22.314 -63.610 1.00 50.88 325 THR A N 1
ATOM 2630 C CA . THR A 1 325 ? -7.115 -21.656 -64.102 1.00 50.88 325 THR A CA 1
ATOM 2631 C C . THR A 1 325 ? -6.317 -21.023 -62.958 1.00 50.88 325 THR A C 1
ATOM 2633 O O . THR A 1 325 ? -6.879 -20.641 -61.933 1.00 50.88 325 THR A O 1
ATOM 2636 N N . ALA A 1 326 ? -5.000 -20.895 -63.148 1.00 47.06 326 ALA A N 1
ATOM 2637 C CA . ALA A 1 326 ? -4.009 -20.501 -62.139 1.00 47.06 326 ALA A CA 1
ATOM 2638 C C . ALA A 1 326 ? -4.267 -19.163 -61.402 1.00 47.06 326 ALA A C 1
ATOM 2640 O O . ALA A 1 326 ? -3.624 -18.903 -60.386 1.00 47.06 326 ALA A O 1
ATOM 2641 N N . ASP A 1 327 ? -5.223 -18.352 -61.859 1.00 47.25 327 ASP A N 1
ATOM 2642 C CA . ASP A 1 327 ? -5.577 -17.059 -61.265 1.00 47.25 327 ASP A CA 1
ATOM 2643 C C . ASP A 1 327 ? -6.497 -17.155 -60.025 1.00 47.25 327 ASP A C 1
ATOM 2645 O O . ASP A 1 327 ? -6.526 -16.225 -59.217 1.00 47.25 327 ASP A O 1
ATOM 2649 N N . ASP A 1 328 ? -7.188 -18.280 -59.794 1.00 49.19 328 ASP A N 1
ATOM 2650 C CA . ASP A 1 328 ? -8.135 -18.417 -58.665 1.00 49.19 328 ASP A CA 1
ATOM 2651 C C . ASP A 1 328 ? -7.468 -18.767 -57.319 1.00 49.19 328 ASP A C 1
ATOM 2653 O O . ASP A 1 328 ? -8.048 -18.565 -56.250 1.00 49.19 328 ASP A O 1
ATOM 2657 N N . ILE A 1 329 ? -6.224 -19.257 -57.329 1.00 50.50 329 ILE A N 1
ATOM 2658 C CA . ILE A 1 329 ? -5.508 -19.685 -56.109 1.00 50.50 329 ILE A CA 1
ATOM 2659 C C . ILE A 1 329 ? -4.961 -18.476 -55.316 1.00 50.50 329 ILE A C 1
ATOM 2661 O O . ILE A 1 329 ? -4.606 -18.597 -54.144 1.00 50.50 329 ILE A O 1
ATOM 2665 N N . LEU A 1 330 ? -4.950 -17.273 -55.903 1.00 49.19 330 LEU A N 1
ATOM 2666 C CA . LEU A 1 330 ? -4.414 -16.059 -55.271 1.00 49.19 330 LEU A CA 1
ATOM 2667 C C . LEU A 1 330 ? -5.437 -15.251 -54.446 1.00 49.19 330 LEU A C 1
ATOM 2669 O O . LEU A 1 330 ? -5.054 -14.247 -53.841 1.00 49.19 330 LEU A O 1
ATOM 2673 N N . GLN A 1 331 ? -6.710 -15.659 -54.377 1.00 56.75 331 GLN A N 1
ATOM 2674 C CA . GLN A 1 331 ? -7.765 -14.837 -53.759 1.00 56.75 331 GLN A CA 1
ATOM 2675 C C . GLN A 1 331 ? -8.083 -15.124 -52.282 1.00 56.75 331 GLN A C 1
ATOM 2677 O O . GLN A 1 331 ? -8.723 -14.288 -51.644 1.00 56.75 331 GLN A O 1
ATOM 2682 N N . PHE A 1 332 ? -7.605 -16.217 -51.680 1.00 57.28 332 PHE A N 1
ATOM 2683 C CA . PHE A 1 332 ? -7.868 -16.498 -50.260 1.00 57.28 332 PHE A CA 1
ATOM 2684 C C . PHE A 1 332 ? -6.655 -16.181 -49.376 1.00 57.28 332 PHE A C 1
ATOM 2686 O O . PHE A 1 332 ? -5.802 -17.024 -49.110 1.00 57.28 332 PHE A O 1
ATOM 2693 N N . ARG A 1 333 ? -6.583 -14.934 -48.893 1.00 62.16 333 ARG A N 1
ATOM 2694 C CA . ARG A 1 333 ? -5.776 -14.574 -47.716 1.00 62.16 333 ARG A CA 1
ATOM 2695 C C . ARG A 1 333 ? -6.720 -14.390 -46.535 1.00 62.16 333 ARG A C 1
ATOM 2697 O O . ARG A 1 333 ? -7.485 -13.427 -46.525 1.00 62.16 333 ARG A O 1
ATOM 2704 N N . GLU A 1 334 ? -6.656 -15.281 -45.549 1.00 67.88 334 GLU A N 1
ATOM 2705 C CA . GLU A 1 334 ? -7.350 -15.083 -44.274 1.00 67.88 334 GLU A CA 1
ATOM 2706 C C . GLU A 1 334 ? -6.777 -13.832 -43.595 1.00 67.88 334 GLU A C 1
ATOM 2708 O O . GLU A 1 334 ? -5.591 -13.765 -43.265 1.00 67.88 334 GLU A O 1
ATOM 2713 N N . LYS A 1 335 ? -7.604 -12.790 -43.467 1.00 76.62 335 LYS A N 1
ATOM 2714 C CA . LYS A 1 335 ? -7.242 -11.550 -42.776 1.00 76.62 335 LYS A CA 1
ATOM 2715 C C . LYS A 1 335 ? -7.732 -11.637 -41.332 1.00 76.62 335 LYS A C 1
ATOM 2717 O O . LYS A 1 335 ? -8.848 -12.107 -41.119 1.00 76.62 335 LYS A O 1
ATOM 2722 N N . PRO A 1 336 ? -6.941 -11.175 -40.353 1.00 80.12 336 PRO A N 1
ATOM 2723 C CA . PRO A 1 336 ? -7.386 -11.155 -38.968 1.00 80.12 336 PRO A CA 1
ATOM 2724 C C . PRO A 1 336 ? -8.614 -10.247 -38.807 1.00 80.12 336 PRO A C 1
ATOM 2726 O O . PRO A 1 336 ? -8.690 -9.191 -39.434 1.00 80.12 336 PRO A O 1
ATOM 2729 N N . GLU A 1 337 ? -9.552 -10.646 -37.943 1.00 77.75 337 GLU A N 1
ATOM 2730 C CA . GLU A 1 337 ? -10.792 -9.895 -37.672 1.00 77.75 337 GLU A CA 1
ATOM 2731 C C . GLU A 1 337 ? -10.533 -8.514 -37.056 1.00 77.75 337 GLU A C 1
ATOM 2733 O O . GLU A 1 337 ? -11.325 -7.591 -37.228 1.00 77.75 337 GLU A O 1
ATOM 2738 N N . SER A 1 338 ? -9.414 -8.366 -36.342 1.00 80.50 338 SER A N 1
ATOM 2739 C CA . SER A 1 338 ? -9.067 -7.156 -35.605 1.00 80.50 338 SER A CA 1
ATOM 2740 C C . SER A 1 338 ? -7.754 -6.541 -36.082 1.00 80.50 338 SER A C 1
ATOM 2742 O O . SER A 1 338 ? -6.762 -7.229 -36.336 1.00 80.50 338 SER A O 1
ATOM 2744 N N . LEU A 1 339 ? -7.726 -5.207 -36.112 1.00 80.69 339 LEU A N 1
ATOM 2745 C CA . LEU A 1 339 ? -6.525 -4.409 -36.366 1.00 80.69 339 LEU A CA 1
ATOM 2746 C C . LEU A 1 339 ? -5.477 -4.551 -35.252 1.00 80.69 339 LEU A C 1
ATOM 2748 O O . LEU A 1 339 ? -4.293 -4.323 -35.495 1.00 80.69 339 LEU A O 1
ATOM 2752 N N . SER A 1 340 ? -5.890 -4.940 -34.042 1.00 84.81 340 SER A N 1
ATOM 2753 C CA . SER A 1 340 ? -4.998 -5.167 -32.906 1.00 84.81 340 SER A CA 1
ATOM 2754 C C . SER A 1 340 ? -4.652 -6.647 -32.700 1.00 84.81 340 SER A C 1
ATOM 2756 O O . SER A 1 340 ? -4.055 -6.998 -31.683 1.00 84.81 340 SER A O 1
ATOM 2758 N N . TYR A 1 341 ? -4.935 -7.522 -33.673 1.00 81.50 341 TYR A N 1
ATOM 2759 C CA . TYR A 1 341 ? -4.667 -8.966 -33.594 1.00 81.50 341 TYR A CA 1
ATOM 2760 C C . TYR A 1 341 ? -3.242 -9.313 -33.122 1.00 81.50 341 TYR A C 1
ATOM 2762 O O . TYR A 1 341 ? -3.056 -10.171 -32.263 1.00 81.50 341 TYR A O 1
ATOM 2770 N N . PHE A 1 342 ? -2.230 -8.580 -33.595 1.00 81.75 342 PHE A N 1
ATOM 2771 C CA . PHE A 1 342 ? -0.819 -8.817 -33.255 1.00 81.75 342 PHE A CA 1
ATOM 2772 C C . PHE A 1 342 ? -0.385 -8.277 -31.878 1.00 81.75 342 PHE A C 1
ATOM 2774 O O . PHE A 1 342 ? 0.780 -8.393 -31.512 1.00 81.75 342 PHE A O 1
ATOM 2781 N N . THR A 1 343 ? -1.294 -7.688 -31.093 1.00 77.62 343 THR A N 1
ATOM 2782 C CA . THR A 1 343 ? -0.982 -7.069 -29.787 1.00 77.62 343 THR A CA 1
ATOM 2783 C C . THR A 1 343 ? -1.065 -8.040 -28.600 1.00 77.62 343 THR A C 1
ATOM 2785 O O . THR A 1 343 ? -0.949 -7.621 -27.449 1.00 77.62 343 THR A O 1
ATOM 2788 N N . GLY A 1 344 ? -1.289 -9.335 -28.854 1.00 76.12 344 GLY A N 1
ATOM 2789 C CA . GLY A 1 344 ? -1.416 -10.393 -27.842 1.00 76.12 344 GLY A CA 1
ATOM 2790 C C . GLY A 1 344 ? -2.783 -10.432 -27.151 1.00 76.12 344 GLY A C 1
ATOM 2791 O O . GLY A 1 344 ? -3.356 -11.504 -26.989 1.00 76.12 344 GLY A O 1
ATOM 2792 N N . ASN A 1 345 ? -3.350 -9.271 -26.808 1.00 80.81 345 ASN A N 1
ATOM 2793 C CA . ASN A 1 345 ? -4.667 -9.146 -26.180 1.00 80.81 345 ASN A CA 1
ATOM 2794 C C . ASN A 1 345 ? -5.577 -8.191 -26.970 1.00 80.81 345 ASN A C 1
ATOM 2796 O O . ASN A 1 345 ? -5.886 -7.078 -26.538 1.00 80.81 345 ASN A O 1
ATOM 2800 N N . TYR A 1 346 ? -5.965 -8.626 -28.169 1.00 83.19 346 TYR A N 1
ATOM 2801 C CA . TYR A 1 346 ? -6.641 -7.771 -29.144 1.00 83.19 346 TYR A CA 1
ATOM 2802 C C . TYR A 1 346 ? -7.993 -7.240 -28.641 1.00 83.19 346 TYR A C 1
ATOM 2804 O O . TYR A 1 346 ? -8.224 -6.040 -28.714 1.00 83.19 346 TYR A O 1
ATOM 2812 N N . LYS A 1 347 ? -8.840 -8.057 -27.989 1.00 85.12 347 LYS A N 1
ATOM 2813 C CA . LYS A 1 347 ? -10.152 -7.557 -27.521 1.00 85.12 347 LYS A CA 1
ATOM 2814 C C . LYS A 1 347 ? -10.035 -6.499 -26.415 1.00 85.12 347 LYS A C 1
ATOM 2816 O O . LYS A 1 347 ? -10.899 -5.637 -26.311 1.00 85.12 347 LYS A O 1
ATOM 2821 N N . TYR A 1 348 ? -8.979 -6.534 -25.595 1.00 88.94 348 TYR A N 1
ATOM 2822 C CA . TYR A 1 348 ? -8.712 -5.467 -24.622 1.00 88.94 348 TYR A CA 1
ATOM 2823 C C . TYR A 1 348 ? -8.334 -4.155 -25.322 1.00 88.94 348 TYR A C 1
ATOM 2825 O O . TYR A 1 348 ? -8.856 -3.093 -24.980 1.00 88.94 348 TYR A O 1
ATOM 2833 N N . ASN A 1 349 ? -7.429 -4.226 -26.300 1.00 87.44 349 ASN A N 1
ATOM 2834 C CA . ASN A 1 349 ? -6.960 -3.047 -27.021 1.00 87.44 349 ASN A CA 1
ATOM 2835 C C . ASN A 1 349 ? -8.053 -2.460 -27.920 1.00 87.44 349 ASN A C 1
ATOM 2837 O O . ASN A 1 349 ? -8.221 -1.243 -27.937 1.00 87.44 349 ASN A O 1
ATOM 2841 N N . ASP A 1 350 ? -8.839 -3.306 -28.583 1.00 88.25 350 ASP A N 1
ATOM 2842 C CA . ASP A 1 350 ? -9.994 -2.894 -29.383 1.00 88.25 350 ASP A CA 1
ATOM 2843 C C . ASP A 1 350 ? -11.038 -2.183 -28.528 1.00 88.25 350 ASP A C 1
ATOM 2845 O O . ASP A 1 350 ? -11.491 -1.105 -28.900 1.00 88.25 350 ASP A O 1
ATOM 2849 N N . LEU A 1 351 ? -11.340 -2.712 -27.337 1.00 88.50 351 LEU A N 1
ATOM 2850 C CA . LEU A 1 351 ? -12.249 -2.067 -26.392 1.00 88.50 351 LEU A CA 1
ATOM 2851 C C . LEU A 1 351 ? -11.726 -0.696 -25.954 1.00 88.50 351 LEU A C 1
ATOM 2853 O O . LEU A 1 351 ? -12.482 0.270 -25.909 1.00 88.50 351 LEU A O 1
ATOM 2857 N N . LEU A 1 352 ? -10.436 -0.569 -25.633 1.00 89.31 352 LEU A N 1
ATOM 2858 C CA . LEU A 1 352 ? -9.875 0.735 -25.273 1.00 89.31 352 LEU A CA 1
ATOM 2859 C C . LEU A 1 352 ? -9.940 1.737 -26.426 1.00 89.31 352 LEU A C 1
ATOM 2861 O O . LEU A 1 352 ? -10.193 2.920 -26.190 1.00 89.31 352 LEU A O 1
ATOM 2865 N N . ILE A 1 353 ? -9.699 1.276 -27.653 1.00 87.38 353 ILE A N 1
ATOM 2866 C CA . ILE A 1 353 ? -9.824 2.103 -28.852 1.00 87.38 353 ILE A CA 1
ATOM 2867 C C . ILE A 1 353 ? -11.279 2.539 -29.011 1.00 87.38 353 ILE A C 1
ATOM 2869 O O . ILE A 1 353 ? -11.520 3.736 -29.126 1.00 87.38 353 ILE A O 1
ATOM 2873 N N . GLU A 1 354 ? -12.235 1.616 -28.920 1.00 88.12 354 GLU A N 1
ATOM 2874 C CA . GLU A 1 354 ? -13.669 1.889 -29.019 1.00 88.12 354 GLU A CA 1
ATOM 2875 C C . GLU A 1 354 ? -14.117 2.933 -27.983 1.00 88.12 354 GLU A C 1
ATOM 2877 O O . GLU A 1 354 ? -14.629 3.994 -28.354 1.00 88.12 354 GLU A O 1
ATOM 2882 N N . LEU A 1 355 ? -13.825 2.714 -26.695 1.00 88.19 355 LEU A N 1
ATOM 2883 C CA . LEU A 1 355 ? -14.183 3.654 -25.626 1.00 88.19 355 LEU A CA 1
ATOM 2884 C C . LEU A 1 355 ? -13.557 5.042 -25.837 1.00 88.19 355 LEU A C 1
ATOM 2886 O O . LEU A 1 355 ? -14.200 6.060 -25.583 1.00 88.19 355 LEU A O 1
ATOM 2890 N N . ASN A 1 356 ? -12.314 5.106 -26.319 1.00 87.62 356 ASN A N 1
ATOM 2891 C CA . ASN A 1 356 ? -11.630 6.370 -26.591 1.00 87.62 356 ASN A CA 1
ATOM 2892 C C . ASN A 1 356 ? -12.192 7.076 -27.835 1.00 87.62 356 ASN A C 1
ATOM 2894 O O . ASN A 1 356 ? -12.354 8.294 -27.830 1.00 87.62 356 ASN A O 1
ATOM 2898 N N . THR A 1 357 ? -12.527 6.333 -28.893 1.00 86.88 357 THR A N 1
ATOM 2899 C CA . THR A 1 357 ? -13.172 6.907 -30.084 1.00 86.88 357 THR A CA 1
ATOM 2900 C C . THR A 1 357 ? -14.531 7.507 -29.753 1.00 86.88 357 THR A C 1
ATOM 2902 O O . THR A 1 357 ? -14.818 8.617 -30.193 1.00 86.88 357 THR A O 1
ATOM 2905 N N . LEU A 1 358 ? -15.316 6.839 -28.907 1.00 84.25 358 LEU A N 1
ATOM 2906 C CA . LEU A 1 358 ? -16.602 7.348 -28.438 1.00 84.25 358 LEU A CA 1
ATOM 2907 C C . LEU A 1 358 ? -16.438 8.594 -27.579 1.00 84.25 358 LEU A C 1
ATOM 2909 O O . LEU A 1 358 ? -17.158 9.566 -27.780 1.00 84.25 358 LEU A O 1
ATOM 2913 N N . TYR A 1 359 ? -15.466 8.601 -26.665 1.00 84.19 359 TYR A N 1
ATOM 2914 C CA . TYR A 1 359 ? -15.190 9.788 -25.862 1.00 84.19 359 TYR A CA 1
ATOM 2915 C C . TYR A 1 359 ? -14.834 10.985 -26.752 1.00 84.19 359 TYR A C 1
ATOM 2917 O O . TYR A 1 359 ? -15.445 12.036 -26.621 1.00 84.19 359 TYR A O 1
ATOM 2925 N N . LYS A 1 360 ? -13.92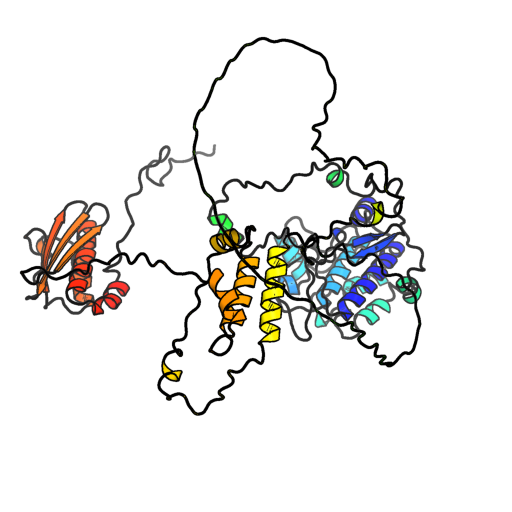9 10.806 -27.724 1.00 85.00 360 LYS A N 1
ATOM 2926 C CA . LYS A 1 360 ? -13.554 11.864 -28.680 1.00 85.00 360 LYS A CA 1
ATOM 2927 C C . LYS A 1 360 ? -14.716 12.335 -29.551 1.00 85.00 360 LYS A C 1
ATOM 2929 O O . LYS A 1 360 ? -14.770 13.500 -29.918 1.00 85.00 360 LYS A O 1
ATOM 2934 N N . GLN A 1 361 ? -15.632 11.438 -29.910 1.00 85.19 361 GLN A N 1
ATOM 2935 C CA . GLN A 1 361 ? -16.801 11.789 -30.715 1.00 85.19 361 GLN A CA 1
ATOM 2936 C C . GLN A 1 361 ? -17.803 12.655 -29.938 1.00 85.19 361 GLN A C 1
ATOM 2938 O O . GLN A 1 361 ? -18.478 13.490 -30.536 1.00 85.19 361 GLN A O 1
ATOM 2943 N N . PHE A 1 362 ? -17.902 12.457 -28.623 1.00 80.62 362 PHE A N 1
ATOM 2944 C CA . PHE A 1 362 ? -18.879 13.124 -27.761 1.00 80.62 362 PHE A CA 1
ATOM 2945 C C . PHE A 1 362 ? -18.241 14.087 -26.744 1.00 80.62 362 PHE A C 1
ATOM 2947 O O . PHE A 1 362 ? -18.916 14.506 -25.809 1.00 80.62 362 PHE A O 1
ATOM 2954 N N . GLU A 1 363 ? -16.977 14.476 -26.936 1.00 78.25 363 GLU A N 1
ATOM 2955 C CA . GLU A 1 363 ? -16.237 15.385 -26.044 1.00 78.25 363 GLU A CA 1
ATOM 2956 C C . GLU A 1 363 ? -16.914 16.765 -25.940 1.00 78.25 363 GLU A C 1
ATOM 2958 O O . GLU A 1 363 ? -17.053 17.308 -24.847 1.00 78.25 363 GLU A O 1
ATOM 2963 N N . ASP A 1 364 ? -17.440 17.271 -27.061 1.00 73.88 364 ASP A N 1
ATOM 2964 C CA . ASP A 1 364 ? -18.165 18.548 -27.148 1.00 73.88 364 ASP A CA 1
ATOM 2965 C C . ASP A 1 364 ? -19.696 18.393 -27.065 1.00 73.88 364 ASP A C 1
ATOM 2967 O O . ASP A 1 364 ? -20.448 19.334 -27.351 1.00 73.88 364 ASP A O 1
ATOM 2971 N N . TRP A 1 365 ? -20.195 17.202 -26.717 1.00 72.31 365 TRP A N 1
ATOM 2972 C CA . TRP A 1 365 ? -21.629 16.938 -26.716 1.00 72.31 365 TRP A CA 1
ATOM 2973 C C . TRP A 1 365 ? -22.339 17.777 -25.644 1.00 72.31 365 TRP A C 1
ATOM 2975 O O . TRP A 1 365 ? -22.018 17.730 -24.456 1.00 72.31 365 TRP A O 1
ATOM 2985 N N . LYS A 1 366 ? -23.343 18.543 -26.078 1.00 64.81 366 LYS A N 1
ATOM 2986 C CA . LYS A 1 366 ? -24.275 19.273 -25.217 1.00 64.81 366 LYS A CA 1
ATOM 2987 C C . LYS A 1 366 ? -25.693 18.833 -25.564 1.00 64.81 366 LYS A C 1
ATOM 2989 O O . LYS A 1 366 ? -25.990 18.680 -26.752 1.00 64.81 366 LYS A O 1
ATOM 2994 N N . PRO A 1 367 ? -26.581 18.661 -24.576 1.00 65.69 367 PRO A N 1
ATOM 2995 C CA . PRO A 1 367 ? -27.974 18.374 -24.866 1.00 65.69 367 PRO A CA 1
ATOM 2996 C C . PRO A 1 367 ? -28.578 19.538 -25.659 1.00 65.69 367 PRO A C 1
ATOM 2998 O O . PRO A 1 367 ? -28.543 20.689 -25.224 1.00 65.69 367 PRO A O 1
ATOM 3001 N N . VAL A 1 368 ? -29.111 19.241 -26.844 1.00 57.38 368 VAL A N 1
ATOM 3002 C CA . VAL A 1 368 ? -29.870 20.207 -27.640 1.00 57.38 368 VAL A CA 1
ATOM 3003 C C . VAL A 1 368 ? -31.228 20.368 -26.963 1.00 57.38 368 VAL A C 1
ATOM 3005 O O . VAL A 1 368 ? -32.108 19.528 -27.122 1.00 57.38 368 VAL A O 1
ATOM 3008 N N . VAL A 1 369 ? -31.395 21.432 -26.179 1.00 55.91 369 VAL A N 1
ATOM 3009 C CA . VAL A 1 369 ? -32.706 21.835 -25.653 1.00 55.91 369 VAL A CA 1
ATOM 3010 C C . VAL A 1 369 ? -33.433 22.603 -26.756 1.00 55.91 369 VAL A C 1
ATOM 3012 O O . VAL A 1 369 ? -33.497 23.825 -26.723 1.00 55.91 369 VAL A O 1
ATOM 3015 N N . ASN A 1 370 ? -33.941 21.893 -27.761 1.00 48.34 370 ASN A N 1
ATOM 3016 C CA . ASN A 1 370 ? -34.908 22.449 -28.705 1.00 48.34 370 ASN A CA 1
ATOM 3017 C C . ASN A 1 370 ? -36.189 21.624 -28.618 1.00 48.34 370 ASN A C 1
ATOM 3019 O O . ASN A 1 370 ? -36.332 20.633 -29.321 1.00 48.34 370 ASN A O 1
ATOM 3023 N N . ASP A 1 371 ? -37.080 22.016 -27.708 1.00 38.53 371 ASP A N 1
ATOM 3024 C CA . ASP A 1 371 ? -38.439 22.389 -28.100 1.00 38.53 371 ASP A CA 1
ATOM 3025 C C . ASP A 1 371 ? -39.191 23.021 -26.924 1.00 38.53 371 ASP A C 1
ATOM 3027 O O . ASP A 1 371 ? -39.327 22.456 -25.840 1.00 38.53 371 ASP A O 1
ATOM 3031 N N . ALA A 1 372 ? -39.710 24.223 -27.165 1.00 53.19 372 ALA A N 1
ATOM 3032 C CA . ALA A 1 372 ? -40.524 25.013 -26.248 1.00 53.19 372 ALA A CA 1
ATOM 3033 C C . ALA A 1 372 ? -41.968 24.472 -26.113 1.00 53.19 372 ALA A C 1
ATOM 3035 O O . ALA A 1 372 ? -42.921 25.247 -26.123 1.00 53.19 372 ALA A O 1
ATOM 3036 N N . SER A 1 373 ? -42.161 23.151 -26.020 1.00 51.28 373 SER A N 1
ATOM 3037 C CA . SER A 1 373 ? -43.504 22.545 -25.948 1.00 51.28 373 SER A CA 1
ATOM 3038 C C . SER A 1 373 ? -43.658 21.344 -25.004 1.00 51.28 373 SER A C 1
ATOM 3040 O O . SER A 1 373 ? -44.704 20.698 -25.015 1.00 51.28 373 SER A O 1
ATOM 3042 N N . LEU A 1 374 ? -42.687 21.067 -24.126 1.00 47.28 374 LEU A N 1
ATOM 3043 C CA . LEU A 1 374 ? -42.835 20.051 -23.075 1.00 47.28 374 LEU A CA 1
ATOM 3044 C C . LEU A 1 374 ? -42.852 20.702 -21.680 1.00 47.28 374 LEU A C 1
ATOM 3046 O O . LEU A 1 374 ? -41.983 21.532 -21.400 1.00 47.28 374 LEU A O 1
ATOM 3050 N N . PRO A 1 375 ? -43.826 20.365 -20.807 1.00 42.44 375 PRO A N 1
ATOM 3051 C CA . PRO A 1 375 ? -43.935 20.954 -19.478 1.00 42.44 375 PRO A CA 1
ATOM 3052 C C . PRO A 1 375 ? -42.654 20.747 -18.671 1.00 42.44 375 PRO A C 1
ATOM 3054 O O . PRO A 1 375 ? -42.082 19.655 -18.632 1.00 42.44 375 PRO A O 1
ATOM 3057 N N . SER A 1 376 ? -42.251 21.809 -17.982 1.00 44.16 376 SER A N 1
ATOM 3058 C CA . SER A 1 376 ? -41.065 21.950 -17.129 1.00 44.16 376 SER A CA 1
ATOM 3059 C C . SER A 1 376 ? -40.920 20.916 -15.998 1.00 44.16 376 SER A C 1
ATOM 3061 O O . SER A 1 376 ? -39.889 20.901 -15.328 1.00 44.16 376 SER A O 1
ATOM 3063 N N . ASP A 1 377 ? -41.893 20.022 -15.823 1.00 41.47 377 ASP A N 1
ATOM 3064 C CA . ASP A 1 377 ? -41.913 18.992 -14.781 1.00 41.47 377 ASP A CA 1
ATOM 3065 C C . ASP A 1 377 ? -41.140 17.715 -15.172 1.00 41.47 377 ASP A C 1
ATOM 3067 O O . ASP A 1 377 ? -40.718 16.960 -14.298 1.00 41.47 377 ASP A O 1
ATOM 3071 N N . PHE A 1 378 ? -40.870 17.483 -16.465 1.00 41.00 378 PHE A N 1
ATOM 3072 C CA . PHE A 1 378 ? -40.102 16.307 -16.922 1.00 41.00 378 PHE A CA 1
ATOM 3073 C C . PHE A 1 378 ? -38.577 16.478 -16.816 1.00 41.00 378 PHE A C 1
ATOM 3075 O O . PHE A 1 378 ? -37.842 15.496 -16.736 1.00 41.00 378 PHE A O 1
ATOM 3082 N N . ILE A 1 379 ? -38.082 17.719 -16.771 1.00 43.62 379 ILE A N 1
ATOM 3083 C CA . ILE A 1 379 ? -36.639 18.023 -16.728 1.00 43.62 379 ILE A CA 1
ATOM 3084 C C . ILE A 1 379 ? -36.075 17.902 -15.297 1.00 43.62 379 ILE A C 1
ATOM 3086 O O . ILE A 1 379 ? -34.865 17.794 -15.107 1.00 43.62 379 ILE A O 1
ATOM 3090 N N . GLN A 1 380 ? -36.934 17.843 -14.274 1.00 41.38 380 GLN A N 1
ATOM 3091 C CA . GLN A 1 380 ? -36.512 17.789 -12.868 1.00 41.38 380 GLN A CA 1
ATOM 3092 C C . GLN A 1 380 ? -36.404 16.370 -12.276 1.00 41.38 380 GLN A C 1
ATOM 3094 O O . GLN A 1 380 ? -35.979 16.237 -11.131 1.00 41.38 380 GLN A O 1
ATOM 3099 N N . GLN A 1 381 ? -36.737 15.299 -13.013 1.00 44.09 381 GLN A N 1
ATOM 3100 C CA . GLN A 1 381 ? -36.748 13.934 -12.450 1.00 44.09 381 GLN A CA 1
ATOM 3101 C C . GLN A 1 381 ? -35.514 13.063 -12.765 1.00 44.09 381 GLN A C 1
ATOM 3103 O O . GLN A 1 381 ? -35.243 12.120 -12.022 1.00 44.09 381 GLN A O 1
ATOM 3108 N N . GLU A 1 382 ? -34.694 13.386 -13.771 1.00 42.75 382 GLU A N 1
ATOM 3109 C CA . GLU A 1 382 ? -33.480 12.602 -14.103 1.00 42.75 382 GLU A CA 1
ATOM 3110 C C . GLU A 1 382 ? -32.162 13.206 -13.586 1.00 42.75 382 GLU A C 1
ATOM 3112 O O . GLU A 1 382 ? -31.078 12.648 -13.789 1.00 42.75 382 GLU A O 1
ATOM 3117 N N . SER A 1 383 ? -32.228 14.304 -12.828 1.00 43.00 383 SER A N 1
ATOM 3118 C CA . SER A 1 383 ? -31.074 14.909 -12.151 1.00 43.00 383 SER A CA 1
ATOM 3119 C C . SER A 1 383 ? -30.649 14.164 -10.879 1.00 43.00 383 SER A C 1
ATOM 3121 O O . SER A 1 383 ? -29.930 14.720 -10.050 1.00 43.00 383 SER A O 1
ATOM 3123 N N . SER A 1 384 ? -31.061 12.905 -10.693 1.00 49.78 384 SER A N 1
ATOM 3124 C CA . SER A 1 384 ? -30.396 12.045 -9.718 1.00 49.78 384 SER A CA 1
ATOM 3125 C C . SER A 1 384 ? -29.060 11.605 -10.314 1.00 49.78 384 SER A C 1
ATOM 3127 O O . SER A 1 384 ? -28.954 10.995 -11.383 1.00 49.78 384 SER A O 1
ATOM 3129 N N . GLU A 1 385 ? -27.985 12.012 -9.658 1.00 58.56 385 GLU A N 1
ATOM 3130 C CA . GLU A 1 385 ? -26.604 11.705 -9.997 1.00 58.56 385 GLU A CA 1
ATOM 3131 C C . GLU A 1 385 ? -26.368 10.184 -9.860 1.00 58.56 385 GLU A C 1
ATOM 3133 O O . GLU A 1 385 ? -25.900 9.698 -8.839 1.00 58.56 385 GLU A O 1
ATOM 3138 N N . LYS A 1 386 ? -26.802 9.389 -10.855 1.00 64.25 386 LYS A N 1
ATOM 3139 C CA . LYS A 1 386 ? -26.608 7.931 -10.878 1.00 64.25 386 LYS A CA 1
ATOM 3140 C C . LYS A 1 386 ? -25.120 7.613 -10.695 1.00 64.25 386 LYS A C 1
ATOM 3142 O O . LYS A 1 386 ? -24.322 7.819 -11.606 1.00 64.25 386 LYS A O 1
ATOM 3147 N N . VAL A 1 387 ? -24.756 7.116 -9.513 1.00 68.12 387 VAL A N 1
ATOM 3148 C CA . VAL A 1 387 ? -23.394 6.672 -9.203 1.00 68.12 387 VAL A CA 1
ATOM 3149 C C . VAL A 1 387 ? -23.169 5.329 -9.887 1.00 68.12 387 VAL A C 1
ATOM 3151 O O . VAL A 1 387 ? -23.740 4.312 -9.490 1.00 68.12 387 VAL A O 1
ATOM 3154 N N . TYR A 1 388 ? -22.341 5.319 -10.927 1.00 76.50 388 TYR A N 1
ATOM 3155 C CA . TYR A 1 388 ? -22.009 4.098 -11.651 1.00 76.50 388 TYR A CA 1
ATOM 3156 C C . TYR A 1 388 ? -21.085 3.205 -10.819 1.00 76.50 388 TYR A C 1
ATOM 3158 O O . TYR A 1 388 ? -19.975 3.587 -10.448 1.00 76.50 388 TYR A O 1
ATOM 3166 N N . ALA A 1 389 ? -21.533 1.980 -10.550 1.00 84.44 389 ALA A N 1
ATOM 3167 C CA . ALA A 1 389 ? -20.710 0.933 -9.963 1.00 84.44 389 ALA A CA 1
ATOM 3168 C C . ALA A 1 389 ? -20.328 -0.069 -11.055 1.00 84.44 389 ALA A C 1
ATOM 3170 O O . ALA A 1 389 ? -21.186 -0.766 -11.583 1.00 84.44 389 ALA A O 1
ATOM 3171 N N . TRP A 1 390 ? -19.043 -0.179 -11.391 1.00 89.31 390 TRP A N 1
ATOM 3172 C CA . TRP A 1 390 ? -18.582 -1.097 -12.441 1.00 89.31 390 TRP A CA 1
ATOM 3173 C C . TRP A 1 390 ? -18.398 -2.532 -11.936 1.00 89.31 390 TRP A C 1
ATOM 3175 O O . TRP A 1 390 ? -18.178 -2.781 -10.741 1.00 89.31 390 TRP A O 1
ATOM 3185 N N . LYS A 1 391 ? -18.447 -3.517 -12.838 1.00 89.44 391 LYS A N 1
ATOM 3186 C CA . LYS A 1 391 ? -18.120 -4.922 -12.526 1.00 89.44 391 LYS A CA 1
ATOM 3187 C C . LYS A 1 391 ? -16.699 -5.066 -11.950 1.00 89.44 391 LYS A C 1
ATOM 3189 O O . LYS A 1 391 ? -15.764 -4.373 -12.353 1.00 89.44 391 LYS A O 1
ATOM 3194 N N . LEU A 1 392 ? -16.542 -5.972 -10.975 1.00 90.38 392 LEU A N 1
ATOM 3195 C CA . LEU A 1 392 ? -15.225 -6.337 -10.425 1.00 90.38 392 LEU A CA 1
ATOM 3196 C C . LEU A 1 392 ? -14.343 -6.945 -11.518 1.00 90.38 392 LEU A C 1
ATOM 3198 O O . LEU A 1 392 ? -14.866 -7.514 -12.474 1.00 90.38 392 LEU A O 1
ATOM 3202 N N . ARG A 1 393 ? -13.018 -6.891 -11.330 1.00 90.56 393 ARG A N 1
ATOM 3203 C CA . ARG A 1 393 ? -12.022 -7.442 -12.263 1.00 90.56 393 ARG A CA 1
ATOM 3204 C C . ARG A 1 393 ? -12.381 -8.843 -12.754 1.00 90.56 393 ARG A C 1
ATOM 3206 O O . ARG A 1 393 ? -12.405 -9.060 -13.955 1.00 90.56 393 ARG A O 1
ATOM 3213 N N . ASP A 1 394 ? -12.708 -9.759 -11.846 1.00 88.25 394 ASP A N 1
ATOM 3214 C CA . ASP A 1 394 ? -12.949 -11.163 -12.205 1.00 88.25 394 ASP A CA 1
ATOM 3215 C C . ASP A 1 394 ? -14.200 -11.318 -13.083 1.00 88.25 394 ASP A C 1
ATOM 3217 O O . ASP A 1 394 ? -14.194 -12.047 -14.069 1.00 88.25 394 ASP A O 1
ATOM 3221 N N . LYS A 1 395 ? -15.252 -10.543 -12.795 1.00 88.69 395 LYS A N 1
ATOM 3222 C CA . LYS A 1 395 ? -16.484 -10.524 -13.599 1.00 88.69 395 LYS A CA 1
ATOM 3223 C C . LYS A 1 395 ? -16.323 -9.779 -14.923 1.00 88.69 395 LYS A C 1
ATOM 3225 O O . LYS A 1 395 ? -16.985 -10.118 -15.897 1.00 88.69 395 LYS A O 1
ATOM 3230 N N . MET A 1 396 ? -15.452 -8.775 -14.964 1.00 89.38 396 MET A N 1
ATOM 3231 C CA . MET A 1 396 ? -15.077 -8.076 -16.194 1.00 89.38 396 MET A CA 1
ATOM 3232 C C . MET A 1 396 ? -14.242 -8.980 -17.112 1.00 89.38 396 MET A C 1
ATOM 3234 O O . MET A 1 396 ? -14.432 -8.987 -18.322 1.00 89.38 396 MET A O 1
ATOM 3238 N N . SER A 1 397 ? -13.348 -9.770 -16.517 1.00 90.00 397 SER A N 1
ATOM 3239 C CA . SER A 1 397 ? -12.501 -10.750 -17.197 1.00 90.00 397 SER A CA 1
ATOM 3240 C C . SER A 1 397 ? -13.332 -11.869 -17.826 1.00 90.00 397 SER A C 1
ATOM 3242 O O . SER A 1 397 ? -13.106 -12.221 -18.980 1.00 90.00 397 SER A O 1
ATOM 3244 N N . GLU A 1 398 ? -14.352 -12.354 -17.110 1.00 90.06 398 GLU A N 1
ATOM 3245 C CA . GLU A 1 398 ? -15.336 -13.313 -17.629 1.00 90.06 398 GLU A CA 1
ATOM 3246 C C . GLU A 1 398 ? -16.119 -12.732 -18.819 1.00 90.06 398 GLU A C 1
ATOM 3248 O O . GLU A 1 398 ? -16.216 -13.371 -19.864 1.00 90.06 398 GLU A O 1
ATOM 3253 N N . LEU A 1 399 ? -16.600 -11.487 -18.703 1.00 88.75 399 LEU A N 1
ATOM 3254 C CA . LEU A 1 399 ? -17.363 -10.814 -19.761 1.00 88.75 399 LEU A CA 1
ATOM 3255 C C . LEU A 1 399 ? -16.553 -10.624 -21.050 1.00 88.75 399 LEU A C 1
ATOM 3257 O O . LEU A 1 399 ? -17.077 -10.842 -22.137 1.00 88.75 399 LEU A O 1
ATOM 3261 N N . LEU A 1 400 ? -15.279 -10.250 -20.936 1.00 86.25 400 LEU A N 1
ATOM 3262 C CA . LEU A 1 400 ? -14.391 -10.080 -22.091 1.00 86.2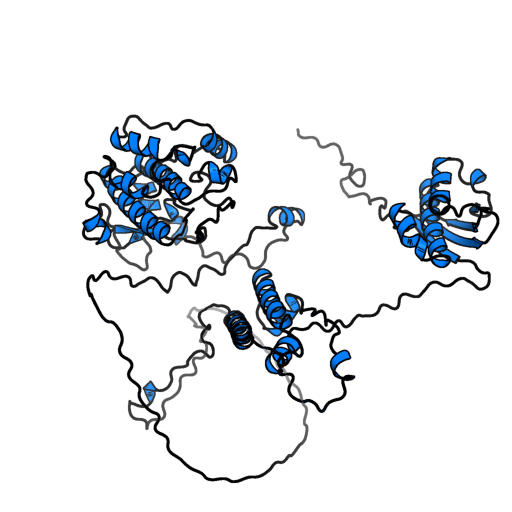5 400 LEU A CA 1
ATOM 3263 C C . LEU A 1 400 ? -13.746 -11.399 -22.549 1.00 86.25 400 LEU A C 1
ATOM 3265 O O . LEU A 1 400 ? -13.079 -11.430 -23.584 1.00 86.25 400 LEU A O 1
ATOM 3269 N N . SER A 1 401 ? -13.956 -12.491 -21.801 1.00 87.12 401 SER A N 1
ATOM 3270 C CA . SER A 1 401 ? -13.321 -13.799 -22.017 1.00 87.12 401 SER A CA 1
ATOM 3271 C C . SER A 1 401 ? -11.793 -13.706 -22.129 1.00 87.12 401 SER A C 1
ATOM 3273 O O . SER A 1 401 ? -11.176 -14.378 -22.955 1.00 87.12 401 SER A O 1
ATOM 3275 N N . ILE A 1 402 ? -11.190 -12.826 -21.326 1.00 86.75 402 ILE A N 1
ATOM 3276 C CA . ILE A 1 402 ? -9.754 -12.520 -21.312 1.00 86.75 402 ILE A CA 1
ATOM 3277 C C . ILE A 1 402 ? -9.293 -12.398 -19.861 1.00 86.75 402 ILE A C 1
ATOM 3279 O O . ILE A 1 402 ? -9.956 -11.690 -19.096 1.00 86.75 402 ILE A O 1
ATOM 3283 N N . PRO A 1 403 ? -8.143 -12.983 -19.469 1.00 86.62 403 PRO A N 1
ATOM 3284 C CA . PRO A 1 403 ? -7.553 -12.750 -18.155 1.00 86.62 403 PRO A CA 1
ATOM 3285 C C . PRO A 1 403 ? -7.090 -11.291 -18.034 1.00 86.62 403 PRO A C 1
ATOM 3287 O O . PRO A 1 403 ? -6.104 -10.885 -18.641 1.00 86.62 403 PRO A O 1
ATOM 3290 N N . LEU A 1 404 ? -7.812 -10.482 -17.254 1.00 87.25 404 LEU A N 1
ATOM 3291 C CA . LEU A 1 404 ? -7.457 -9.074 -17.052 1.00 87.25 404 LEU A CA 1
ATOM 3292 C C . LEU A 1 404 ? -6.505 -8.905 -15.870 1.00 87.25 404 LEU A C 1
ATOM 3294 O O . LEU A 1 404 ? -6.805 -9.316 -14.744 1.00 87.25 404 LEU A O 1
ATOM 3298 N N . THR A 1 405 ? -5.410 -8.177 -16.083 1.00 89.69 405 THR A N 1
ATOM 3299 C CA . THR A 1 405 ? -4.581 -7.688 -14.976 1.00 89.69 405 THR A CA 1
ATOM 3300 C C . THR A 1 405 ? -5.284 -6.551 -14.227 1.00 89.69 405 THR A C 1
ATOM 3302 O O . THR A 1 405 ? -6.148 -5.846 -14.755 1.00 89.69 405 THR A O 1
ATOM 3305 N N . THR A 1 406 ? -4.889 -6.302 -12.974 1.00 88.56 406 THR A N 1
ATOM 3306 C CA . THR A 1 406 ? -5.445 -5.187 -12.183 1.00 88.56 406 THR A CA 1
ATOM 3307 C C . THR A 1 406 ? -5.184 -3.822 -12.839 1.00 88.56 406 THR A C 1
ATOM 3309 O O . THR A 1 406 ? -6.004 -2.915 -12.713 1.00 88.56 406 THR A O 1
ATOM 3312 N N . SER A 1 407 ? -4.068 -3.669 -13.562 1.00 89.19 407 SER A N 1
ATOM 3313 C CA . SER A 1 407 ? -3.730 -2.437 -14.291 1.00 89.19 407 SER A CA 1
ATOM 3314 C C . SER A 1 407 ? -4.645 -2.224 -15.501 1.00 89.19 407 SER A C 1
ATOM 3316 O O . SER A 1 407 ? -5.203 -1.139 -15.665 1.00 89.19 407 SER A O 1
ATOM 3318 N N . GLN A 1 408 ? -4.866 -3.273 -16.298 1.00 88.88 408 GLN A N 1
ATOM 3319 C CA . GLN A 1 408 ? -5.779 -3.255 -17.446 1.00 88.88 408 GLN A CA 1
ATOM 3320 C C . GLN A 1 408 ? -7.216 -2.949 -17.017 1.00 88.88 408 GLN A C 1
ATOM 3322 O O . GLN A 1 408 ? -7.856 -2.059 -17.573 1.00 88.88 408 GLN A O 1
ATOM 3327 N N . TRP A 1 409 ? -7.700 -3.610 -15.962 1.00 92.19 409 TRP A N 1
ATOM 3328 C CA . TRP A 1 409 ? -9.023 -3.328 -15.405 1.00 92.19 409 TRP A CA 1
ATOM 3329 C C . TRP A 1 409 ? -9.154 -1.872 -14.937 1.00 92.19 409 TRP A C 1
ATOM 3331 O O . TRP A 1 409 ? -10.141 -1.217 -15.266 1.00 92.19 409 TRP A O 1
ATOM 3341 N N . ARG A 1 410 ? -8.142 -1.322 -14.246 1.00 90.06 410 ARG A N 1
ATOM 3342 C CA . ARG A 1 410 ? -8.142 0.096 -13.843 1.00 90.06 410 ARG A CA 1
ATOM 3343 C C . ARG A 1 410 ? -8.237 1.029 -15.048 1.00 90.06 410 ARG A C 1
ATOM 3345 O O . ARG A 1 410 ? -9.042 1.955 -15.018 1.00 90.06 410 ARG A O 1
ATOM 3352 N N . LYS A 1 411 ? -7.468 0.772 -16.109 1.00 91.38 411 LYS A N 1
ATOM 3353 C CA . LYS A 1 411 ? -7.527 1.562 -17.349 1.00 91.38 411 LYS A CA 1
ATOM 3354 C C . LYS A 1 411 ? -8.931 1.543 -17.950 1.00 91.38 411 LYS A C 1
ATOM 3356 O O . LYS A 1 411 ? -9.482 2.610 -18.193 1.00 91.38 411 LYS A O 1
ATOM 3361 N N . ILE A 1 412 ? -9.550 0.367 -18.076 1.00 90.44 412 ILE A N 1
ATOM 3362 C CA . ILE A 1 412 ? -10.940 0.245 -18.547 1.00 90.44 412 ILE A CA 1
ATOM 3363 C C . ILE A 1 412 ? -11.883 1.075 -17.672 1.00 90.44 412 ILE A C 1
ATOM 3365 O O . ILE A 1 412 ? -12.646 1.881 -18.192 1.00 90.44 412 ILE A O 1
ATOM 3369 N N . THR A 1 413 ? -11.804 0.950 -16.343 1.00 90.44 413 THR A N 1
ATOM 3370 C CA . THR A 1 413 ? -12.688 1.714 -15.445 1.00 90.44 413 THR A CA 1
ATOM 3371 C C . THR A 1 413 ? -12.490 3.225 -15.537 1.00 90.44 413 THR A C 1
ATOM 3373 O O . THR A 1 413 ? -13.456 3.961 -15.383 1.00 90.44 413 THR A O 1
ATOM 3376 N N . ILE A 1 414 ? -11.272 3.704 -15.819 1.00 89.38 414 ILE A N 1
ATOM 3377 C CA . ILE A 1 414 ? -11.008 5.132 -16.045 1.00 89.38 414 ILE A CA 1
ATOM 3378 C C . ILE A 1 414 ? -11.724 5.605 -17.313 1.00 89.38 414 ILE A C 1
ATOM 3380 O O . ILE A 1 414 ? -12.392 6.634 -17.275 1.00 89.38 414 ILE A O 1
ATOM 3384 N N . HIS A 1 415 ? -11.646 4.840 -18.404 1.00 88.38 415 HIS A N 1
ATOM 3385 C CA . HIS A 1 415 ? -12.346 5.173 -19.647 1.00 88.38 415 HIS A CA 1
ATOM 3386 C C . HIS A 1 415 ? -13.873 5.097 -19.501 1.00 88.38 415 HIS A C 1
ATOM 3388 O O . HIS A 1 415 ? -14.577 5.975 -19.993 1.00 88.38 415 HIS A O 1
ATOM 3394 N N . LEU A 1 416 ? -14.391 4.110 -18.764 1.00 89.88 416 LEU A N 1
ATOM 3395 C CA . LEU A 1 416 ? -15.820 4.019 -18.450 1.00 89.88 416 LEU A CA 1
ATOM 3396 C C . LEU A 1 416 ? -16.293 5.192 -17.578 1.00 89.88 416 LEU A C 1
ATOM 3398 O O . LEU A 1 416 ? -17.350 5.755 -17.841 1.00 89.88 416 LEU A O 1
ATOM 3402 N N . ASN A 1 417 ? -15.502 5.606 -16.582 1.00 88.62 417 ASN A N 1
ATOM 3403 C CA . ASN A 1 417 ? -15.792 6.795 -15.775 1.00 88.62 417 ASN A CA 1
ATOM 3404 C C . ASN A 1 417 ? -15.782 8.077 -16.615 1.00 88.62 417 ASN A C 1
ATOM 3406 O O . ASN A 1 417 ? -16.649 8.923 -16.424 1.00 88.62 417 ASN A O 1
ATOM 3410 N N . ALA A 1 418 ? -14.836 8.213 -17.549 1.00 86.12 418 ALA A N 1
ATOM 3411 C CA . ALA A 1 418 ? -14.775 9.363 -18.449 1.00 86.12 418 ALA A CA 1
ATOM 3412 C C . ALA A 1 418 ? -16.046 9.465 -19.310 1.00 86.12 418 ALA A C 1
ATOM 3414 O O . ALA A 1 418 ? -16.656 10.528 -19.385 1.00 86.12 418 ALA A O 1
ATOM 3415 N N . LEU A 1 419 ? -16.515 8.347 -19.871 1.00 84.62 419 LEU A N 1
ATOM 3416 C CA . LEU A 1 419 ? -17.776 8.296 -20.622 1.00 84.62 419 LEU A CA 1
ATOM 3417 C C . LEU A 1 419 ? -19.008 8.545 -19.743 1.00 84.62 419 LEU A C 1
ATOM 3419 O O . LEU A 1 419 ? -19.939 9.225 -20.161 1.00 84.62 419 LEU A O 1
ATOM 3423 N N . ALA A 1 420 ? -19.012 8.030 -18.514 1.00 83.62 420 ALA A N 1
ATOM 3424 C CA . ALA A 1 420 ? -20.093 8.252 -17.557 1.00 83.62 420 ALA A CA 1
ATOM 3425 C C . ALA A 1 420 ? -20.161 9.697 -17.026 1.00 83.62 420 ALA A C 1
ATOM 3427 O O . ALA A 1 420 ? -21.186 10.083 -16.467 1.00 83.62 420 ALA A O 1
ATOM 3428 N N . SER A 1 421 ? -19.085 10.477 -17.188 1.00 82.88 421 SER A N 1
ATOM 3429 C CA . SER A 1 421 ? -18.996 11.877 -16.751 1.00 82.88 421 SER A CA 1
ATOM 3430 C C . SER A 1 421 ? -19.521 12.895 -17.771 1.00 82.88 421 SER A C 1
ATOM 3432 O O . SER A 1 421 ? -19.577 14.084 -17.462 1.00 82.88 421 SER A O 1
ATOM 3434 N N . LEU A 1 422 ? -19.916 12.444 -18.968 1.00 81.00 422 LEU A N 1
ATOM 3435 C CA . LEU A 1 422 ? -20.551 13.293 -19.978 1.00 81.00 422 LEU A CA 1
ATOM 3436 C C . LEU A 1 422 ? -21.850 13.921 -19.434 1.00 81.00 422 LEU A C 1
ATOM 3438 O O . LEU A 1 422 ? -22.512 13.315 -18.580 1.00 81.00 422 LEU A O 1
ATOM 3442 N N . PRO A 1 423 ? -22.239 15.124 -19.911 1.00 74.62 423 PRO A N 1
ATOM 3443 C CA . PRO A 1 423 ? -23.466 15.757 -19.448 1.00 74.62 423 PRO A CA 1
ATOM 3444 C C . PRO A 1 423 ? -24.677 14.852 -19.717 1.00 74.62 423 PRO A C 1
ATOM 3446 O O . PRO A 1 423 ? -24.660 13.990 -20.595 1.00 74.62 423 PRO A O 1
ATOM 3449 N N . LYS A 1 424 ? -25.736 15.010 -18.924 1.00 75.31 424 LYS A N 1
ATOM 3450 C CA . LYS A 1 424 ? -26.967 14.225 -19.075 1.00 75.31 424 LYS A CA 1
ATOM 3451 C C . LYS A 1 424 ? -27.985 14.983 -19.932 1.00 75.31 424 LYS A C 1
ATOM 3453 O O . LYS A 1 424 ? -27.987 16.215 -19.882 1.00 75.31 424 LYS A O 1
ATOM 3458 N N . PRO A 1 425 ? -28.879 14.288 -20.658 1.00 76.88 425 PRO A N 1
ATOM 3459 C CA . PRO A 1 425 ? -29.010 12.827 -20.798 1.00 76.88 425 PRO A CA 1
ATOM 3460 C C . PRO A 1 425 ? -27.885 12.194 -21.630 1.00 76.88 425 PRO A C 1
ATOM 3462 O O . PRO A 1 425 ? -27.505 12.729 -22.656 1.00 76.88 425 PRO A O 1
ATOM 3465 N N . LEU A 1 426 ? -27.359 11.037 -21.221 1.00 75.81 426 LEU A N 1
ATOM 3466 C CA . LEU A 1 426 ? -26.273 10.382 -21.963 1.00 75.81 426 LEU A CA 1
ATOM 3467 C C . LEU A 1 426 ? -26.697 10.066 -23.411 1.00 75.81 426 LEU A C 1
ATOM 3469 O O . LEU A 1 426 ? -27.814 9.582 -23.615 1.00 75.81 426 LEU A O 1
ATOM 3473 N N . PRO A 1 427 ? -25.813 10.252 -24.411 1.00 80.19 427 PRO A N 1
ATOM 3474 C CA . PRO A 1 427 ? -26.085 9.800 -25.769 1.00 80.19 427 PRO A CA 1
ATOM 3475 C C . PRO A 1 427 ? -26.452 8.310 -25.781 1.00 80.19 427 PRO A C 1
ATOM 3477 O O . PRO A 1 427 ? -25.741 7.491 -25.195 1.00 80.19 427 PRO A O 1
ATOM 3480 N N . ALA A 1 428 ? -27.522 7.941 -26.493 1.00 78.25 428 ALA A N 1
ATOM 3481 C CA . ALA A 1 428 ? -27.967 6.552 -26.653 1.00 78.25 428 ALA A CA 1
ATOM 3482 C C . ALA A 1 428 ? -26.833 5.535 -26.946 1.00 78.25 428 ALA A C 1
ATOM 3484 O O . ALA A 1 428 ? -26.803 4.498 -26.278 1.00 78.25 428 ALA A O 1
ATOM 3485 N N . PRO A 1 429 ? -25.860 5.799 -27.851 1.00 81.88 429 PRO A N 1
ATOM 3486 C CA . PRO A 1 429 ? -24.757 4.859 -28.088 1.00 81.88 429 PRO A CA 1
ATOM 3487 C C . PRO A 1 429 ? -23.855 4.664 -26.862 1.00 81.88 429 PRO A C 1
ATOM 3489 O O . PRO A 1 429 ? -23.412 3.550 -26.590 1.00 81.88 429 PRO A O 1
ATOM 3492 N N . VAL A 1 430 ? -23.623 5.720 -26.078 1.00 82.94 430 VAL A N 1
ATOM 3493 C CA . VAL A 1 430 ? -22.818 5.645 -24.853 1.00 82.94 430 VAL A CA 1
ATOM 3494 C C . VAL A 1 430 ? -23.567 4.851 -23.783 1.00 82.94 430 VAL A C 1
ATOM 3496 O O . VAL A 1 430 ? -22.991 3.960 -23.163 1.00 82.94 430 VAL A O 1
ATOM 3499 N N . ALA A 1 431 ? -24.868 5.095 -23.607 1.00 83.25 431 ALA A N 1
ATOM 3500 C CA . ALA A 1 431 ? -25.688 4.367 -22.637 1.00 83.25 431 ALA A CA 1
ATOM 3501 C C . ALA A 1 431 ? -25.732 2.850 -22.916 1.00 83.25 431 ALA A C 1
ATOM 3503 O O . ALA A 1 431 ? -25.585 2.048 -21.989 1.00 83.25 431 ALA A O 1
ATOM 3504 N N . HIS A 1 432 ? -25.858 2.451 -24.187 1.00 84.94 432 HIS A N 1
ATOM 3505 C CA . HIS A 1 432 ? -25.835 1.042 -24.591 1.00 84.94 432 HIS A CA 1
ATOM 3506 C C . HIS A 1 432 ? -24.504 0.350 -24.286 1.00 84.94 432 HIS A C 1
ATOM 3508 O O . HIS A 1 432 ? -24.503 -0.805 -23.865 1.00 84.94 432 HIS A O 1
ATOM 3514 N N . ILE A 1 433 ? -23.381 1.049 -24.460 1.00 85.19 433 ILE A N 1
ATOM 3515 C CA . ILE A 1 433 ? -22.047 0.488 -24.220 1.00 85.19 433 ILE A CA 1
ATOM 3516 C C . ILE A 1 433 ? -21.733 0.411 -22.729 1.00 85.19 433 ILE A C 1
ATOM 3518 O O . ILE A 1 433 ? -21.065 -0.523 -22.301 1.00 85.19 433 ILE A O 1
ATOM 3522 N N . LEU A 1 434 ? -22.241 1.335 -21.911 1.00 85.88 434 LEU A N 1
ATOM 3523 C CA . LEU A 1 434 ? -22.024 1.310 -20.462 1.00 85.88 434 LEU A CA 1
ATOM 3524 C C . LEU A 1 434 ? -22.828 0.207 -19.749 1.00 85.88 434 LEU A C 1
ATOM 3526 O O . LEU A 1 434 ? -22.338 -0.360 -18.767 1.00 85.88 434 LEU A O 1
ATOM 3530 N N . ALA A 1 435 ? -24.026 -0.133 -20.237 1.00 85.38 435 ALA A N 1
ATOM 3531 C CA . ALA A 1 435 ? -24.941 -1.059 -19.560 1.00 85.38 435 ALA A CA 1
ATOM 3532 C C . ALA A 1 435 ? -24.346 -2.461 -19.264 1.00 85.38 435 ALA A C 1
ATOM 3534 O O . ALA A 1 435 ? -24.475 -2.928 -18.130 1.00 85.38 435 ALA A O 1
ATOM 3535 N N . PRO A 1 436 ? -23.624 -3.133 -20.186 1.00 87.44 436 PRO A N 1
ATOM 3536 C CA . PRO A 1 436 ? -22.991 -4.426 -19.910 1.00 87.44 436 PRO A CA 1
ATOM 3537 C C . PRO A 1 436 ? -21.907 -4.381 -18.826 1.00 87.44 436 PRO A C 1
ATOM 3539 O O . PRO A 1 436 ? -21.626 -5.408 -18.197 1.00 87.44 436 PRO A O 1
ATOM 3542 N N . TYR A 1 437 ? -21.282 -3.223 -18.607 1.00 87.88 437 TYR A N 1
ATOM 3543 C CA . TYR A 1 437 ? -20.189 -3.042 -17.647 1.00 87.88 437 TYR A CA 1
ATOM 3544 C C . TYR A 1 437 ? -20.671 -2.605 -16.262 1.00 87.88 437 TYR A C 1
ATOM 3546 O O . TYR A 1 437 ? -19.914 -2.705 -15.285 1.00 87.88 437 TYR A O 1
ATOM 3554 N N . GLU A 1 438 ? -21.922 -2.159 -16.159 1.00 88.81 438 GLU A N 1
ATOM 3555 C CA . GLU A 1 438 ? -22.554 -1.792 -14.901 1.00 88.81 438 GLU A CA 1
ATOM 3556 C C . GLU A 1 438 ? -22.767 -3.032 -14.018 1.00 88.81 438 GLU A C 1
ATOM 3558 O O . GLU A 1 438 ? -23.084 -4.144 -14.459 1.00 88.81 438 GLU A O 1
ATOM 3563 N N . ARG A 1 439 ? -22.547 -2.849 -12.720 1.00 83.06 439 ARG A N 1
ATOM 3564 C CA . ARG A 1 439 ? -22.847 -3.831 -11.692 1.00 83.06 439 ARG A CA 1
ATOM 3565 C C . ARG A 1 439 ? -24.227 -3.528 -11.137 1.00 83.06 439 ARG A C 1
ATOM 3567 O O . ARG A 1 439 ? -24.385 -2.652 -10.292 1.00 83.06 439 ARG A O 1
ATOM 3574 N N . HIS A 1 440 ? -25.197 -4.353 -11.503 1.00 73.88 440 HIS A N 1
ATOM 3575 C CA . HIS A 1 440 ? -26.426 -4.444 -10.730 1.00 73.88 440 HIS A CA 1
ATOM 3576 C C . HIS A 1 440 ? -26.090 -5.118 -9.401 1.00 73.88 440 HIS A C 1
ATOM 3578 O O . HIS A 1 440 ? -25.837 -6.323 -9.330 1.00 73.88 440 HIS A O 1
ATOM 3584 N N . HIS A 1 441 ? -26.000 -4.321 -8.339 1.00 61.84 441 HIS A N 1
ATOM 3585 C CA . HIS A 1 441 ? -25.958 -4.865 -6.995 1.00 61.84 441 HIS A CA 1
ATOM 3586 C C . HIS A 1 441 ? -27.280 -5.597 -6.760 1.00 61.84 441 HIS A C 1
ATOM 3588 O O . HIS A 1 441 ? -28.289 -4.979 -6.439 1.00 61.84 441 HIS A O 1
ATOM 3594 N N . ILE A 1 442 ? -27.265 -6.927 -6.860 1.00 58.88 442 ILE A N 1
ATOM 3595 C CA . ILE A 1 442 ? -28.208 -7.747 -6.105 1.00 58.88 442 ILE A CA 1
ATOM 3596 C C . ILE A 1 442 ? -27.752 -7.578 -4.660 1.00 58.88 442 ILE A C 1
ATOM 3598 O O . ILE A 1 442 ? -26.954 -8.362 -4.142 1.00 58.88 442 ILE A O 1
ATOM 3602 N N . ALA A 1 443 ? -28.141 -6.466 -4.041 1.00 59.94 443 ALA A N 1
ATOM 3603 C CA . ALA A 1 443 ? -28.048 -6.336 -2.608 1.00 59.94 443 ALA A CA 1
ATOM 3604 C C . ALA A 1 443 ? -28.895 -7.485 -2.073 1.00 59.94 443 ALA A C 1
ATOM 3606 O O . ALA A 1 443 ? -30.123 -7.435 -2.097 1.00 59.94 443 ALA A O 1
ATOM 3607 N N . GLN A 1 444 ? -28.242 -8.564 -1.642 1.00 57.69 444 GLN A N 1
ATOM 3608 C CA . GLN A 1 444 ? -28.856 -9.448 -0.675 1.00 57.69 444 GLN A CA 1
ATOM 3609 C C . GLN A 1 444 ? -29.065 -8.563 0.549 1.00 57.69 444 GLN A C 1
ATOM 3611 O O . GLN A 1 444 ? -28.163 -8.409 1.374 1.00 57.69 444 GLN A O 1
ATOM 3616 N N . ASN A 1 445 ? -30.214 -7.888 0.593 1.00 60.22 445 ASN A N 1
ATOM 3617 C CA . ASN A 1 445 ? -30.693 -7.170 1.753 1.00 60.22 445 ASN A CA 1
ATOM 3618 C C . ASN A 1 445 ? -30.853 -8.235 2.821 1.00 60.22 445 ASN A C 1
ATOM 3620 O O . ASN A 1 445 ? -31.880 -8.896 2.934 1.00 60.22 445 ASN A O 1
ATOM 3624 N N . LYS A 1 446 ? -29.776 -8.473 3.563 1.00 62.66 446 LYS A N 1
ATOM 3625 C CA . LYS A 1 446 ? -29.842 -9.244 4.783 1.00 62.66 446 LYS A CA 1
ATOM 3626 C C . LYS A 1 446 ? -30.693 -8.397 5.708 1.00 62.66 446 LYS A C 1
ATOM 3628 O O . LYS A 1 446 ? -30.172 -7.453 6.295 1.00 62.66 446 LYS A O 1
ATOM 3633 N N . GLU A 1 447 ? -31.989 -8.687 5.751 1.00 66.94 447 GLU A N 1
ATOM 3634 C CA . GLU A 1 447 ? -32.943 -8.023 6.629 1.00 66.94 447 GLU A CA 1
ATOM 3635 C C . GLU A 1 447 ? -32.356 -8.034 8.039 1.00 66.94 447 GLU A C 1
ATOM 3637 O O . GLU A 1 447 ? -32.215 -9.075 8.693 1.00 66.94 447 GLU A O 1
ATOM 3642 N N . ILE A 1 448 ? -31.889 -6.869 8.483 1.00 71.25 448 ILE A N 1
ATOM 3643 C CA . ILE A 1 448 ? -31.397 -6.712 9.839 1.00 71.25 448 ILE A CA 1
ATOM 3644 C C . ILE A 1 448 ? -32.656 -6.754 10.690 1.00 71.25 448 ILE A C 1
ATOM 3646 O O . ILE A 1 448 ? -33.423 -5.798 10.684 1.00 71.25 448 ILE A O 1
ATOM 3650 N N . LYS A 1 449 ? -32.882 -7.866 11.399 1.00 76.25 449 LYS A N 1
ATOM 3651 C CA . LYS A 1 449 ? -33.952 -7.944 12.398 1.00 76.25 449 LYS A CA 1
ATOM 3652 C C . LYS A 1 449 ? -33.758 -6.793 13.385 1.00 76.25 449 LYS A C 1
ATOM 3654 O O . LYS A 1 449 ? -32.807 -6.817 14.175 1.00 76.25 449 LYS A O 1
ATOM 3659 N N . VAL A 1 450 ? -34.610 -5.776 13.284 1.00 75.75 450 VAL A N 1
ATOM 3660 C CA . VAL A 1 450 ? -34.627 -4.639 14.203 1.00 75.75 450 VAL A CA 1
ATOM 3661 C C . VAL A 1 450 ? -34.973 -5.201 15.574 1.00 75.75 450 VAL A C 1
ATOM 3663 O O . VAL A 1 450 ? -35.931 -5.955 15.721 1.00 75.75 450 VAL A O 1
ATOM 3666 N N . ARG A 1 451 ? -34.126 -4.924 16.564 1.00 81.25 451 ARG A N 1
ATOM 3667 C CA . ARG A 1 451 ? -34.389 -5.344 17.939 1.00 81.25 451 ARG A CA 1
ATOM 3668 C C . ARG A 1 451 ? -35.370 -4.345 18.528 1.00 81.25 451 ARG A C 1
ATOM 3670 O O . ARG A 1 451 ? -35.052 -3.162 18.556 1.00 81.25 451 ARG A O 1
ATOM 3677 N N . SER A 1 452 ? -36.532 -4.824 18.945 1.00 85.75 452 SER A N 1
ATOM 3678 C CA . SER A 1 452 ? -37.541 -4.049 19.660 1.00 85.75 452 SER A CA 1
ATOM 3679 C C . SER A 1 452 ? -37.471 -4.337 21.159 1.00 85.75 452 SER A C 1
ATOM 3681 O O . SER A 1 452 ? -36.830 -5.301 21.586 1.00 85.75 452 SER A O 1
ATOM 3683 N N . LEU A 1 453 ? -38.130 -3.491 21.944 1.00 89.94 453 LEU A N 1
ATOM 3684 C CA . LEU A 1 453 ? -38.360 -3.723 23.366 1.00 89.94 453 LEU A CA 1
ATOM 3685 C C . LEU A 1 453 ? -39.360 -4.872 23.558 1.00 89.94 453 LEU A C 1
ATOM 3687 O O . LEU A 1 453 ? -40.243 -5.082 22.723 1.00 89.94 453 LEU A O 1
ATOM 3691 N N . ASP A 1 454 ? -39.201 -5.611 24.653 1.00 89.44 454 ASP A N 1
ATOM 3692 C CA . ASP A 1 454 ? -40.161 -6.634 25.075 1.00 89.44 454 ASP A CA 1
ATOM 3693 C C . ASP A 1 454 ? -41.471 -5.987 25.579 1.00 89.44 454 ASP A C 1
ATOM 3695 O O . ASP A 1 454 ? -41.512 -4.791 25.866 1.00 89.44 454 ASP A O 1
ATOM 3699 N N . GLU A 1 455 ? -42.514 -6.794 25.808 1.00 88.31 455 GLU A N 1
ATOM 3700 C CA . GLU A 1 455 ? -43.820 -6.373 26.370 1.00 88.31 455 GLU A CA 1
ATOM 3701 C C . GLU A 1 455 ? -43.711 -5.570 27.682 1.00 88.31 455 GLU A C 1
ATOM 3703 O O . GLU A 1 455 ? -44.568 -4.753 27.997 1.00 88.31 455 GLU A O 1
ATOM 3708 N N . TYR A 1 456 ? -42.629 -5.782 28.434 1.00 87.06 456 TYR A N 1
ATOM 3709 C CA . TYR A 1 456 ? -42.342 -5.124 29.711 1.00 87.06 456 TYR A CA 1
ATOM 3710 C C . TYR A 1 456 ? -41.431 -3.889 29.575 1.00 87.06 456 TYR A C 1
ATOM 3712 O O . TYR A 1 456 ? -40.850 -3.455 30.568 1.00 87.06 456 TYR A O 1
ATOM 3720 N N . GLY A 1 457 ? -41.199 -3.381 28.359 1.00 87.69 457 GLY A N 1
ATOM 3721 C CA . GLY A 1 457 ? -40.292 -2.250 28.112 1.00 87.69 457 GLY A CA 1
ATOM 3722 C C . GLY A 1 457 ? -38.812 -2.572 28.353 1.00 87.69 457 GLY A C 1
ATOM 3723 O O . GLY A 1 457 ? -37.996 -1.678 28.568 1.00 87.69 457 GLY A O 1
ATOM 3724 N N . ARG A 1 458 ? -38.441 -3.859 28.356 1.00 91.31 458 ARG A N 1
ATOM 3725 C CA . ARG A 1 458 ? -37.066 -4.302 28.619 1.00 91.31 458 ARG A CA 1
ATOM 3726 C C . ARG A 1 458 ? -36.313 -4.502 27.313 1.00 91.31 458 ARG A C 1
ATOM 3728 O O . ARG A 1 458 ? -36.797 -5.174 26.407 1.00 91.31 458 ARG A O 1
ATOM 3735 N N . ALA A 1 459 ? -35.090 -3.995 27.253 1.00 93.94 459 ALA A N 1
ATOM 3736 C CA . ALA A 1 459 ? -34.151 -4.293 26.187 1.00 93.94 459 ALA A CA 1
ATOM 3737 C C . ALA A 1 459 ? -33.348 -5.552 26.523 1.00 93.94 459 ALA A C 1
ATOM 3739 O O . ALA A 1 459 ? -32.608 -5.591 27.512 1.00 93.94 459 ALA A O 1
ATOM 3740 N N . TYR A 1 460 ? -33.456 -6.566 25.666 1.00 94.31 460 TYR A N 1
ATOM 3741 C CA . TYR A 1 460 ? -32.681 -7.795 25.774 1.00 94.31 460 TYR A CA 1
ATOM 3742 C C . TYR A 1 460 ? -31.412 -7.752 24.917 1.00 94.31 460 TYR A C 1
ATOM 3744 O O . TYR A 1 460 ? -31.443 -7.513 23.703 1.00 94.31 460 TYR A O 1
ATOM 3752 N N . ALA A 1 461 ? -30.270 -8.074 25.525 1.00 95.19 461 ALA A N 1
ATOM 3753 C CA . ALA A 1 461 ? -29.024 -8.248 24.794 1.00 95.19 461 ALA A CA 1
ATOM 3754 C C . ALA A 1 461 ? -28.107 -9.311 25.402 1.00 95.19 461 ALA A C 1
ATOM 3756 O O . ALA A 1 461 ? -28.128 -9.610 26.593 1.00 95.19 461 ALA A O 1
ATOM 3757 N N . VAL A 1 462 ? -27.242 -9.863 24.549 1.00 95.31 462 VAL A N 1
ATOM 3758 C CA . VAL A 1 462 ? -26.246 -10.863 24.943 1.00 95.31 462 VAL A CA 1
ATOM 3759 C C . VAL A 1 462 ? -24.838 -10.344 24.682 1.00 95.31 462 VAL A C 1
ATOM 3761 O O . VAL A 1 462 ? -24.501 -9.933 23.559 1.00 95.31 462 VAL A O 1
ATOM 3764 N N . GLY A 1 463 ? -24.003 -10.427 25.713 1.00 96.19 463 GLY A N 1
ATOM 3765 C CA . GLY A 1 463 ? -22.566 -10.195 25.661 1.00 96.19 463 GLY A CA 1
ATOM 3766 C C . GLY A 1 463 ? -21.786 -11.488 25.896 1.00 96.19 463 GLY A C 1
ATOM 3767 O O . GLY A 1 463 ? -22.219 -12.377 26.625 1.00 96.19 463 GLY A O 1
ATOM 3768 N N . ARG A 1 464 ? -20.637 -11.636 25.229 1.00 95.62 464 ARG A N 1
ATOM 3769 C CA . ARG A 1 464 ? -19.757 -12.804 25.374 1.00 95.62 464 ARG A CA 1
ATOM 3770 C C . ARG A 1 464 ? -18.302 -12.371 25.428 1.00 95.62 464 ARG A C 1
ATOM 3772 O O . ARG A 1 464 ? -17.867 -11.616 24.555 1.00 95.62 464 ARG A O 1
ATOM 3779 N N . ARG A 1 465 ? -17.542 -12.921 26.374 1.00 96.44 465 ARG A N 1
ATOM 3780 C CA . ARG A 1 465 ? -16.100 -12.703 26.517 1.00 96.44 465 ARG A CA 1
ATOM 3781 C C . ARG A 1 465 ? -15.414 -13.990 26.961 1.00 96.44 465 ARG A C 1
ATOM 3783 O O . ARG A 1 465 ? -15.717 -14.511 28.026 1.00 96.44 465 ARG A O 1
ATOM 3790 N N . LYS A 1 466 ? -14.443 -14.465 26.169 1.00 94.19 466 LYS A N 1
ATOM 3791 C CA . LYS A 1 466 ? -13.812 -15.784 26.365 1.00 94.19 466 LYS A CA 1
ATOM 3792 C C . LYS A 1 466 ? -14.907 -16.857 26.508 1.00 94.19 466 LYS A C 1
ATOM 3794 O O . LYS A 1 466 ? -15.669 -17.048 25.566 1.00 94.19 466 LYS A O 1
ATOM 3799 N N . GLU A 1 467 ? -15.004 -17.486 27.674 1.00 94.94 467 GLU A N 1
ATOM 3800 C CA . GLU A 1 467 ? -15.998 -18.509 28.019 1.00 94.94 467 GLU A CA 1
ATOM 3801 C C . GLU A 1 467 ? -17.233 -17.934 28.732 1.00 94.94 467 GLU A C 1
ATOM 3803 O O . GLU A 1 467 ? -18.237 -18.624 28.879 1.00 94.94 467 GLU A O 1
ATOM 3808 N N . SER A 1 468 ? -17.186 -16.670 29.161 1.00 96.38 468 SER A N 1
ATOM 3809 C CA . SER A 1 468 ? -18.289 -16.007 29.852 1.00 96.38 468 SER A CA 1
ATOM 3810 C C . SER A 1 468 ? -19.362 -15.547 28.870 1.00 96.38 468 SER A C 1
ATOM 3812 O O . SER A 1 468 ? -19.073 -14.910 27.847 1.00 96.38 468 SER A O 1
ATOM 3814 N N . SER A 1 469 ? -20.617 -15.822 29.214 1.00 96.44 469 SER A N 1
ATOM 3815 C CA . SER A 1 469 ? -21.804 -15.335 28.516 1.00 96.44 469 SER A CA 1
ATOM 3816 C C . SER A 1 469 ? -22.698 -14.592 29.501 1.00 96.44 469 SER A C 1
ATOM 3818 O O . SER A 1 469 ? -23.035 -15.131 30.551 1.00 96.44 469 SER A O 1
ATOM 3820 N N . ALA A 1 470 ? -23.098 -13.377 29.139 1.00 97.12 470 ALA A N 1
ATOM 3821 C CA . ALA A 1 470 ? -23.972 -12.513 29.920 1.00 97.12 470 ALA A CA 1
ATOM 3822 C C . ALA A 1 470 ? -25.262 -12.244 29.140 1.00 97.12 470 ALA A C 1
ATOM 3824 O O . ALA A 1 470 ? -25.210 -11.824 27.979 1.00 97.12 470 ALA A O 1
ATOM 3825 N N . ARG A 1 471 ? -26.407 -12.501 29.768 1.00 96.81 471 ARG A N 1
ATOM 3826 C CA . ARG A 1 471 ? -27.733 -12.087 29.299 1.00 96.81 471 ARG A CA 1
ATOM 3827 C C . ARG A 1 471 ? -28.133 -10.867 30.113 1.00 96.81 471 ARG A C 1
ATOM 3829 O O . ARG A 1 471 ? -28.248 -10.975 31.330 1.00 96.81 471 ARG A O 1
ATOM 3836 N N . CYS A 1 472 ? -28.306 -9.735 29.450 1.00 95.44 472 CYS A N 1
ATOM 3837 C CA . CYS A 1 472 ? -28.634 -8.471 30.090 1.00 95.44 472 CYS A CA 1
ATOM 3838 C C . CYS A 1 472 ? -30.053 -8.063 29.705 1.00 95.44 472 CYS A C 1
ATOM 3840 O O . CYS A 1 472 ? -30.392 -8.058 28.519 1.00 95.44 472 CYS A O 1
ATOM 3842 N N . TYR A 1 473 ? -30.837 -7.705 30.713 1.00 95.12 473 TYR A N 1
ATOM 3843 C CA . TYR A 1 473 ? -32.146 -7.086 30.586 1.00 95.12 473 TYR A CA 1
ATOM 3844 C C . TYR A 1 473 ? -32.036 -5.675 31.154 1.00 95.12 473 TYR A C 1
ATOM 3846 O O . TYR A 1 473 ? -31.659 -5.510 32.315 1.00 95.12 473 TYR A O 1
ATOM 3854 N N . LEU A 1 474 ? -32.320 -4.674 30.329 1.00 94.69 474 LEU A N 1
ATOM 3855 C CA . LEU A 1 474 ? -32.222 -3.267 30.707 1.00 94.69 474 LEU A CA 1
ATOM 3856 C C . LEU A 1 474 ? -33.600 -2.616 30.632 1.00 94.69 474 LEU A C 1
ATOM 3858 O O . LEU A 1 474 ? -34.255 -2.703 29.594 1.00 94.69 474 LEU A O 1
ATOM 3862 N N . VAL A 1 475 ? -34.027 -1.969 31.707 1.00 94.06 475 VAL A N 1
ATOM 3863 C CA . VAL A 1 475 ? -35.326 -1.291 31.822 1.00 94.06 475 VAL A CA 1
ATOM 3864 C C . VAL A 1 475 ? -35.119 0.096 32.411 1.00 94.06 475 VAL A C 1
ATOM 3866 O O . VAL A 1 475 ? -34.168 0.291 33.161 1.00 94.06 475 VAL A O 1
ATOM 3869 N N . GLU A 1 476 ? -35.968 1.060 32.080 1.00 91.44 476 GLU A N 1
ATOM 3870 C CA . GLU A 1 476 ? -35.921 2.396 32.688 1.00 91.44 476 GLU A CA 1
ATOM 3871 C C . GLU A 1 476 ? -36.234 2.315 34.198 1.00 91.44 476 GLU A C 1
ATOM 3873 O O . GLU A 1 476 ? -37.110 1.555 34.619 1.00 91.44 476 GLU A O 1
ATOM 3878 N N . GLY A 1 477 ? -35.478 3.031 35.036 1.00 91.19 477 GLY A N 1
ATOM 3879 C CA . GLY A 1 477 ? -35.598 2.980 36.498 1.00 91.19 477 GLY A CA 1
ATOM 3880 C C . GLY A 1 477 ? -34.468 3.694 37.253 1.00 91.19 477 GLY A C 1
ATOM 3881 O O . GLY A 1 477 ? -33.727 4.471 36.675 1.00 91.19 477 GLY A O 1
ATOM 3882 N N . GLU A 1 478 ? -34.328 3.405 38.551 1.00 88.88 478 GLU A N 1
ATOM 3883 C CA . GLU A 1 478 ? -33.479 4.130 39.524 1.00 88.88 478 GLU A CA 1
ATOM 3884 C C . GLU A 1 478 ? -31.958 3.849 39.459 1.00 88.88 478 GLU A C 1
ATOM 3886 O O . GLU A 1 478 ? -31.225 4.265 40.354 1.00 88.88 478 GLU A O 1
ATOM 3891 N N . GLY A 1 479 ? -31.457 3.100 38.472 1.00 88.19 479 GLY A N 1
ATOM 3892 C CA . GLY A 1 479 ? -30.017 2.812 38.351 1.00 88.19 479 GLY A CA 1
ATOM 3893 C C . GLY A 1 479 ? -29.502 1.587 39.120 1.00 88.19 479 GLY A C 1
ATOM 3894 O O . GLY A 1 479 ? -28.294 1.424 39.308 1.00 88.19 479 GLY A O 1
ATOM 3895 N N . LYS A 1 480 ? -30.385 0.691 39.578 1.00 92.94 480 LYS A N 1
ATOM 3896 C CA . LYS A 1 480 ? -30.001 -0.523 40.323 1.00 92.94 480 LYS A CA 1
ATOM 3897 C C . LYS A 1 480 ? -29.496 -1.620 39.381 1.00 92.94 480 LYS A C 1
ATOM 3899 O O . LYS A 1 480 ? -30.179 -2.006 38.430 1.00 92.94 480 LYS A O 1
ATOM 3904 N N . ILE A 1 481 ? -28.312 -2.165 39.676 1.00 94.31 481 ILE A N 1
ATOM 3905 C CA . ILE A 1 481 ? -27.667 -3.229 38.890 1.00 94.31 481 ILE A CA 1
ATOM 3906 C C . ILE A 1 481 ? -27.587 -4.517 39.715 1.00 94.31 481 ILE A C 1
ATOM 3908 O O . ILE A 1 481 ? -26.897 -4.575 40.734 1.00 94.31 481 ILE A O 1
ATOM 3912 N N . LEU A 1 482 ? -28.254 -5.568 39.234 1.00 95.38 482 LEU A N 1
ATOM 3913 C CA . LEU A 1 482 ? -28.275 -6.897 39.844 1.00 95.38 482 LEU A CA 1
ATOM 3914 C C . LEU A 1 482 ? -27.600 -7.923 38.928 1.00 95.38 482 LEU A C 1
ATOM 3916 O O . LEU A 1 482 ? -28.008 -8.111 37.779 1.00 95.38 482 LEU A O 1
ATOM 3920 N N . VAL A 1 483 ? -26.605 -8.634 39.453 1.00 95.38 483 VAL A N 1
ATOM 3921 C CA . VAL A 1 483 ? -25.858 -9.693 38.764 1.00 95.38 483 VAL A CA 1
ATOM 3922 C C . VAL A 1 483 ? -26.153 -11.028 39.442 1.00 95.38 483 VAL A C 1
ATOM 3924 O O . VAL A 1 483 ? -25.844 -11.223 40.613 1.00 95.38 483 VAL A O 1
ATOM 3927 N N . ASN A 1 484 ? -26.784 -11.958 38.718 1.00 94.62 484 ASN A N 1
ATOM 3928 C CA . ASN A 1 484 ? -27.235 -13.257 39.241 1.00 94.62 484 ASN A CA 1
ATOM 3929 C C . ASN A 1 484 ? -28.091 -13.149 40.526 1.00 94.62 484 ASN A C 1
ATOM 3931 O O . ASN A 1 484 ? -28.054 -14.033 41.375 1.00 94.62 484 ASN A O 1
ATOM 3935 N N . GLY A 1 485 ? -28.870 -12.069 40.660 1.00 92.00 485 GLY A N 1
ATOM 3936 C CA . GLY A 1 485 ? -29.728 -11.812 41.826 1.00 92.00 485 GLY A CA 1
ATOM 3937 C C . GLY A 1 485 ? -29.026 -11.145 43.015 1.00 92.00 485 GLY A C 1
ATOM 3938 O O . GLY A 1 485 ? -29.672 -10.907 44.028 1.00 92.00 485 GLY A O 1
ATOM 3939 N N . VAL A 1 486 ? -27.738 -10.818 42.889 1.00 94.62 486 VAL A N 1
ATOM 3940 C CA . VAL A 1 486 ? -26.929 -10.143 43.915 1.00 94.62 486 VAL A CA 1
ATOM 3941 C C . VAL A 1 486 ? -26.547 -8.742 43.430 1.00 94.62 486 VAL A C 1
ATOM 3943 O O . VAL A 1 486 ? -26.414 -8.513 42.228 1.00 94.62 486 VAL A O 1
ATOM 3946 N N . GLU A 1 487 ? -26.368 -7.790 44.344 1.00 94.31 487 GLU A N 1
ATOM 3947 C CA . GLU A 1 487 ? -25.907 -6.438 44.006 1.00 94.31 487 GLU A CA 1
ATOM 3948 C C . GLU A 1 487 ? -24.484 -6.426 43.429 1.00 94.31 487 GLU A C 1
ATOM 3950 O O . GLU A 1 487 ? -23.638 -7.258 43.777 1.00 94.31 487 GLU A O 1
ATOM 3955 N N . LEU A 1 488 ? -24.211 -5.445 42.562 1.00 93.00 488 LEU A N 1
ATOM 3956 C CA . LEU A 1 488 ? -22.937 -5.302 41.852 1.00 93.00 488 LEU A CA 1
ATOM 3957 C C . LEU A 1 488 ? -21.719 -5.307 42.794 1.00 93.00 488 LEU A C 1
ATOM 3959 O O . LEU A 1 488 ? -20.735 -5.993 42.510 1.00 93.00 488 LEU A O 1
ATOM 3963 N N . ASP A 1 489 ? -21.807 -4.586 43.913 1.00 93.06 489 ASP A N 1
ATOM 3964 C CA . ASP A 1 489 ? -20.721 -4.445 44.891 1.00 93.06 489 ASP A CA 1
ATOM 3965 C C . ASP A 1 489 ? -20.413 -5.740 45.643 1.00 93.06 489 ASP A C 1
ATOM 3967 O O . ASP A 1 489 ? -19.255 -6.037 45.935 1.00 93.06 489 ASP A O 1
ATOM 3971 N N . SER A 1 490 ? -21.444 -6.541 45.911 1.00 94.06 490 SER A N 1
ATOM 3972 C CA . SER A 1 490 ? -21.289 -7.839 46.571 1.00 94.06 490 SER A CA 1
ATOM 3973 C C . SER A 1 490 ? -20.786 -8.914 45.605 1.00 94.06 490 SER A C 1
ATOM 3975 O O . SER A 1 490 ? -20.034 -9.804 46.004 1.00 94.06 490 SER A O 1
ATOM 3977 N N . TYR A 1 491 ? -21.170 -8.838 44.325 1.00 94.88 491 TYR A N 1
ATOM 3978 C CA . TYR A 1 491 ? -20.763 -9.814 43.313 1.00 94.88 491 TYR A CA 1
ATOM 3979 C C . TYR A 1 491 ? -19.315 -9.602 42.838 1.00 94.88 491 TYR A C 1
ATOM 3981 O O . TYR A 1 491 ? -18.527 -10.551 42.781 1.00 94.88 491 TYR A O 1
ATOM 3989 N N . PHE A 1 492 ? -18.936 -8.364 42.501 1.00 95.31 492 PHE A N 1
ATOM 3990 C CA . PHE A 1 492 ? -17.581 -8.029 42.058 1.00 95.31 492 PHE A CA 1
ATOM 3991 C C . PHE A 1 492 ? -16.788 -7.351 43.173 1.00 95.31 492 PHE A C 1
ATOM 3993 O O . PHE A 1 492 ? -16.840 -6.141 43.361 1.00 95.31 492 PHE A O 1
ATOM 4000 N N . GLN A 1 493 ? -15.940 -8.130 43.843 1.00 93.12 493 GLN A N 1
ATOM 4001 C CA . GLN A 1 493 ? -15.062 -7.624 44.907 1.00 93.12 493 GLN A CA 1
ATOM 4002 C C . GLN A 1 493 ? -14.029 -6.597 44.406 1.00 93.12 493 GLN A C 1
ATOM 4004 O O . GLN A 1 493 ? -13.528 -5.775 45.171 1.00 93.12 493 GLN A O 1
ATOM 4009 N N . ARG A 1 494 ? -13.659 -6.654 43.120 1.00 94.81 494 ARG A N 1
ATOM 4010 C CA . ARG A 1 494 ? -12.643 -5.772 42.534 1.00 94.81 494 ARG A CA 1
ATOM 4011 C C . ARG A 1 494 ? -13.299 -4.495 41.996 1.00 94.81 494 ARG A C 1
ATOM 4013 O O . ARG A 1 494 ? -14.179 -4.614 41.150 1.00 94.81 494 ARG A O 1
ATOM 4020 N N . PRO A 1 495 ? -12.840 -3.288 42.385 1.00 94.75 495 PRO A N 1
ATOM 4021 C CA . PRO A 1 495 ? -13.360 -2.029 41.837 1.00 94.75 495 PRO A CA 1
ATOM 4022 C C . PRO A 1 495 ? -13.233 -1.958 40.312 1.00 94.75 495 PRO A C 1
ATOM 4024 O O . PRO A 1 495 ? -14.204 -1.651 39.644 1.00 94.75 495 PRO A O 1
ATOM 4027 N N . VAL A 1 496 ? -12.110 -2.417 39.754 1.00 95.62 496 VAL A N 1
ATOM 4028 C CA . VAL A 1 496 ? -11.885 -2.435 38.297 1.00 95.62 496 VAL A CA 1
ATOM 4029 C C . VAL A 1 496 ? -12.943 -3.252 37.542 1.00 95.62 496 VAL A C 1
ATOM 4031 O O . VAL A 1 496 ? -13.351 -2.877 36.448 1.00 95.62 496 VAL A O 1
ATOM 4034 N N . ASP A 1 497 ? -13.397 -4.374 38.114 1.00 95.69 497 ASP A N 1
ATOM 4035 C CA . ASP A 1 497 ? -14.438 -5.196 37.488 1.00 95.69 497 ASP A CA 1
ATOM 4036 C C . ASP A 1 497 ? -15.808 -4.489 37.553 1.00 95.69 497 ASP A C 1
ATOM 4038 O O . ASP A 1 497 ? -16.616 -4.655 36.641 1.00 95.69 497 ASP A O 1
ATOM 4042 N N . ARG A 1 498 ? -16.055 -3.672 38.589 1.00 94.81 498 ARG A N 1
ATOM 4043 C CA . ARG A 1 498 ? -17.271 -2.852 38.732 1.00 94.81 498 ARG A CA 1
ATOM 4044 C C . ARG A 1 498 ? -17.289 -1.705 37.725 1.00 94.81 498 ARG A C 1
ATOM 4046 O O . ARG A 1 498 ? -18.274 -1.579 37.002 1.00 94.81 498 ARG A O 1
ATOM 4053 N N . ASP A 1 499 ? -16.181 -0.978 37.604 1.00 94.69 499 ASP A N 1
ATOM 4054 C CA . ASP A 1 499 ? -16.021 0.129 36.650 1.00 94.69 499 ASP A CA 1
ATOM 4055 C C . ASP A 1 499 ? -16.207 -0.355 35.198 1.00 94.69 499 ASP A C 1
ATOM 4057 O O . ASP A 1 499 ? -16.843 0.296 34.372 1.00 94.69 499 ASP A O 1
ATOM 4061 N N . GLU A 1 500 ? -15.715 -1.556 34.869 1.00 95.31 500 GLU A N 1
ATOM 4062 C CA . GLU A 1 500 ? -15.926 -2.166 33.548 1.00 95.31 500 GLU A CA 1
ATOM 4063 C C . GLU A 1 500 ? -17.407 -2.466 33.263 1.00 95.31 500 GLU A C 1
ATOM 4065 O O . GLU A 1 500 ? -17.848 -2.357 32.116 1.00 95.31 500 GLU A O 1
ATOM 4070 N N . VAL A 1 501 ? -18.184 -2.845 34.282 1.00 95.56 501 VAL A N 1
ATOM 4071 C CA . VAL A 1 501 ? -19.626 -3.100 34.145 1.00 95.56 501 VAL A CA 1
ATOM 4072 C C . VAL A 1 501 ? -20.407 -1.795 33.982 1.00 95.56 501 VAL A C 1
ATOM 4074 O O . VAL A 1 501 ? -21.330 -1.760 33.165 1.00 95.56 501 VAL A O 1
ATOM 4077 N N . THR A 1 502 ? -20.045 -0.736 34.712 1.00 94.62 502 THR A N 1
ATOM 4078 C CA . THR A 1 502 ? -20.748 0.560 34.694 1.00 94.62 502 THR A CA 1
ATOM 4079 C C . THR A 1 502 ? -20.344 1.466 33.534 1.00 94.62 502 THR A C 1
ATOM 4081 O O . THR A 1 502 ? -21.148 2.303 33.124 1.00 94.62 502 THR A O 1
ATOM 4084 N N . LEU A 1 503 ? -19.180 1.243 32.913 1.00 95.44 503 LEU A N 1
ATOM 4085 C CA . LEU A 1 503 ? -18.662 2.026 31.784 1.00 95.44 503 LEU A CA 1
ATOM 4086 C C . LEU A 1 503 ? -19.694 2.417 30.697 1.00 95.44 503 LEU A C 1
ATOM 4088 O O . LEU A 1 503 ? -19.717 3.582 30.306 1.00 95.44 503 LEU A O 1
ATOM 4092 N N . PRO A 1 504 ? -20.546 1.518 30.153 1.00 95.69 504 PRO A N 1
ATOM 4093 C CA . PRO A 1 504 ? -21.505 1.899 29.112 1.00 95.69 504 PRO A CA 1
ATOM 4094 C C . PRO A 1 504 ? -22.574 2.884 29.605 1.00 95.69 504 PRO A C 1
ATOM 4096 O O . PRO A 1 504 ? -23.048 3.693 28.809 1.00 95.69 504 PRO A O 1
ATOM 4099 N N . LEU A 1 505 ? -22.937 2.830 30.889 1.00 94.12 505 LEU A N 1
ATOM 4100 C CA . LEU A 1 505 ? -23.901 3.739 31.514 1.00 94.12 505 LEU A CA 1
ATOM 4101 C C . LEU A 1 505 ? -23.249 5.074 31.893 1.00 94.12 505 LEU A C 1
ATOM 4103 O O . LEU A 1 505 ? -23.877 6.119 31.773 1.00 94.12 505 LEU A O 1
ATOM 4107 N N . GLU A 1 506 ? -21.979 5.051 32.299 1.00 93.56 506 GLU A N 1
ATOM 4108 C CA . GLU A 1 506 ? -21.205 6.255 32.627 1.00 93.56 506 GLU A CA 1
ATOM 4109 C C . GLU A 1 506 ? -20.895 7.091 31.384 1.00 93.56 506 GLU A C 1
ATOM 4111 O O . GLU A 1 506 ? -21.153 8.288 31.368 1.00 93.56 506 GLU A O 1
ATOM 4116 N N . VAL A 1 507 ? -20.431 6.459 30.301 1.00 94.56 507 VAL A N 1
ATOM 4117 C CA . VAL A 1 507 ? -20.118 7.144 29.030 1.00 94.56 507 VAL A CA 1
ATOM 4118 C C . VAL A 1 507 ? -21.351 7.793 28.396 1.00 94.56 507 VAL A C 1
ATOM 4120 O O . VAL A 1 507 ? -21.224 8.711 27.588 1.00 94.56 507 VAL A O 1
ATOM 4123 N N . THR A 1 508 ? -22.538 7.286 28.717 1.00 92.50 508 THR A N 1
ATOM 4124 C CA . THR A 1 508 ? -23.810 7.801 28.203 1.00 92.50 508 THR A CA 1
ATOM 4125 C C . THR A 1 508 ? -24.542 8.685 29.213 1.00 92.50 508 THR A C 1
ATOM 4127 O O . THR A 1 508 ? -25.611 9.183 28.884 1.00 92.50 508 THR A O 1
ATOM 4130 N N . GLU A 1 509 ? -23.990 8.891 30.417 1.00 92.25 509 GLU A N 1
ATOM 4131 C CA . GLU A 1 509 ? -24.630 9.642 31.510 1.00 92.25 509 GLU A CA 1
ATOM 4132 C C . GLU A 1 509 ? -26.050 9.120 31.834 1.00 92.25 509 GLU A C 1
ATOM 4134 O O . GLU A 1 509 ? -26.977 9.869 32.145 1.00 92.25 509 GLU A O 1
ATOM 4139 N N . THR A 1 510 ? -26.241 7.797 31.737 1.00 89.44 510 THR A N 1
ATOM 4140 C CA . THR A 1 510 ? -27.536 7.114 31.938 1.00 89.44 510 THR A CA 1
ATOM 4141 C C . THR A 1 510 ? -27.571 6.191 33.157 1.00 89.44 510 THR A C 1
ATOM 4143 O O . THR A 1 510 ? -28.509 5.411 33.320 1.00 89.44 510 THR A O 1
ATOM 4146 N N . LYS A 1 511 ? -26.573 6.288 34.043 1.00 88.38 511 LYS A N 1
ATOM 4147 C CA . LYS A 1 511 ? -26.453 5.442 35.240 1.00 88.38 511 LYS A CA 1
ATOM 4148 C C . LYS A 1 511 ? -27.702 5.471 36.125 1.00 88.38 511 LYS A C 1
ATOM 4150 O O . LYS A 1 511 ? -28.147 4.410 36.537 1.00 88.38 511 LYS A O 1
ATOM 4155 N N . ASP A 1 512 ? -28.300 6.643 36.318 1.00 90.00 512 ASP A N 1
ATOM 4156 C CA . ASP A 1 512 ? -29.471 6.828 37.190 1.00 90.00 512 ASP A CA 1
ATOM 4157 C C . ASP A 1 512 ? -30.814 6.653 36.459 1.00 90.00 512 ASP A C 1
ATOM 4159 O O . ASP A 1 512 ? -31.869 6.895 37.037 1.00 90.00 512 ASP A O 1
ATOM 4163 N N . LYS A 1 513 ? -30.785 6.270 35.172 1.00 91.25 513 LYS A N 1
ATOM 4164 C CA . LYS A 1 513 ? -31.978 6.160 34.314 1.00 91.25 513 LYS A CA 1
ATOM 4165 C C . LYS A 1 513 ? -32.402 4.725 34.031 1.00 91.25 513 LYS A C 1
ATOM 4167 O O . LYS A 1 513 ? -33.532 4.513 33.602 1.00 91.25 513 LYS A O 1
ATOM 4172 N N . PHE A 1 514 ? -31.517 3.744 34.220 1.00 93.00 514 PHE A N 1
ATOM 4173 C CA . PHE A 1 514 ? -31.795 2.357 33.855 1.00 93.00 514 PHE A CA 1
ATOM 4174 C C . PHE A 1 514 ? -31.461 1.370 34.969 1.00 93.00 514 PHE A C 1
ATOM 4176 O O . PHE A 1 514 ? -30.340 1.314 35.465 1.00 93.00 514 PHE A O 1
ATOM 4183 N N . ASN A 1 515 ? -32.412 0.493 35.275 1.00 94.62 515 ASN A N 1
ATOM 4184 C CA . ASN A 1 515 ? -32.178 -0.709 36.059 1.00 94.62 515 ASN A CA 1
ATOM 4185 C C . ASN A 1 515 ? -31.679 -1.840 35.150 1.00 94.62 515 ASN A C 1
ATOM 4187 O O . ASN A 1 515 ? -32.246 -2.111 34.086 1.00 94.62 515 ASN A O 1
ATOM 4191 N N . ALA A 1 516 ? -30.641 -2.546 35.592 1.00 94.38 516 ALA A N 1
ATOM 4192 C CA . ALA A 1 516 ? -30.048 -3.651 34.852 1.00 94.38 516 ALA A CA 1
ATOM 4193 C C . ALA A 1 516 ? -30.155 -4.959 35.638 1.00 94.38 516 ALA A C 1
ATOM 4195 O O . ALA A 1 516 ? -29.603 -5.092 36.730 1.00 94.38 516 ALA A O 1
ATOM 4196 N N . TRP A 1 517 ? -30.803 -5.960 35.044 1.00 95.75 517 TRP A N 1
ATOM 4197 C CA . TRP A 1 517 ? -30.793 -7.327 35.551 1.00 95.75 517 TRP A CA 1
ATOM 4198 C C . TRP A 1 517 ? -29.969 -8.214 34.629 1.00 95.75 517 TRP A C 1
ATOM 4200 O O . TRP A 1 517 ? -30.238 -8.331 33.430 1.00 95.75 517 TRP A O 1
ATOM 4210 N N . VAL A 1 518 ? -28.929 -8.826 35.182 1.00 96.50 518 VAL A N 1
ATOM 4211 C CA . VAL A 1 518 ? -27.922 -9.531 34.401 1.00 96.50 518 VAL A CA 1
ATOM 4212 C C . VAL A 1 518 ? -27.745 -10.948 34.916 1.00 96.50 518 VAL A C 1
ATOM 4214 O O . VAL A 1 518 ? -27.489 -11.172 36.095 1.00 96.50 518 VAL A O 1
ATOM 4217 N N . VAL A 1 519 ? -27.825 -11.913 34.002 1.00 96.88 519 VAL A N 1
ATOM 4218 C CA . VAL A 1 519 ? -27.545 -13.323 34.278 1.00 96.88 519 VAL A CA 1
ATOM 4219 C C . VAL A 1 519 ? -26.257 -13.714 33.567 1.00 96.88 519 VAL A C 1
ATOM 4221 O O . VAL A 1 519 ? -26.188 -13.690 32.333 1.00 96.88 519 VAL A O 1
ATOM 4224 N N . VAL A 1 520 ? -25.231 -14.073 34.336 1.00 96.56 520 VAL A N 1
ATOM 4225 C CA . VAL A 1 520 ? -23.913 -14.464 33.824 1.00 96.56 520 VAL A CA 1
ATOM 4226 C C . VAL A 1 520 ? -23.588 -15.914 34.130 1.00 96.56 520 VAL A C 1
ATOM 4228 O O . VAL A 1 520 ? -23.808 -16.408 35.233 1.00 96.56 520 VAL A O 1
ATOM 4231 N N . THR A 1 521 ? -23.005 -16.589 33.144 1.00 95.56 521 THR A N 1
ATOM 4232 C CA . THR A 1 521 ? -22.569 -17.985 33.248 1.00 95.56 521 THR A CA 1
ATOM 4233 C C . THR A 1 521 ? -21.190 -18.161 32.616 1.00 95.56 521 THR A C 1
ATOM 4235 O O . THR A 1 521 ? -20.932 -17.605 31.543 1.00 95.56 521 THR A O 1
ATOM 4238 N N . GLY A 1 522 ? -20.338 -18.986 33.230 1.00 92.94 522 GLY A N 1
ATOM 4239 C CA . GLY A 1 522 ? -19.036 -19.386 32.683 1.00 92.94 522 GLY A CA 1
ATOM 4240 C C . GLY A 1 522 ? -17.906 -18.356 32.837 1.00 92.94 522 GLY A C 1
ATOM 4241 O O . GLY A 1 522 ? -18.125 -17.176 33.130 1.00 92.94 522 GLY A O 1
ATOM 4242 N N . GLY A 1 523 ? -16.672 -18.820 32.617 1.00 92.25 523 GLY A N 1
ATOM 4243 C CA . GLY A 1 523 ? -15.432 -18.044 32.745 1.00 92.25 523 GLY A CA 1
ATOM 4244 C C . GLY A 1 523 ? -15.151 -17.507 34.159 1.00 92.25 523 GLY A C 1
ATOM 4245 O O . GLY A 1 523 ? -15.745 -17.953 35.133 1.00 92.25 523 GLY A O 1
ATOM 4246 N N . GLY A 1 524 ? -14.212 -16.559 34.272 1.00 93.06 524 GLY A N 1
ATOM 4247 C CA . GLY A 1 524 ? -13.820 -15.920 35.544 1.00 93.06 524 GLY A CA 1
ATOM 4248 C C . GLY A 1 524 ? -14.388 -14.504 35.722 1.00 93.06 524 GLY A C 1
ATOM 4249 O O . GLY A 1 524 ? -14.976 -13.970 34.784 1.00 93.06 524 GLY A O 1
ATOM 4250 N N . SER A 1 525 ? -14.149 -13.867 36.880 1.00 94.19 525 SER A N 1
ATOM 4251 C CA . SER A 1 525 ? -14.735 -12.555 37.246 1.00 94.19 525 SER A CA 1
ATOM 4252 C C . SER A 1 525 ? -14.526 -11.473 36.176 1.00 94.19 525 SER A C 1
ATOM 4254 O O . SER A 1 525 ? -15.484 -10.919 35.650 1.00 94.19 525 SER A O 1
ATOM 4256 N N . THR A 1 526 ? -13.280 -11.267 35.749 1.00 94.94 526 THR A N 1
ATOM 4257 C CA . THR A 1 526 ? -12.911 -10.280 34.714 1.00 94.94 526 THR A CA 1
ATOM 4258 C C . THR A 1 526 ? -13.571 -10.566 33.359 1.00 94.94 526 THR A C 1
ATOM 4260 O O . THR A 1 526 ? -13.947 -9.657 32.621 1.00 94.94 526 THR A O 1
ATOM 4263 N N . GLY A 1 527 ? -13.720 -11.849 33.010 1.00 94.69 527 GLY A N 1
ATOM 4264 C CA . GLY A 1 527 ? -14.406 -12.276 31.791 1.00 94.69 527 GLY A CA 1
ATOM 4265 C C . GLY A 1 527 ? -15.903 -11.998 31.865 1.00 94.69 527 GLY A C 1
ATOM 4266 O O . GLY A 1 527 ? -16.484 -11.530 30.887 1.00 94.69 527 GLY A O 1
ATOM 4267 N N . GLN A 1 528 ? -16.507 -12.226 33.030 1.00 96.31 528 GLN A N 1
ATOM 4268 C CA . GLN A 1 528 ? -17.909 -11.923 33.285 1.00 96.31 528 GLN A CA 1
ATOM 4269 C C . GLN A 1 528 ? -18.157 -10.416 33.203 1.00 96.31 528 GLN A C 1
ATOM 4271 O O . GLN A 1 528 ? -18.973 -10.022 32.380 1.00 96.31 528 GLN A O 1
ATOM 4276 N N . ALA A 1 529 ? -17.399 -9.577 33.916 1.00 96.62 529 ALA A N 1
ATOM 4277 C CA . ALA A 1 529 ? -17.532 -8.114 33.866 1.00 96.62 529 ALA A CA 1
ATOM 4278 C C . ALA A 1 529 ? -17.504 -7.565 32.425 1.00 96.62 529 ALA A C 1
ATOM 4280 O O . ALA A 1 529 ? -18.418 -6.871 31.982 1.00 96.62 529 ALA A O 1
ATOM 4281 N N . GLN A 1 530 ? -16.519 -7.987 31.625 1.00 96.38 530 GLN A N 1
ATOM 4282 C CA . GLN A 1 530 ? -16.409 -7.588 30.216 1.00 96.38 530 GLN A CA 1
ATOM 4283 C C . GLN A 1 530 ? -17.534 -8.144 29.325 1.00 96.38 530 GLN A C 1
ATOM 4285 O O . GLN A 1 530 ? -17.900 -7.519 28.325 1.00 96.38 530 GLN A O 1
ATOM 4290 N N . ALA A 1 531 ? -18.084 -9.321 29.642 1.00 97.00 531 ALA A N 1
ATOM 4291 C CA . ALA A 1 531 ? -19.259 -9.843 28.949 1.00 97.00 531 ALA A CA 1
ATOM 4292 C C . ALA A 1 531 ? -20.504 -9.003 29.272 1.00 97.00 531 ALA A C 1
ATOM 4294 O O . ALA A 1 531 ? -21.262 -8.693 28.353 1.00 97.00 531 ALA A O 1
ATOM 4295 N N . ILE A 1 532 ? -20.681 -8.595 30.533 1.00 96.81 532 ILE A N 1
ATOM 4296 C CA . ILE A 1 532 ? -21.775 -7.715 30.966 1.00 96.81 532 ILE A CA 1
ATOM 4297 C C . ILE A 1 532 ? -21.667 -6.359 30.272 1.00 96.81 532 ILE A C 1
ATOM 4299 O O . ILE A 1 532 ? -22.647 -5.927 29.669 1.00 96.81 532 ILE A O 1
ATOM 4303 N N . LYS A 1 533 ? -20.475 -5.750 30.248 1.00 96.75 533 LYS A N 1
ATOM 4304 C CA . LYS A 1 533 ? -20.196 -4.495 29.533 1.00 96.75 533 LYS A CA 1
ATOM 4305 C C . LYS A 1 533 ? -20.735 -4.500 28.102 1.00 96.75 533 LYS A C 1
ATOM 4307 O O . LYS A 1 533 ? -21.455 -3.594 27.687 1.00 96.75 533 LYS A O 1
ATOM 4312 N N . LEU A 1 534 ? -20.414 -5.561 27.355 1.00 97.00 534 LEU A N 1
ATOM 4313 C CA . LEU A 1 534 ? -20.864 -5.736 25.973 1.00 97.00 534 LEU A CA 1
ATOM 4314 C C . LEU A 1 534 ? -22.379 -5.956 25.868 1.00 97.00 534 LEU A C 1
ATOM 4316 O O . LEU A 1 534 ? -23.001 -5.532 24.893 1.00 97.00 534 LEU A O 1
ATOM 4320 N N . GLY A 1 535 ? -22.967 -6.663 26.833 1.00 96.25 535 GLY A N 1
ATOM 4321 C CA . GLY A 1 535 ? -24.408 -6.882 26.904 1.00 96.25 535 GLY A CA 1
ATOM 4322 C C . GLY A 1 535 ? -25.169 -5.584 27.175 1.00 96.25 535 GLY A C 1
ATOM 4323 O O . GLY A 1 535 ? -26.057 -5.246 26.399 1.00 96.25 535 GLY A O 1
ATOM 4324 N N . LEU A 1 536 ? -24.770 -4.817 28.193 1.00 95.62 536 LEU A N 1
ATOM 4325 C CA . LEU A 1 536 ? -25.381 -3.529 28.543 1.00 95.62 536 LEU A CA 1
ATOM 4326 C C . LEU A 1 536 ? -25.236 -2.506 27.416 1.00 95.62 536 LEU A C 1
ATOM 4328 O O . LEU A 1 536 ? -26.228 -1.915 27.005 1.00 95.62 536 LEU A O 1
ATOM 4332 N N . GLY A 1 537 ? -24.044 -2.385 26.820 1.00 95.19 537 GLY A N 1
ATOM 4333 C CA . GLY A 1 537 ? -23.836 -1.503 25.669 1.00 95.19 537 GLY A CA 1
ATOM 4334 C C . GLY A 1 537 ? -24.724 -1.852 24.470 1.00 95.19 537 GLY A C 1
ATOM 4335 O O . GLY A 1 537 ? -25.117 -0.973 23.715 1.00 95.19 537 GLY A O 1
ATOM 4336 N N . ARG A 1 538 ? -25.085 -3.128 24.282 1.00 95.00 538 ARG A N 1
ATOM 4337 C CA . ARG A 1 538 ? -26.022 -3.551 23.227 1.00 95.00 538 ARG A CA 1
ATOM 4338 C C . ARG A 1 538 ? -27.487 -3.362 23.603 1.00 95.00 538 ARG A C 1
ATOM 4340 O O . ARG A 1 538 ? -28.281 -3.171 22.692 1.00 95.00 538 ARG A O 1
ATOM 4347 N N . ALA A 1 539 ? -27.834 -3.473 24.883 1.00 94.56 539 ALA A N 1
ATOM 4348 C CA . ALA A 1 539 ? -29.188 -3.231 25.371 1.00 94.56 539 ALA A CA 1
ATOM 4349 C C . ALA A 1 539 ? -29.535 -1.737 25.296 1.00 94.56 539 ALA A C 1
ATOM 4351 O O . ALA A 1 539 ? -30.617 -1.396 24.837 1.00 94.56 539 ALA A O 1
ATOM 4352 N N . LEU A 1 540 ? -28.584 -0.854 25.622 1.00 94.31 540 LEU A N 1
ATOM 4353 C CA . LEU A 1 540 ? -28.741 0.596 25.462 1.00 94.31 540 LEU A CA 1
ATOM 4354 C C . LEU A 1 540 ? -29.071 0.993 24.019 1.00 94.31 540 LEU A C 1
ATOM 4356 O O . LEU A 1 540 ? -29.926 1.837 23.814 1.00 94.31 540 LEU A O 1
ATOM 4360 N N . LEU A 1 541 ? -28.479 0.327 23.019 1.00 93.81 541 LEU A N 1
ATOM 4361 C CA . LEU A 1 541 ? -28.784 0.587 21.603 1.00 93.81 541 LEU A CA 1
ATOM 4362 C C . LEU A 1 541 ? -30.209 0.227 21.173 1.00 93.81 541 LEU A C 1
ATOM 4364 O O . LEU A 1 541 ? -30.624 0.634 20.092 1.00 93.81 541 LEU A O 1
ATOM 4368 N N . VAL A 1 542 ? -30.904 -0.610 21.947 1.00 92.69 542 VAL A N 1
ATOM 4369 C CA . VAL A 1 542 ? -32.311 -0.946 21.689 1.00 92.69 542 VAL A CA 1
ATOM 4370 C C . VAL A 1 542 ? -33.224 0.166 22.209 1.00 92.69 542 VAL A C 1
ATOM 4372 O O . VAL A 1 542 ? -34.248 0.420 21.591 1.00 92.69 542 VAL A O 1
ATOM 4375 N N . HIS A 1 543 ? -32.834 0.830 23.303 1.00 90.81 543 HIS A N 1
ATOM 4376 C CA . HIS A 1 543 ? -33.536 1.998 23.845 1.00 90.81 543 HIS A CA 1
ATOM 4377 C C . HIS A 1 543 ? -33.244 3.261 23.033 1.00 90.81 543 HIS A C 1
ATOM 4379 O O . HIS A 1 543 ? -34.167 3.945 22.608 1.00 90.81 543 HIS A O 1
ATOM 4385 N N . ASP A 1 544 ? -31.967 3.534 22.763 1.00 91.00 544 ASP A N 1
ATOM 4386 C CA . ASP A 1 544 ? -31.529 4.706 22.010 1.00 91.00 544 ASP A CA 1
ATOM 4387 C C . ASP A 1 544 ? -30.418 4.340 21.009 1.00 91.00 544 ASP A C 1
ATOM 4389 O O . ASP A 1 544 ? -29.290 3.970 21.359 1.00 91.00 544 ASP A O 1
ATOM 4393 N N . ALA A 1 545 ? -30.746 4.452 19.721 1.00 91.25 545 ALA A N 1
ATOM 4394 C CA . ALA A 1 545 ? -29.834 4.151 18.626 1.00 91.25 545 ALA A CA 1
ATOM 4395 C C . ALA A 1 545 ? -28.778 5.251 18.386 1.00 91.25 545 ALA A C 1
ATOM 4397 O O . ALA A 1 545 ? -27.749 4.970 17.752 1.00 91.25 545 ALA A O 1
ATOM 4398 N N . GLU A 1 546 ? -28.982 6.472 18.886 1.00 92.50 546 GLU A N 1
ATOM 4399 C CA . GLU A 1 546 ? -28.081 7.616 18.690 1.00 92.50 546 GLU A CA 1
ATOM 4400 C C . GLU A 1 546 ? -26.783 7.456 19.495 1.00 92.50 546 GLU A C 1
ATOM 4402 O O . GLU A 1 546 ? -25.688 7.783 19.016 1.00 92.50 546 GLU A O 1
ATOM 4407 N N . LEU A 1 547 ? -26.863 6.784 20.650 1.00 91.94 547 LEU A N 1
ATOM 4408 C CA . LEU A 1 547 ? -25.726 6.451 21.525 1.00 91.94 547 LEU A CA 1
ATOM 4409 C C . LEU A 1 547 ? -24.702 5.501 20.878 1.00 91.94 547 LEU A C 1
ATOM 4411 O O . LEU A 1 547 ? -23.639 5.209 21.434 1.00 91.94 547 LEU A O 1
ATOM 4415 N N . LYS A 1 548 ? -24.963 5.006 19.665 1.00 92.75 548 LYS A N 1
ATOM 4416 C CA . LYS A 1 548 ? -24.060 4.099 18.949 1.00 92.75 548 LYS A CA 1
ATOM 4417 C C . LYS A 1 548 ? -22.670 4.667 18.739 1.00 92.75 548 LYS A C 1
ATOM 4419 O O . LYS A 1 548 ? -21.699 3.916 18.843 1.00 92.75 548 LYS A O 1
ATOM 4424 N N . GLN A 1 549 ? -22.541 5.952 18.421 1.00 93.62 549 GLN A N 1
ATOM 4425 C CA . GLN A 1 549 ? -21.225 6.533 18.149 1.00 93.62 549 GLN A CA 1
ATOM 4426 C C . GLN A 1 549 ? -20.383 6.665 19.425 1.00 93.62 549 GLN A C 1
ATOM 4428 O O . GLN A 1 549 ? -19.199 6.317 19.405 1.00 93.62 549 GLN A O 1
ATOM 4433 N N . THR A 1 550 ? -20.986 7.104 20.532 1.00 94.62 550 THR A N 1
ATOM 4434 C CA . THR A 1 550 ? -20.320 7.259 21.836 1.00 94.62 550 THR A CA 1
ATOM 4435 C C . THR A 1 550 ? -19.909 5.898 22.399 1.00 94.62 550 THR A C 1
ATOM 4437 O O . THR A 1 550 ? -18.728 5.677 22.683 1.00 94.62 550 THR A O 1
ATOM 4440 N N . LEU A 1 551 ? -20.823 4.923 22.404 1.00 94.62 551 LEU A N 1
ATOM 4441 C CA . LEU A 1 551 ? -20.549 3.549 22.842 1.00 94.62 551 LEU A CA 1
ATOM 4442 C C . LEU A 1 551 ? -19.502 2.838 21.970 1.00 94.62 551 LEU A C 1
ATOM 4444 O O . LEU A 1 551 ? -18.752 1.988 22.462 1.00 94.62 551 LEU A O 1
ATOM 4448 N N . ARG A 1 552 ? -19.414 3.174 20.673 1.00 94.69 552 ARG A N 1
ATOM 4449 C CA . ARG A 1 552 ? -18.360 2.658 19.783 1.00 94.69 552 ARG A CA 1
ATOM 4450 C C . ARG A 1 552 ? -16.993 3.219 20.140 1.00 94.69 552 ARG A C 1
ATOM 4452 O O . ARG A 1 552 ? -16.039 2.443 20.176 1.00 94.69 552 ARG A O 1
ATOM 4459 N N . LYS A 1 553 ? -16.900 4.527 20.400 1.00 94.56 553 LYS A N 1
ATOM 4460 C CA . LYS A 1 553 ? -15.651 5.196 20.800 1.00 94.56 553 LYS A CA 1
ATOM 4461 C C . LYS A 1 553 ? -15.129 4.653 22.133 1.00 94.56 553 LYS A C 1
ATOM 4463 O O . LYS A 1 553 ? -13.940 4.383 22.238 1.00 94.56 553 LYS A O 1
ATOM 4468 N N . ALA A 1 554 ? -16.020 4.389 23.089 1.00 93.50 554 ALA A N 1
ATOM 4469 C CA . ALA A 1 554 ? -15.671 3.771 24.372 1.00 93.50 554 ALA A CA 1
ATOM 4470 C C . ALA A 1 554 ? -15.399 2.253 24.301 1.00 93.50 554 ALA A C 1
ATOM 4472 O O . ALA A 1 554 ? -14.998 1.640 25.287 1.00 93.50 554 ALA A O 1
ATOM 4473 N N . GLY A 1 555 ? -15.611 1.611 23.145 1.00 93.44 555 GLY A N 1
ATOM 4474 C CA . GLY A 1 555 ? -15.353 0.180 22.976 1.00 93.44 555 GLY A CA 1
ATOM 4475 C C . GLY A 1 555 ? -16.363 -0.743 23.673 1.00 93.44 555 GLY A C 1
ATOM 4476 O O . GLY A 1 555 ? -16.058 -1.917 23.882 1.00 93.44 555 GLY A O 1
ATOM 4477 N N . CYS A 1 556 ? -17.568 -0.264 24.001 1.00 93.88 556 CYS A N 1
ATOM 4478 C CA . CYS A 1 556 ? -18.586 -1.044 24.720 1.00 93.88 556 CYS A CA 1
ATOM 4479 C C . CYS A 1 556 ? -19.440 -1.947 23.815 1.00 93.88 556 CYS A C 1
ATOM 4481 O O . CYS A 1 556 ? -20.080 -2.871 24.299 1.00 93.88 556 CYS A O 1
ATOM 4483 N N . ILE A 1 557 ? -19.452 -1.721 22.497 1.00 94.69 557 ILE A N 1
ATOM 4484 C CA . ILE A 1 557 ? -20.269 -2.502 21.539 1.00 94.69 557 ILE A CA 1
ATOM 4485 C C . ILE A 1 557 ? -19.451 -3.481 20.683 1.00 94.69 557 ILE A C 1
ATOM 4487 O O . ILE A 1 557 ? -20.008 -4.386 20.048 1.00 94.69 557 ILE A O 1
ATOM 4491 N N . THR A 1 558 ? -18.126 -3.321 20.670 1.00 93.94 558 THR A N 1
ATOM 4492 C CA . THR A 1 558 ? -17.203 -4.178 19.921 1.00 93.94 558 THR A CA 1
ATOM 4493 C C . THR A 1 558 ? -16.930 -5.450 20.715 1.00 93.94 558 THR A C 1
ATOM 4495 O O . THR A 1 558 ? -16.462 -5.408 21.849 1.00 93.94 558 THR A O 1
ATOM 4498 N N . ARG A 1 559 ? -17.194 -6.614 20.115 1.00 93.56 559 ARG A N 1
ATOM 4499 C CA . ARG A 1 559 ? -16.880 -7.900 20.747 1.00 93.56 559 ARG A CA 1
ATOM 4500 C C . ARG A 1 559 ? -15.371 -8.140 20.711 1.00 93.56 559 ARG A C 1
ATOM 4502 O O . ARG A 1 559 ? -14.813 -8.239 19.625 1.00 93.56 559 ARG A O 1
ATOM 4509 N N . ASP A 1 560 ? -14.742 -8.321 21.871 1.00 93.62 560 ASP A N 1
ATOM 4510 C CA . ASP A 1 560 ? -13.326 -8.696 21.960 1.00 93.62 560 ASP A CA 1
ATOM 4511 C C . ASP A 1 560 ? -13.114 -10.157 21.498 1.00 93.62 560 ASP A C 1
ATOM 4513 O O . ASP A 1 560 ? -13.586 -11.084 22.176 1.00 93.62 560 ASP A O 1
ATOM 4517 N N . PRO A 1 561 ? -12.406 -10.389 20.373 1.00 94.06 561 PRO A N 1
ATOM 4518 C CA . PRO A 1 561 ? -12.218 -11.718 19.802 1.00 94.06 561 PRO A CA 1
ATOM 4519 C C . PRO A 1 561 ? -11.097 -12.519 20.478 1.00 94.06 561 PRO A C 1
ATOM 4521 O O . PRO A 1 561 ? -10.884 -13.670 20.110 1.00 94.06 561 PRO A O 1
ATOM 4524 N N . ARG A 1 562 ? -10.350 -11.954 21.439 1.00 93.00 562 ARG A N 1
ATOM 4525 C CA . ARG A 1 562 ? -9.202 -12.635 22.060 1.00 93.00 562 ARG A CA 1
ATOM 4526 C C . ARG A 1 562 ? -9.666 -13.844 22.874 1.00 93.00 562 ARG A C 1
ATOM 4528 O O . ARG A 1 562 ? -10.318 -13.676 23.903 1.00 93.00 562 ARG A O 1
ATOM 4535 N N . VAL A 1 563 ? -9.283 -15.046 22.466 1.00 93.69 563 VAL A N 1
ATOM 4536 C CA . VAL A 1 563 ? -9.568 -16.302 23.181 1.00 93.69 563 VAL A CA 1
ATOM 4537 C C . VAL A 1 563 ? -8.248 -16.961 23.584 1.00 93.69 563 VAL A C 1
ATOM 4539 O O . VAL A 1 563 ? -7.192 -16.628 23.045 1.00 93.69 563 VAL A O 1
ATOM 4542 N N . VAL A 1 564 ? -8.285 -17.851 24.576 1.00 93.88 564 VAL A N 1
ATOM 4543 C CA . VAL A 1 564 ? -7.116 -18.646 24.968 1.00 93.88 564 VAL A CA 1
ATOM 4544 C C . VAL A 1 564 ? -6.689 -19.513 23.781 1.00 93.88 564 VAL A C 1
ATOM 4546 O O . VAL A 1 564 ? -7.466 -20.320 23.278 1.00 93.88 564 VAL A O 1
ATOM 4549 N N . GLU A 1 565 ? -5.455 -19.322 23.313 1.00 94.00 565 GLU A N 1
ATOM 4550 C CA . GLU A 1 565 ? -4.878 -20.150 22.254 1.00 94.00 565 GLU A CA 1
ATOM 4551 C C . GLU A 1 565 ? -4.665 -21.587 22.752 1.00 94.00 565 GLU A C 1
ATOM 4553 O O . GLU A 1 565 ? -4.204 -21.809 23.876 1.00 94.00 565 GLU A O 1
ATOM 4558 N N . ARG A 1 566 ? -4.942 -22.573 21.892 1.00 95.94 566 ARG A N 1
ATOM 4559 C CA . ARG A 1 566 ? -4.674 -23.983 22.200 1.00 95.94 566 ARG A CA 1
ATOM 4560 C C . ARG A 1 566 ? -3.176 -24.247 22.380 1.00 95.94 566 ARG A C 1
ATOM 4562 O O . ARG A 1 566 ? -2.333 -23.605 21.748 1.00 95.94 566 ARG A O 1
ATOM 4569 N N . LYS A 1 567 ? -2.835 -25.259 23.179 1.00 96.75 567 LYS A N 1
ATOM 4570 C CA . LYS A 1 567 ? -1.471 -25.805 23.232 1.00 96.75 567 LYS A CA 1
ATOM 4571 C C . LYS A 1 567 ? -1.089 -26.378 21.857 1.00 96.75 567 LYS A C 1
ATOM 4573 O O . LYS A 1 567 ? -1.917 -26.996 21.184 1.00 96.75 567 LYS A O 1
ATOM 4578 N N . LYS A 1 568 ? 0.160 -26.156 21.443 1.00 96.88 568 LYS A N 1
ATOM 4579 C CA . LYS A 1 568 ? 0.745 -26.741 20.228 1.00 96.88 568 LYS A CA 1
ATOM 4580 C C . LYS A 1 568 ? 1.636 -27.918 20.616 1.00 96.88 568 LYS A C 1
ATOM 4582 O O . LYS A 1 568 ? 2.306 -27.866 21.647 1.00 96.88 568 LYS A O 1
ATOM 4587 N N . GLU A 1 569 ? 1.634 -28.971 19.810 1.00 95.50 569 GLU A N 1
ATOM 4588 C CA . GLU A 1 569 ? 2.528 -30.117 20.000 1.00 95.50 569 GLU A CA 1
ATOM 4589 C C . GLU A 1 569 ? 3.994 -29.670 19.916 1.00 95.50 569 GLU A C 1
ATOM 4591 O O . GLU A 1 569 ? 4.325 -28.702 19.227 1.00 95.50 569 GLU A O 1
ATOM 4596 N N . GLY A 1 570 ? 4.867 -30.299 20.707 1.00 92.75 570 GLY A N 1
ATOM 4597 C CA . GLY A 1 570 ? 6.267 -29.874 20.842 1.00 92.75 570 GLY A CA 1
ATOM 4598 C C . GLY A 1 570 ? 6.473 -28.532 21.566 1.00 92.75 570 GLY A C 1
ATOM 4599 O O . GLY A 1 570 ? 7.600 -28.047 21.659 1.00 92.75 570 GLY A O 1
ATOM 4600 N N . GLN A 1 571 ? 5.415 -27.912 22.102 1.00 95.06 571 GLN A N 1
ATOM 4601 C CA . GLN A 1 571 ? 5.492 -26.686 22.899 1.00 95.06 571 GLN A CA 1
ATOM 4602 C C . GLN A 1 571 ? 4.900 -26.897 24.298 1.00 95.06 571 GLN A C 1
ATOM 4604 O O . GLN A 1 571 ? 3.935 -27.637 24.500 1.00 95.06 571 GLN A O 1
ATOM 4609 N N . ARG A 1 572 ? 5.462 -26.205 25.293 1.00 94.94 572 ARG A N 1
ATOM 4610 C CA . ARG A 1 572 ? 4.998 -26.243 26.687 1.00 94.94 572 ARG A CA 1
ATOM 4611 C C . ARG A 1 572 ? 3.642 -25.548 26.858 1.00 94.94 572 ARG A C 1
ATOM 4613 O O . ARG A 1 572 ? 2.834 -25.985 27.670 1.00 94.94 572 ARG A O 1
ATOM 4620 N N . LYS A 1 573 ? 3.382 -24.474 26.103 1.00 96.19 573 LYS A N 1
ATOM 4621 C CA . LYS A 1 573 ? 2.092 -23.744 26.041 1.00 96.19 573 LYS A CA 1
ATOM 4622 C C . LYS A 1 573 ? 1.787 -23.362 24.584 1.00 96.19 573 LYS A C 1
ATOM 4624 O O . LYS A 1 573 ? 2.480 -23.815 23.686 1.00 96.19 573 LYS A O 1
ATOM 4629 N N . ALA A 1 574 ? 0.796 -22.504 24.339 1.00 95.06 574 ALA A N 1
ATOM 4630 C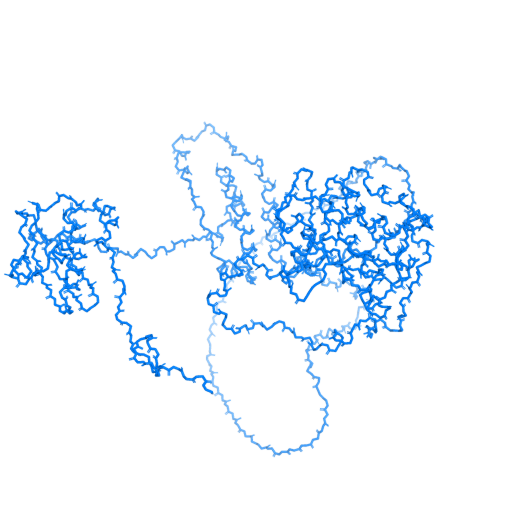 CA . ALA A 1 574 ? 0.441 -22.039 22.990 1.00 95.06 574 ALA A CA 1
ATOM 4631 C C . ALA A 1 574 ? 1.614 -21.447 22.176 1.00 95.06 574 ALA A C 1
ATOM 4633 O O . ALA A 1 574 ? 1.633 -21.549 20.949 1.00 95.06 574 ALA A O 1
ATOM 4634 N N . ARG A 1 575 ? 2.576 -20.813 22.867 1.00 94.38 575 ARG A N 1
ATOM 4635 C CA . ARG A 1 575 ? 3.777 -20.203 22.264 1.00 94.38 575 ARG A CA 1
ATOM 4636 C C . ARG A 1 575 ? 5.081 -20.497 23.014 1.00 94.38 575 ARG A C 1
ATOM 4638 O O . ARG A 1 575 ? 6.160 -20.260 22.479 1.00 94.38 575 ARG A O 1
ATOM 4645 N N . ALA A 1 576 ? 5.003 -20.972 24.262 1.00 95.94 576 ALA A N 1
ATOM 4646 C CA . ALA A 1 576 ? 6.186 -21.239 25.076 1.00 95.94 576 ALA A CA 1
ATOM 4647 C C . ALA A 1 576 ? 6.848 -22.536 24.606 1.00 95.94 576 ALA A C 1
ATOM 4649 O O . ALA A 1 576 ? 6.277 -23.613 24.780 1.00 95.94 576 ALA A O 1
ATOM 4650 N N . LYS A 1 577 ? 8.043 -22.431 24.028 1.00 94.62 577 LYS A N 1
ATOM 4651 C CA . LYS A 1 577 ? 8.842 -23.584 23.602 1.00 94.62 577 LYS A CA 1
ATOM 4652 C C . LYS A 1 577 ? 9.576 -24.204 24.793 1.00 94.62 577 LYS A C 1
ATOM 4654 O O . LYS A 1 577 ? 9.774 -23.547 25.817 1.00 94.62 577 LYS A O 1
ATOM 4659 N N . TYR A 1 578 ? 9.952 -25.472 24.660 1.00 95.94 578 TYR A N 1
ATOM 4660 C CA . TYR A 1 578 ? 10.959 -26.065 25.538 1.00 95.94 578 TYR A CA 1
ATOM 4661 C C . TYR A 1 578 ? 12.312 -25.382 25.311 1.00 95.94 578 TYR A C 1
ATOM 4663 O O . TYR A 1 578 ? 12.539 -24.782 24.257 1.00 95.94 578 TYR A O 1
ATOM 4671 N N . THR A 1 579 ? 13.189 -25.440 26.313 1.00 94.50 579 THR A N 1
ATOM 4672 C CA . THR A 1 579 ? 14.541 -24.886 26.213 1.00 94.50 579 THR A CA 1
ATOM 4673 C C . THR A 1 579 ? 15.270 -25.552 25.049 1.00 94.50 579 THR A C 1
ATOM 4675 O O . THR A 1 579 ? 15.370 -26.774 24.999 1.00 94.50 579 THR A O 1
ATOM 4678 N N . TRP A 1 580 ? 15.751 -24.751 24.102 1.00 93.44 580 TRP A N 1
ATOM 4679 C CA . TRP A 1 580 ? 16.514 -25.243 22.960 1.00 93.44 580 TRP A CA 1
ATOM 4680 C C . TRP A 1 580 ? 18.006 -25.254 23.307 1.00 93.44 580 TRP A C 1
ATOM 4682 O O . TRP A 1 580 ? 18.535 -24.244 23.772 1.00 93.44 580 TRP A O 1
ATOM 4692 N N . VAL A 1 581 ? 18.674 -26.392 23.106 1.00 94.00 581 VAL A N 1
ATOM 4693 C CA . VAL A 1 581 ? 20.103 -26.582 23.397 1.00 94.00 581 VAL A CA 1
ATOM 4694 C C . VAL A 1 581 ? 20.863 -26.649 22.071 1.00 94.00 581 VAL A C 1
ATOM 4696 O O . VAL A 1 581 ? 20.575 -27.515 21.254 1.00 94.00 581 VAL A O 1
ATOM 4699 N N . LYS A 1 582 ? 21.816 -25.728 21.859 1.00 90.81 582 LYS A N 1
ATOM 4700 C CA . LYS A 1 582 ? 22.564 -25.558 20.593 1.00 90.81 582 LYS A CA 1
ATOM 4701 C C . LYS A 1 582 ? 23.748 -26.519 20.394 1.00 90.81 582 LYS A C 1
ATOM 4703 O O . LYS A 1 582 ? 24.266 -26.536 19.288 1.00 90.81 582 LYS A O 1
ATOM 4708 N N . ARG A 1 583 ? 24.181 -27.182 21.476 1.00 77.12 583 ARG A N 1
ATOM 4709 C CA . ARG A 1 583 ? 25.493 -27.839 21.663 1.00 77.12 583 ARG A CA 1
ATOM 4710 C C . ARG A 1 583 ? 26.155 -28.370 20.400 1.00 77.12 583 ARG A C 1
ATOM 4712 O O . ARG A 1 583 ? 25.478 -29.112 19.660 1.00 77.12 583 ARG A O 1
#

pLDDT: mean 72.03, std 24.61, range [20.42, 97.12]

Sequence (583 aa):
MFTEICILERMFSEDVARFYLAELLLALEHLHALGIVYRDLKPENCLLDEAGHVLLTDFGLSKVSIEGSRTNTVCGTAEYMAPEILLKVNYDKSVDLWTFGILMYEMLTGDTPFRSSNKKKTLDAILKKKLQIPYYISADAKDLLIRLLRKNPNVRLGSEKDGIEKIKSHRFFRKINWKELAQRTCTPPIRPIVTDPALAENFDDQFTKEIIKESPIDGPNLDEKMKDYFLNFSYSYELFNVFMLRNIHFQFTGNFQNLQLSKRKYALSKPKRECDCELDLPLLRGLLGRLLPVATQCRSLPATQRFASSAATTTRFFKPNNNNTADDILQFREKPESLSYFTGNYKYNDLLIELNTLYKQFEDWKPVVNDASLPSDFIQQESSEKVYAWKLRDKMSELLSIPLTTSQWRKITIHLNALASLPKPLPAPVAHILAPYERHHIAQNKEIKVRSLDEYGRAYAVGRRKESSARCYLVEGEGKILVNGVELDSYFQRPVDRDEVTLPLEVTETKDKFNAWVVVTGGGSTGQAQAIKLGLGRALLVHDAELKQTLRKAGCITRDPRVVERKKEGQRKARAKYTWVKR

Secondary structure (DSSP, 8-state):
-HHHHHHHHSS--HHHHHHHHHHHHHHHHHHHHTTEE----STTTEEE-TTS-EEE--GGG-EE--TT--B----S-TTT--HHHHTT--B-THHHHHHHHHHHHHHHHSS-TT--SSHHHHHHHHHHPPP---TTS-HHHHHHHHHHT-SSGGGSTT-STTHHHHHHTSGGGTT--HHHHHTT-SPPS-----S-TTT-TTS-HHHHSS---PPPSS-----HHHHHHTTT----SSSTTTSSSS-S---------------------------------------------------------------------PPPPTT--TTGGGS-----S-TTGGGS-HHHHHHHHHHHHHHHHSTT-------TTS-TTSTTSS-S-----BPPHHHHHHHHTS---HHHHHHHHHHHHHHHTSPSSPPHHHHHHHGGGB-----------PPPPPTTSPEEEEEEETTEEEEEEEEESS--EEETTEEHHHH--SHHHHHHHHHHHHTTT-TTTEEEEEEEESS-HHHHHHHHHHHHHHHHHHH-STTHHHHHHTTSSS-----PPPPPTTBSSSS-BPPP---

InterPro domains:
  IPR000719 Protein kinase domain [PF00069] (9-173)
  IPR000719 Protein kinase domain [PS50011] (1-173)
  IPR000719 Protein kinase domain [SM00220] (1-173)
  IPR000754 Small ribosomal subunit protein uS9 [PF00380] (463-583)
  IPR000961 AGC-kinase, C-terminal [PS51285] (174-245)
  IPR000961 AGC-kinase, C-terminal [SM00133] (174-237)
  IPR008271 Serine/threonine-protein kinase, active site [PS00108] (36-48)
  IPR011009 Protein kinase-like domain superfamily [SSF56112] (10-244)
  IPR014721 Small ribosomal subunit protein uS5 domain 2-type fold, subgroup [G3DSA:3.30.230.10] (454-583)
  IPR017892 Protein kinase, C-terminal [PF00433] (194-235)
  IPR020568 Ribosomal protein uS5 domain 2-type superfamily [SSF54211] (460-583)
  IPR020574 Small ribosomal subunit protein uS9, conserved site [PS00360] (522-540)
  IPR023035 Small ribosomal subunit protein uS9, bacteria/plastid [NF001099] (459-583)

Organism: Rhizopus oryzae (NCBI:txid64495)

Radius of gyration: 39.28 Å; chains: 1; bounding box: 92×84×111 Å